Protein AF-0000000084946746 (afdb_homodimer)

pLDDT: mean 75.49, std 15.22, range [22.8, 96.0]

Radius of gyration: 25.53 Å; Cα contacts (8 Å, |Δi|>4): 589; chains: 2; bounding box: 75×84×61 Å

Solvent-accessible surface area (backbone atoms only — not comparable to full-atom values): 29146 Å² total; per-residue (Å²): 124,83,62,59,57,54,50,52,46,46,49,44,31,47,46,33,54,46,44,46,49,32,52,52,48,50,59,28,54,69,38,49,38,47,28,33,15,33,24,31,21,45,54,54,16,50,54,36,48,47,48,52,53,50,47,52,25,65,34,82,74,42,66,44,65,61,54,52,54,53,44,47,74,76,38,57,54,79,72,46,45,63,50,51,54,36,55,73,67,40,73,80,78,48,67,63,59,47,49,50,49,47,52,49,21,48,57,37,37,18,36,30,48,28,48,50,32,43,52,36,27,60,73,70,67,53,86,75,59,44,68,61,49,42,56,51,17,43,52,55,41,51,52,52,50,54,50,48,54,53,49,48,58,49,37,72,66,40,93,59,59,65,63,59,47,49,52,53,48,41,28,52,50,38,25,50,48,51,44,69,46,38,52,52,56,57,49,89,68,27,18,49,69,13,12,54,48,28,39,53,48,50,54,50,48,49,54,49,47,53,46,41,47,72,66,54,26,73,28,66,73,69,48,29,75,54,41,56,49,51,53,48,50,53,49,40,37,50,50,29,43,40,51,51,47,15,49,35,43,24,64,65,72,30,63,65,52,88,65,89,43,62,57,68,49,66,61,52,54,53,48,43,55,55,47,54,53,45,50,58,48,49,60,63,68,64,125,70,67,64,52,52,56,51,43,52,47,45,35,50,47,29,51,44,47,49,49,30,51,53,50,52,60,26,53,69,38,49,38,44,29,34,14,33,24,30,21,46,56,52,16,49,54,37,48,49,50,50,53,49,45,54,24,65,36,86,77,42,67,49,66,61,54,51,54,54,45,48,73,75,39,57,53,85,70,44,44,66,52,51,57,39,55,71,65,44,76,82,78,48,71,64,58,48,51,53,48,47,53,51,22,49,57,36,36,19,37,30,47,29,46,49,32,43,56,38,28,60,74,69,68,55,85,75,58,44,68,59,50,43,55,49,19,42,52,54,43,51,51,50,49,52,50,49,52,51,49,48,58,51,37,76,69,41,96,62,63,67,65,59,50,47,51,51,49,44,28,51,50,39,24,51,46,50,45,68,46,39,50,51,57,58,50,88,67,27,18,49,68,12,10,52,50,28,39,54,48,50,52,52,48,50,53,51,49,50,46,42,46,69,66,57,28,73,28,67,70,69,46,24,75,57,40,55,51,50,51,48,52,51,50,39,36,50,48,28,43,41,50,49,46,17,51,35,44,21,68,67,72,28,62,67,52,91,63,88,42,64,57,68,51,66,60,51,51,54,48,44,55,53,46,52,53,46,50,54,43,47,62,62,68,72

Structure (mmCIF, N/CA/C/O backbone):
data_AF-0000000084946746-model_v1
#
loop_
_entity.id
_entity.type
_entity.pdbx_description
1 polymer 'Ribonuclease BN-like family protein'
#
loop_
_atom_site.group_PDB
_atom_site.id
_atom_site.type_symbol
_atom_site.label_atom_id
_atom_site.label_alt_id
_atom_site.label_comp_id
_atom_site.label_asym_id
_atom_site.label_entity_id
_atom_site.label_seq_id
_atom_site.pdbx_PDB_ins_code
_atom_site.Cartn_x
_atom_site.Cartn_y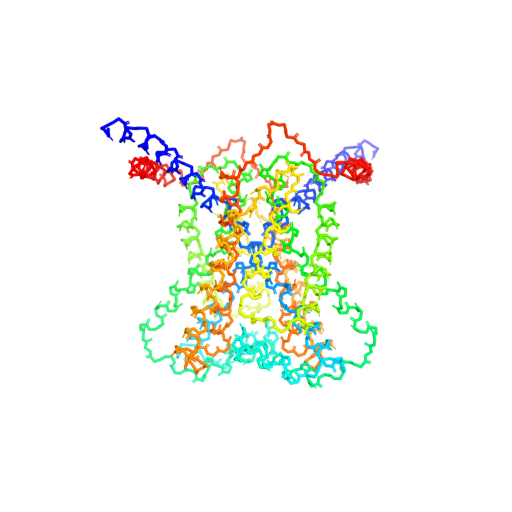
_atom_site.Cartn_z
_atom_site.occupancy
_atom_site.B_iso_or_equiv
_atom_site.auth_seq_id
_atom_site.auth_comp_id
_atom_site.auth_asym_id
_atom_site.auth_atom_id
_atom_site.pdbx_PDB_model_num
ATOM 1 N N . MET A 1 1 ? -8.086 47.188 -20.438 1 22.8 1 MET A N 1
ATOM 2 C CA . MET A 1 1 ? -8.875 45.969 -20.25 1 22.8 1 MET A CA 1
ATOM 3 C C . MET A 1 1 ? -8.242 44.781 -20.984 1 22.8 1 MET A C 1
ATOM 5 O O . MET A 1 1 ? -8.266 43.656 -20.484 1 22.8 1 MET A O 1
ATOM 9 N N . HIS A 1 2 ? -7.504 45 -22.547 1 26.53 2 HIS A N 1
ATOM 10 C CA . HIS A 1 2 ? -7.098 44.094 -23.625 1 26.53 2 HIS A CA 1
ATOM 11 C C . HIS A 1 2 ? -5.754 43.469 -23.312 1 26.53 2 HIS A C 1
ATOM 13 O O . HIS A 1 2 ? -5.422 42.406 -23.891 1 26.53 2 HIS A O 1
ATOM 19 N N . PHE A 1 3 ? -5.113 44.188 -22.234 1 25.97 3 PHE A N 1
ATOM 20 C CA . PHE A 1 3 ? -3.744 43.906 -21.828 1 25.97 3 PHE A CA 1
ATOM 21 C C . PHE A 1 3 ? -3.715 42.844 -20.734 1 25.97 3 PHE A C 1
ATOM 23 O O . PHE A 1 3 ? -2.762 42.094 -20.625 1 25.97 3 PHE A O 1
ATOM 30 N N . CYS A 1 4 ? -4.734 42.969 -19.828 1 29.41 4 CYS A N 1
ATOM 31 C CA . CYS A 1 4 ? -4.879 42 -18.766 1 29.41 4 CYS A CA 1
ATOM 32 C C . CYS A 1 4 ? -5.152 40.594 -19.328 1 29.41 4 CYS A C 1
ATOM 34 O O . CYS A 1 4 ? -5.043 39.594 -18.625 1 29.41 4 CYS A O 1
ATOM 36 N N . ASP A 1 5 ? -5.66 40.625 -20.547 1 37.75 5 ASP A N 1
ATOM 37 C CA . ASP A 1 5 ? -6.039 39.438 -21.266 1 37.75 5 ASP A CA 1
ATOM 38 C C . ASP A 1 5 ? -4.809 38.594 -21.656 1 37.75 5 ASP A C 1
ATOM 40 O O . ASP A 1 5 ? -4.855 37.375 -21.672 1 37.75 5 ASP A O 1
ATOM 44 N N . ILE A 1 6 ? -3.76 39.344 -21.719 1 37.81 6 ILE A N 1
ATOM 45 C CA . ILE A 1 6 ? -2.516 38.812 -22.234 1 37.81 6 ILE A CA 1
ATOM 46 C C . ILE A 1 6 ? -1.745 38.125 -21.109 1 37.81 6 ILE A C 1
ATOM 48 O O . ILE A 1 6 ? -1.242 37 -21.281 1 37.81 6 ILE A O 1
ATOM 52 N N . VAL A 1 7 ? -1.603 38.906 -19.844 1 36.34 7 VAL A N 1
ATOM 53 C CA . VAL A 1 7 ? -0.845 38.438 -18.672 1 36.34 7 VAL A CA 1
ATOM 54 C C . VAL A 1 7 ? -1.574 37.281 -18 1 36.34 7 VAL A C 1
ATOM 56 O O . VAL A 1 7 ? -0.945 36.344 -17.547 1 36.34 7 VAL A O 1
ATOM 59 N N . ASN A 1 8 ? -2.871 37.438 -17.781 1 40.28 8 ASN A N 1
ATOM 60 C CA . ASN A 1 8 ? -3.775 36.438 -17.25 1 40.28 8 ASN A CA 1
ATOM 61 C C . ASN A 1 8 ? -3.678 35.125 -18.047 1 40.28 8 ASN A C 1
ATOM 63 O O . ASN A 1 8 ? -3.896 34.031 -17.5 1 40.28 8 ASN A O 1
ATOM 67 N N . ASN A 1 9 ? -3.354 35.469 -19.266 1 44.06 9 ASN A N 1
ATOM 68 C CA . ASN A 1 9 ? -3.189 34.344 -20.172 1 44.06 9 ASN A CA 1
ATOM 69 C C . ASN A 1 9 ? -1.901 33.562 -19.875 1 44.06 9 ASN A C 1
ATOM 71 O O . ASN A 1 9 ? -1.855 32.344 -20.016 1 44.06 9 ASN A O 1
ATOM 75 N N . LYS A 1 10 ? -0.804 34.5 -19.344 1 47.66 10 LYS A N 1
ATOM 76 C CA . LYS A 1 10 ? 0.469 33.875 -18.969 1 47.66 10 LYS A CA 1
ATOM 77 C C . LYS A 1 10 ? 0.378 33.219 -17.594 1 47.66 10 LYS A C 1
ATOM 79 O O . L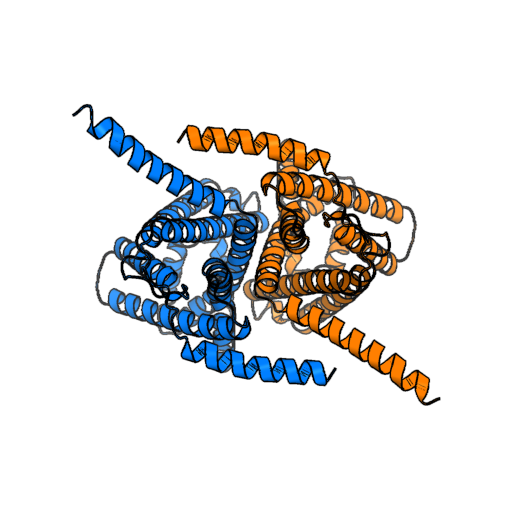YS A 1 10 ? 0.912 32.125 -17.391 1 47.66 10 LYS A O 1
ATOM 84 N N . GLU A 1 11 ? -0.298 34 -16.812 1 49.66 11 GLU A N 1
ATOM 85 C CA . GLU A 1 11 ? -0.498 33.438 -15.484 1 49.66 11 GLU A CA 1
ATOM 86 C C . GLU A 1 11 ? -1.323 32.156 -15.547 1 49.66 11 GLU A C 1
ATOM 88 O O . GLU A 1 11 ? -1.017 31.172 -14.867 1 49.66 11 GLU A O 1
ATOM 93 N N . GLY A 1 12 ? -2.416 32.344 -16.391 1 49.16 12 GLY A N 1
ATOM 94 C CA . GLY A 1 12 ? -3.217 31.141 -16.641 1 49.16 12 GLY A CA 1
ATOM 95 C C . GLY A 1 12 ? -2.404 29.984 -17.172 1 49.16 12 GLY A C 1
ATOM 96 O O . GLY A 1 12 ? -2.574 28.844 -16.719 1 49.16 12 GLY A O 1
ATOM 97 N N . TRP A 1 13 ? -1.56 30.562 -18.016 1 57.06 13 TRP A N 1
ATOM 98 C CA . TRP A 1 13 ? -0.715 29.547 -18.656 1 57.06 13 TRP A CA 1
ATOM 99 C C . TRP A 1 13 ? 0.19 28.875 -17.625 1 57.06 13 TRP A C 1
ATOM 101 O O . TRP A 1 13 ? 0.362 27.656 -17.641 1 57.06 13 TRP A O 1
ATOM 111 N N . TRP A 1 14 ? 0.605 29.828 -16.859 1 62 14 TRP A N 1
ATOM 112 C CA . TRP A 1 14 ? 1.532 29.328 -15.852 1 62 14 TRP A CA 1
ATOM 113 C C . TRP A 1 14 ? 0.819 28.406 -14.867 1 62 14 TRP A C 1
ATOM 115 O O . TRP A 1 14 ? 1.379 27.391 -14.438 1 62 14 TRP A O 1
ATOM 125 N N . ILE A 1 15 ? -0.366 28.844 -14.75 1 62.72 15 ILE A N 1
ATOM 126 C CA . ILE A 1 15 ? -1.167 28.047 -13.828 1 62.72 15 ILE A CA 1
ATOM 127 C C . ILE A 1 15 ? -1.479 26.688 -14.453 1 62.72 15 ILE A C 1
ATOM 129 O O . ILE A 1 15 ? -1.449 25.672 -13.766 1 62.72 15 ILE A O 1
ATOM 133 N N . MET A 1 16 ? -1.727 26.922 -15.586 1 71.5 16 MET A N 1
ATOM 134 C CA . MET A 1 16 ? -2.053 25.703 -16.312 1 71.5 16 MET A CA 1
ATOM 135 C C . MET A 1 16 ? -0.837 24.797 -16.406 1 71.5 16 MET A C 1
ATOM 137 O O . MET A 1 16 ? -0.969 23.562 -16.344 1 71.5 16 MET A O 1
ATOM 141 N N . GLU A 1 17 ? 0.23 25.328 -16.812 1 77.38 17 GLU A N 1
ATOM 142 C CA . GLU A 1 17 ? 1.465 24.547 -16.891 1 77.38 17 GLU A CA 1
ATOM 143 C C . GLU A 1 17 ? 1.765 23.875 -15.547 1 77.38 17 GLU A C 1
ATOM 145 O O . GLU A 1 17 ? 2.25 22.75 -15.508 1 77.38 17 GLU A O 1
ATOM 150 N N . ARG A 1 18 ? 1.327 24.859 -14.359 1 83.25 18 ARG A N 1
ATOM 151 C CA . ARG A 1 18 ? 1.579 24.297 -13.031 1 83.25 18 ARG A CA 1
ATOM 152 C C . ARG A 1 18 ? 0.627 23.141 -12.734 1 83.25 18 ARG A C 1
ATOM 154 O O . ARG A 1 18 ? 1.015 22.156 -12.102 1 83.25 18 ARG A O 1
ATOM 161 N N . PHE A 1 19 ? -0.466 23.172 -13.445 1 87.25 19 PHE A N 1
ATOM 162 C CA . PHE A 1 19 ? -1.442 22.109 -13.25 1 87.25 19 PHE A CA 1
ATOM 163 C C . PHE A 1 19 ? -1.055 20.859 -14.047 1 87.25 19 PHE A C 1
ATOM 165 O O . PHE A 1 19 ? -1.275 19.734 -13.602 1 87.25 19 PHE A O 1
ATOM 172 N N . GLN A 1 20 ? -0.52 21.219 -15.109 1 85.44 20 GLN A N 1
ATOM 173 C CA . GLN A 1 20 ? -0.034 20.109 -15.914 1 85.44 20 GLN A CA 1
ATOM 174 C C . GLN A 1 20 ? 1.061 19.328 -15.18 1 85.44 20 GLN A C 1
ATOM 176 O O . GLN A 1 20 ? 1.142 18.109 -15.289 1 85.44 20 GLN A O 1
ATOM 181 N N . ARG A 1 21 ? 1.805 20 -14.547 1 87.38 21 ARG A N 1
ATOM 182 C CA . ARG A 1 21 ? 2.875 19.359 -13.797 1 87.38 21 ARG A CA 1
ATOM 183 C C . ARG A 1 21 ? 2.314 18.516 -12.648 1 87.38 21 ARG A C 1
ATOM 185 O O . ARG A 1 21 ? 2.869 17.469 -12.312 1 87.38 21 ARG A O 1
ATOM 192 N N . VAL A 1 22 ? 1.244 19.125 -12.094 1 90.19 22 VAL A N 1
ATOM 193 C CA . VAL A 1 22 ? 0.571 18.375 -11.039 1 90.19 22 VAL A CA 1
ATOM 194 C C . VAL A 1 22 ? 0.036 17.062 -11.602 1 90.19 22 VAL A C 1
ATOM 196 O O . VAL A 1 22 ? 0.224 16 -10.992 1 90.19 22 VAL A O 1
ATOM 199 N N . VAL A 1 23 ? -0.597 17.094 -12.789 1 89.19 23 VAL A N 1
ATOM 200 C CA . VAL A 1 23 ? -1.205 15.922 -13.406 1 89.19 23 VAL A CA 1
ATOM 201 C C . VAL A 1 23 ? -0.116 14.945 -13.844 1 89.19 23 VAL A C 1
ATOM 203 O O . VAL A 1 23 ? -0.26 13.727 -13.688 1 89.19 23 VAL A O 1
ATOM 206 N N . MET A 1 24 ? 1.011 15.445 -14.336 1 86.44 24 MET A N 1
ATOM 207 C CA . MET A 1 24 ? 2.105 14.602 -14.797 1 86.44 24 MET A CA 1
ATOM 208 C C . MET A 1 24 ? 2.781 13.898 -13.625 1 86.44 24 MET A C 1
ATOM 210 O O . MET A 1 24 ? 3.188 12.734 -13.742 1 86.44 24 MET A O 1
ATOM 214 N N . LYS A 1 25 ? 2.869 14.602 -12.594 1 88.44 25 LYS A N 1
ATOM 215 C CA . LYS A 1 25 ? 3.43 13.984 -11.391 1 88.44 25 LYS A CA 1
ATOM 216 C C . LYS A 1 25 ? 2.492 12.914 -10.836 1 88.44 25 LYS A C 1
ATOM 218 O O . LYS A 1 25 ? 2.941 11.852 -10.398 1 88.44 25 LYS A O 1
ATOM 223 N N . PHE A 1 26 ? 1.265 13.273 -10.906 1 91.25 26 PHE A N 1
ATOM 224 C CA . PHE A 1 26 ? 0.234 12.383 -10.391 1 91.25 26 PHE A CA 1
ATOM 225 C C . PHE A 1 26 ? 0.209 11.078 -11.172 1 91.25 26 PHE A C 1
ATOM 227 O O . PHE A 1 26 ? 0.051 10 -10.594 1 91.25 26 PHE A O 1
ATOM 234 N N . ILE A 1 27 ? 0.41 11.156 -12.5 1 87.94 27 ILE A N 1
ATOM 235 C CA . ILE A 1 27 ? 0.268 9.977 -13.344 1 87.94 27 ILE A CA 1
ATOM 236 C C . ILE A 1 27 ? 1.636 9.336 -13.57 1 87.94 27 ILE A C 1
ATOM 238 O O . ILE A 1 27 ? 1.769 8.414 -14.375 1 87.94 27 ILE A O 1
ATOM 242 N N . SER A 1 28 ? 2.672 9.766 -12.898 1 87.06 28 SER A N 1
ATOM 243 C CA . SER A 1 28 ? 4.012 9.203 -13.023 1 87.06 28 SER A CA 1
ATOM 244 C C . SER A 1 28 ? 4.074 7.793 -12.445 1 87.06 28 SER A C 1
ATOM 246 O O . SER A 1 28 ? 3.236 7.414 -11.625 1 87.06 28 SER A O 1
ATOM 248 N N . PRO A 1 29 ? 4.961 7.055 -12.906 1 85.31 29 PRO A N 1
ATOM 249 C CA . PRO A 1 29 ? 5.121 5.703 -12.367 1 85.31 29 PRO A CA 1
ATOM 250 C C . PRO A 1 29 ? 5.336 5.691 -10.852 1 85.31 29 PRO A C 1
ATOM 252 O O . PRO A 1 29 ? 4.766 4.855 -10.148 1 85.31 29 PRO A O 1
ATOM 255 N N . GLN A 1 30 ? 6.141 6.555 -10.32 1 85.69 30 GLN A N 1
ATOM 256 C CA . GLN A 1 30 ? 6.375 6.641 -8.883 1 85.69 30 GLN A CA 1
ATOM 257 C C . GLN A 1 30 ? 5.098 7.016 -8.141 1 85.69 30 GLN A C 1
ATOM 259 O O . GLN A 1 30 ? 4.84 6.504 -7.047 1 85.69 30 GLN A O 1
ATOM 264 N N . GLY A 1 31 ? 4.34 7.957 -8.797 1 89.5 31 GLY A N 1
ATOM 265 C CA . GLY A 1 31 ? 3.066 8.344 -8.219 1 89.5 31 GLY A CA 1
ATOM 266 C C . GLY A 1 31 ? 2.068 7.203 -8.148 1 89.5 31 GLY A C 1
ATOM 267 O O . GLY A 1 31 ? 1.352 7.055 -7.16 1 89.5 31 GLY A O 1
ATOM 268 N N . ASN A 1 32 ? 2.021 6.457 -9.164 1 88.94 32 ASN A N 1
ATOM 269 C CA . ASN A 1 32 ? 1.109 5.32 -9.195 1 88.94 32 ASN A CA 1
ATOM 270 C C . ASN A 1 32 ? 1.483 4.273 -8.148 1 88.94 32 ASN A C 1
ATOM 272 O O . ASN A 1 32 ? 0.614 3.754 -7.445 1 88.94 32 ASN A O 1
ATOM 276 N N . LEU A 1 33 ? 2.826 3.896 -8.078 1 87.94 33 LEU A N 1
ATOM 277 C CA . LEU A 1 33 ? 3.309 2.951 -7.082 1 87.94 33 LEU A CA 1
ATOM 278 C C . LEU A 1 33 ? 2.947 3.418 -5.676 1 87.94 33 LEU A C 1
ATOM 280 O O . LEU A 1 33 ? 2.574 2.607 -4.824 1 87.94 33 LEU A O 1
ATOM 284 N N . PHE A 1 34 ? 3.074 4.793 -5.398 1 90.94 34 PHE A N 1
ATOM 285 C CA . PHE A 1 34 ? 2.789 5.379 -4.094 1 90.94 34 PHE A CA 1
ATOM 286 C C . PHE A 1 34 ? 1.309 5.254 -3.754 1 90.94 34 PHE A C 1
ATOM 288 O O . PHE A 1 34 ? 0.95 4.953 -2.615 1 90.94 34 PHE A O 1
ATOM 295 N N . ARG A 1 35 ? 0.452 5.434 -4.758 1 93.62 35 ARG A N 1
ATOM 296 C CA . ARG A 1 35 ? -0.984 5.371 -4.508 1 93.62 35 ARG A CA 1
ATOM 297 C C . ARG A 1 35 ? -1.41 3.961 -4.109 1 93.62 35 ARG A C 1
ATOM 299 O O . ARG A 1 35 ? -2.215 3.789 -3.189 1 93.62 35 ARG A O 1
ATOM 306 N N . TYR A 1 36 ? -0.817 3.02 -4.738 1 93.31 36 TYR A N 1
ATOM 307 C CA . TYR A 1 36 ? -1.087 1.642 -4.344 1 93.31 36 TYR A CA 1
ATOM 308 C C . TYR A 1 36 ? -0.533 1.353 -2.955 1 93.31 36 TYR A C 1
ATOM 310 O O . TYR A 1 36 ? -1.188 0.697 -2.143 1 93.31 36 TYR A O 1
ATOM 318 N N . SER A 1 37 ? 0.688 1.832 -2.693 1 93.38 37 SER A N 1
ATOM 319 C CA . SER A 1 37 ? 1.333 1.619 -1.401 1 93.38 37 SER A CA 1
ATOM 320 C C . SER A 1 37 ? 0.52 2.236 -0.268 1 93.38 37 SER A C 1
ATOM 322 O O . SER A 1 37 ? 0.252 1.579 0.74 1 93.38 37 SER A O 1
ATOM 324 N N . LEU A 1 38 ? 0.133 3.465 -0.474 1 93.69 38 LEU A N 1
ATOM 325 C CA . LEU A 1 38 ? -0.649 4.168 0.537 1 93.69 38 LEU A CA 1
ATOM 326 C C . LEU A 1 38 ? -1.975 3.457 0.789 1 93.69 38 LEU A C 1
ATOM 328 O O . LEU A 1 38 ? -2.449 3.4 1.926 1 93.69 38 LEU A O 1
ATOM 332 N N . SER A 1 39 ? -2.529 2.996 -0.332 1 93 39 SER A N 1
ATOM 333 C CA . SER A 1 39 ? -3.795 2.277 -0.22 1 93 39 SER A CA 1
ATOM 334 C C . SER A 1 39 ? -3.662 1.062 0.692 1 93 39 SER A C 1
ATOM 336 O O . SER A 1 39 ? -4.527 0.815 1.536 1 93 39 SER A O 1
ATOM 338 N N . PHE A 1 40 ? -2.633 0.309 0.628 1 93.5 40 PHE A N 1
ATOM 339 C CA . PHE A 1 40 ? -2.455 -0.871 1.466 1 93.5 40 PHE A CA 1
ATOM 340 C C . PHE A 1 40 ? -2.244 -0.474 2.922 1 93.5 40 PHE A C 1
ATOM 342 O O . PHE A 1 40 ? -2.805 -1.096 3.828 1 93.5 40 PHE A O 1
ATOM 349 N N . CYS A 1 41 ? -1.416 0.59 3.041 1 91.81 41 CYS A N 1
ATOM 350 C CA . CYS A 1 41 ? -1.099 1.039 4.391 1 91.81 41 CYS A CA 1
ATOM 351 C C . CYS A 1 41 ? -2.346 1.55 5.105 1 91.81 41 CYS A C 1
ATOM 353 O O . CYS A 1 41 ? -2.521 1.317 6.301 1 91.81 41 CYS A O 1
ATOM 355 N N . VAL A 1 42 ? -3.188 2.199 4.379 1 88.81 42 VAL A N 1
ATOM 356 C CA . VAL A 1 42 ? -4.445 2.689 4.938 1 88.81 42 VAL A CA 1
ATOM 357 C C . VAL A 1 42 ? -5.336 1.51 5.32 1 88.81 42 VAL A C 1
ATOM 359 O O . VAL A 1 42 ? -5.988 1.532 6.367 1 88.81 42 VAL A O 1
ATOM 362 N N . LEU A 1 43 ? -5.359 0.611 4.477 1 87.06 43 LEU A N 1
ATOM 363 C CA . LEU A 1 43 ? -6.148 -0.588 4.746 1 87.06 43 LEU A CA 1
ATOM 364 C C . LEU A 1 43 ? -5.637 -1.309 5.988 1 87.06 43 LEU A C 1
ATOM 366 O O . LEU A 1 43 ? -6.426 -1.76 6.82 1 87.06 43 LEU A O 1
ATOM 370 N N . LEU A 1 44 ? -4.414 -1.505 6.074 1 83.94 44 LEU A N 1
ATOM 371 C CA . LEU A 1 44 ? -3.777 -2.154 7.215 1 83.94 44 LEU A CA 1
ATOM 372 C C . LEU A 1 44 ? -4.082 -1.404 8.508 1 83.94 44 LEU A C 1
ATOM 374 O O . LEU A 1 44 ? -4.203 -2.016 9.57 1 83.94 44 LEU A O 1
ATOM 378 N N . ALA A 1 45 ? -4.098 -0.085 8.406 1 81.5 45 ALA A N 1
ATOM 379 C CA . ALA A 1 45 ? -4.348 0.77 9.562 1 81.5 45 ALA A CA 1
ATOM 380 C C . ALA A 1 45 ? -5.805 0.679 10.008 1 81.5 45 ALA A C 1
ATOM 382 O O . ALA A 1 45 ? -6.109 0.842 11.195 1 81.5 45 ALA A O 1
ATOM 383 N N . LEU A 1 46 ? -6.695 0.471 9.07 1 77.06 46 LEU A N 1
ATOM 384 C CA . LEU A 1 46 ? -8.133 0.506 9.336 1 77.06 46 LEU A CA 1
ATOM 385 C C . LEU A 1 46 ? -8.531 -0.594 10.312 1 77.06 46 LEU A C 1
ATOM 387 O O . LEU A 1 46 ? -9.344 -0.366 11.211 1 77.06 46 LEU A O 1
ATOM 391 N N . LEU A 1 47 ? -7.914 -1.725 10.242 1 67.75 47 LEU A N 1
ATOM 392 C CA . LEU A 1 47 ? -8.336 -2.875 11.039 1 67.75 47 LEU A CA 1
ATOM 393 C C . LEU A 1 47 ? -7.965 -2.686 12.508 1 67.75 47 LEU A C 1
ATOM 395 O O . LEU A 1 47 ? -8.82 -2.799 13.383 1 67.75 47 LEU A O 1
ATOM 399 N N . PRO A 1 48 ? -6.816 -2.393 12.797 1 63.97 48 PRO A N 1
ATOM 400 C CA . PRO A 1 48 ? -6.461 -2.113 14.188 1 63.97 48 PRO A CA 1
ATOM 401 C C . PRO A 1 48 ? -7.191 -0.894 14.75 1 63.97 48 PRO A C 1
ATOM 403 O O . PRO A 1 48 ? -7.559 -0.877 15.93 1 63.97 48 PRO A O 1
ATOM 406 N N . ALA A 1 49 ? -7.402 0.108 13.875 1 70.06 49 ALA A N 1
ATOM 407 C CA . ALA A 1 49 ? -8.133 1.293 14.312 1 70.06 49 ALA A CA 1
ATOM 408 C C . ALA A 1 49 ? -9.555 0.932 14.75 1 70.06 49 ALA A C 1
ATOM 410 O O . ALA A 1 49 ? -10.062 1.48 15.727 1 70.06 49 ALA A O 1
ATOM 411 N N . LEU A 1 50 ? -10.055 0.062 14.07 1 69.5 50 LEU A N 1
ATOM 412 C CA . LEU A 1 50 ? -11.406 -0.367 14.398 1 69.5 50 LEU A CA 1
ATOM 413 C C . LEU A 1 50 ? -11.438 -1.109 15.734 1 69.5 50 LEU A C 1
ATOM 415 O O . LEU A 1 50 ? -12.375 -0.952 16.516 1 69.5 50 LEU A O 1
ATOM 419 N N . ILE A 1 51 ? -10.484 -1.905 15.828 1 65.06 51 ILE A N 1
ATOM 420 C CA . ILE A 1 51 ? -10.391 -2.67 17.062 1 65.06 51 ILE A CA 1
ATOM 421 C C . ILE A 1 51 ? -10.266 -1.718 18.25 1 65.06 51 ILE A C 1
ATOM 423 O O . ILE A 1 51 ? -10.953 -1.881 19.266 1 65.06 51 ILE A O 1
ATOM 427 N N . ILE A 1 52 ? -9.328 -0.858 18.188 1 66.12 52 ILE A N 1
ATOM 428 C CA . ILE A 1 52 ? -9.086 0.08 19.266 1 66.12 52 ILE A CA 1
ATOM 429 C C . ILE A 1 52 ? -10.328 0.938 19.5 1 66.12 52 ILE A C 1
ATOM 431 O O . ILE A 1 52 ? -10.703 1.213 20.641 1 66.12 52 ILE A O 1
ATOM 435 N N . PHE A 1 53 ? -10.883 1.377 18.422 1 64.62 53 PHE A N 1
ATOM 436 C CA . PHE A 1 53 ? -12.078 2.213 18.531 1 64.62 53 PHE A CA 1
ATOM 437 C C . PHE A 1 53 ? -13.203 1.466 19.234 1 64.62 53 PHE A C 1
ATOM 439 O O . PHE A 1 53 ? -13.883 2.027 20.094 1 64.62 53 PHE A O 1
ATOM 446 N N . LEU A 1 54 ? -13.391 0.219 18.812 1 63.78 54 LEU A N 1
ATOM 447 C CA . LEU A 1 54 ? -14.469 -0.577 19.391 1 63.78 54 LEU A CA 1
ATOM 448 C C . LEU A 1 54 ? -14.156 -0.947 20.828 1 63.78 54 LEU A C 1
ATOM 450 O O . LEU A 1 54 ? -15.062 -1.056 21.656 1 63.78 54 LEU A O 1
ATOM 454 N N . LYS A 1 55 ? -12.891 -1.216 21.016 1 63.06 55 LYS A N 1
ATOM 455 C CA . LYS A 1 55 ? -12.492 -1.578 22.375 1 63.06 55 LYS A CA 1
ATOM 456 C C . LYS A 1 55 ? -12.664 -0.399 23.328 1 63.06 55 LYS A C 1
ATOM 458 O O . LYS A 1 55 ? -13.055 -0.579 24.484 1 63.06 55 LYS A O 1
ATOM 463 N N . VAL A 1 56 ? -12.141 0.656 22.969 1 60.62 56 VAL A N 1
ATOM 464 C CA . VAL A 1 56 ? -12.312 1.85 23.797 1 60.62 56 VAL A CA 1
ATOM 465 C C . VAL A 1 56 ? -13.797 2.086 24.062 1 60.62 56 VAL A C 1
ATOM 467 O O . VAL A 1 56 ? -14.172 2.561 25.141 1 60.62 56 VAL A O 1
ATOM 470 N N . PHE A 1 57 ? -14.555 1.746 23.016 1 56.78 57 PHE A N 1
ATOM 471 C CA . PHE A 1 57 ? -16 1.88 23.156 1 56.78 57 PHE A CA 1
ATOM 472 C C . PHE A 1 57 ? -16.547 0.891 24.172 1 56.78 57 PHE A C 1
ATOM 474 O O . PHE A 1 57 ? -17.562 1.153 24.812 1 56.78 57 PHE A O 1
ATOM 481 N N . GLN A 1 58 ? -15.945 -0.292 23.953 1 56.97 58 GLN A N 1
ATOM 482 C CA . GLN A 1 58 ? -16.406 -1.293 24.906 1 56.97 58 GLN A CA 1
ATOM 483 C C . GLN A 1 58 ? -16.078 -0.879 26.328 1 56.97 58 GLN A C 1
ATOM 485 O O . GLN A 1 58 ? -16.766 -1.287 27.281 1 56.97 58 GLN A O 1
ATOM 490 N N . THR A 1 59 ? -14.961 -0.211 26.312 1 54.59 59 THR A N 1
ATOM 491 C CA . THR A 1 59 ? -14.648 0.189 27.688 1 54.59 59 THR A CA 1
ATOM 492 C C . THR A 1 59 ? -15.586 1.305 28.156 1 54.59 59 THR A C 1
ATOM 494 O O . THR A 1 59 ? -16.156 2.023 27.328 1 54.59 59 THR A O 1
ATOM 497 N N . ASP A 1 60 ? -16.031 1.124 29.203 1 50.31 60 ASP A N 1
ATOM 498 C CA . ASP A 1 60 ? -16.984 1.925 29.953 1 50.31 60 ASP A CA 1
ATOM 499 C C . ASP A 1 60 ? -16.797 3.414 29.688 1 50.31 60 ASP A C 1
ATOM 501 O O . ASP A 1 60 ? -17.531 4.25 30.219 1 50.31 60 ASP A O 1
ATOM 505 N N . ILE A 1 61 ? -15.914 3.592 29.016 1 47.31 61 ILE A N 1
ATOM 506 C CA . ILE A 1 61 ? -15.719 5.039 29.016 1 47.31 61 ILE A CA 1
ATOM 507 C C . ILE A 1 61 ? -16.812 5.699 28.188 1 47.31 61 ILE A C 1
ATOM 509 O O . ILE A 1 61 ? -17.406 6.707 28.594 1 47.31 61 ILE A O 1
ATOM 513 N N . LEU A 1 62 ? -16.953 5.301 26.969 1 49.91 62 LEU A N 1
ATOM 514 C CA . LEU A 1 62 ? -17.984 5.957 26.172 1 49.91 62 LEU A CA 1
ATOM 515 C C . LEU A 1 62 ? -19.141 5.004 25.891 1 49.91 62 LEU A C 1
ATOM 517 O O . LEU A 1 62 ? -18.938 3.801 25.719 1 49.91 62 LEU A O 1
ATOM 521 N N . SER A 1 63 ? -20.344 5.293 26.25 1 54.22 63 SER A N 1
ATOM 522 C CA . SER A 1 63 ? -21.531 4.473 26.016 1 54.22 63 SER A CA 1
ATOM 523 C C . SER A 1 63 ? -21.516 3.861 24.625 1 54.22 63 SER A C 1
ATOM 525 O O . SER A 1 63 ? -21.438 4.582 23.625 1 54.22 63 SER A O 1
ATOM 527 N N . ALA A 1 64 ? -21.172 2.686 24.547 1 56.25 64 ALA A N 1
ATOM 528 C CA . ALA A 1 64 ? -20.969 1.808 23.391 1 56.25 64 ALA A CA 1
ATOM 529 C C . ALA A 1 64 ? -21.984 2.102 22.297 1 56.25 64 ALA A C 1
ATOM 531 O O . ALA A 1 64 ? -21.609 2.283 21.141 1 56.25 64 ALA A O 1
ATOM 532 N N . PRO A 1 65 ? -23.25 2.373 22.766 1 60.78 65 PRO A N 1
ATOM 533 C CA . PRO A 1 65 ? -24.234 2.516 21.703 1 60.78 65 PRO A CA 1
ATOM 534 C C . PRO A 1 65 ? -24.078 3.822 20.922 1 60.78 65 PRO A C 1
ATOM 536 O O . PRO A 1 65 ? -24.25 3.842 19.703 1 60.78 65 PRO A O 1
ATOM 539 N N . ASN A 1 66 ? -23.844 4.789 21.531 1 61.81 66 ASN A N 1
ATOM 540 C CA . ASN A 1 66 ? -23.797 6.082 20.859 1 61.81 66 ASN A CA 1
ATOM 541 C C . ASN A 1 66 ? -22.625 6.16 19.875 1 61.81 66 ASN A C 1
ATOM 543 O O . ASN A 1 66 ? -22.75 6.746 18.797 1 61.81 66 ASN A O 1
ATOM 547 N N . LEU A 1 67 ? -21.594 5.52 20.344 1 63.06 67 LEU A N 1
ATOM 548 C CA . LEU A 1 67 ? -20.422 5.582 19.484 1 63.06 67 LEU A CA 1
ATOM 549 C C . LEU A 1 67 ? -20.594 4.711 18.25 1 63.06 67 LEU A C 1
ATOM 551 O O . LEU A 1 67 ? -20.141 5.066 17.156 1 63.06 67 LEU A O 1
ATOM 555 N N . ILE A 1 68 ? -21.422 3.596 18.438 1 69.81 68 ILE A N 1
ATOM 556 C CA . ILE A 1 68 ? -21.688 2.711 17.312 1 69.81 68 ILE A CA 1
ATOM 557 C C . ILE A 1 68 ? -22.562 3.439 16.281 1 69.81 68 ILE A C 1
ATOM 559 O O . ILE A 1 68 ? -22.344 3.307 15.078 1 69.81 68 ILE A O 1
ATOM 563 N N . ASN A 1 69 ? -23.422 4.199 16.844 1 68 69 ASN A N 1
ATOM 564 C CA . ASN A 1 69 ? -24.297 4.969 15.961 1 68 69 ASN A CA 1
ATOM 565 C C . ASN A 1 69 ? -23.516 6.039 15.203 1 68 69 ASN A C 1
ATOM 567 O O . ASN A 1 69 ? -23.812 6.324 14.039 1 68 69 ASN A O 1
ATOM 571 N N . LEU A 1 70 ? -22.609 6.508 15.93 1 64.44 70 LEU A N 1
ATOM 572 C CA . LEU A 1 70 ? -21.75 7.504 15.305 1 64.44 70 LEU A CA 1
ATOM 573 C C . LEU A 1 70 ? -20.938 6.887 14.18 1 64.44 70 LEU A C 1
ATOM 575 O O . LEU A 1 70 ? -20.75 7.504 13.125 1 64.44 70 LEU A O 1
ATOM 579 N N . LEU A 1 71 ? -20.516 5.723 14.414 1 68.25 71 LEU A N 1
ATOM 580 C CA . LEU A 1 71 ? -19.719 5.035 13.414 1 68.25 71 LEU A CA 1
ATOM 581 C C . LEU A 1 71 ? -20.531 4.715 12.172 1 68.25 71 LEU A C 1
ATOM 583 O O . LEU A 1 71 ? -20.031 4.781 11.047 1 68.25 71 LEU A O 1
ATOM 587 N N . TYR A 1 72 ? -21.734 4.395 12.5 1 69.12 72 TYR A N 1
ATOM 588 C CA . TYR A 1 72 ? -22.641 4.039 11.414 1 69.12 72 TYR A CA 1
ATOM 589 C C . TYR A 1 72 ? -22.922 5.25 10.531 1 69.12 72 TYR A C 1
ATOM 591 O O . TYR A 1 72 ? -23.391 5.102 9.398 1 69.12 72 TYR A O 1
ATOM 599 N N . ASP A 1 73 ? -22.719 6.352 10.977 1 64.31 73 ASP A N 1
ATOM 600 C CA . ASP A 1 73 ? -22.906 7.574 10.203 1 64.31 73 ASP A CA 1
ATOM 601 C C . ASP A 1 73 ? -21.781 7.738 9.172 1 64.31 73 ASP A C 1
ATOM 603 O O . ASP A 1 73 ? -21.969 8.422 8.164 1 64.31 73 ASP A O 1
ATOM 607 N N . TYR A 1 74 ? -20.688 7.07 9.562 1 63.47 74 TYR A N 1
ATOM 608 C CA . TYR A 1 74 ? -19.516 7.305 8.711 1 63.47 74 TYR A CA 1
ATOM 609 C C . TYR A 1 74 ? -19.172 6.059 7.902 1 63.47 74 TYR A C 1
ATOM 611 O O . TYR A 1 74 ? -18.531 6.152 6.855 1 63.47 74 TYR A O 1
ATOM 619 N N . VAL A 1 75 ? -19.531 4.93 8.328 1 65.94 75 VAL A N 1
ATOM 620 C CA . VAL A 1 75 ? -19.234 3.664 7.668 1 65.94 75 VAL A CA 1
ATOM 621 C C . VAL A 1 75 ? -20.516 2.852 7.52 1 65.94 75 VAL A C 1
ATOM 623 O O . VAL A 1 75 ? -21.25 2.66 8.492 1 65.94 75 VAL A O 1
ATOM 626 N N . PRO A 1 76 ? -20.75 2.469 6.391 1 65.81 76 PRO A N 1
ATOM 627 C CA . PRO A 1 76 ? -21.969 1.676 6.211 1 65.81 76 PRO A CA 1
ATOM 628 C C . PRO A 1 76 ? -22.031 0.476 7.152 1 65.81 76 PRO A C 1
ATOM 630 O O . PRO A 1 76 ? -21.016 -0.187 7.387 1 65.81 76 PRO A O 1
ATOM 633 N N . GLU A 1 77 ? -23.281 0.173 7.617 1 68.69 77 GLU A N 1
ATOM 634 C CA . GLU A 1 77 ? -23.547 -0.922 8.547 1 68.69 77 GLU A CA 1
ATOM 635 C C . GLU A 1 77 ? -23.094 -2.26 7.961 1 68.69 77 GLU A C 1
ATOM 637 O O . GLU A 1 77 ? -22.594 -3.121 8.68 1 68.69 77 GLU A O 1
ATOM 642 N N . THR A 1 78 ? -23.219 -2.211 6.793 1 65.19 78 THR A N 1
ATOM 643 C CA . THR A 1 78 ? -22.906 -3.465 6.113 1 65.19 78 THR A CA 1
ATOM 644 C C . THR A 1 78 ? -21.422 -3.801 6.25 1 65.19 78 THR A C 1
ATOM 646 O O . THR A 1 78 ? -21.047 -4.973 6.297 1 65.19 78 THR A O 1
ATOM 649 N N . ILE A 1 79 ? -20.703 -3.002 6.254 1 62.59 79 ILE A N 1
ATOM 650 C CA . ILE A 1 79 ? -19.266 -3.207 6.367 1 62.59 79 ILE A CA 1
ATOM 651 C C . ILE A 1 79 ? -18.891 -3.363 7.836 1 62.59 79 ILE A C 1
ATOM 653 O O . ILE A 1 79 ? -18.062 -4.215 8.18 1 62.59 79 ILE A O 1
ATOM 657 N N . LEU A 1 80 ? -19.516 -2.41 8.75 1 69.12 80 LEU A N 1
ATOM 658 C CA . LEU A 1 80 ? -19.062 -2.295 10.133 1 69.12 80 LEU A CA 1
ATOM 659 C C . LEU A 1 80 ? -19.703 -3.363 11.008 1 69.12 80 LEU A C 1
ATOM 661 O O . LEU A 1 80 ? -19.141 -3.754 12.039 1 69.12 80 LEU A O 1
ATOM 665 N N . ALA A 1 81 ? -20.859 -4.035 10.523 1 70.44 81 ALA A N 1
ATOM 666 C CA . ALA A 1 81 ? -21.672 -4.883 11.391 1 70.44 81 ALA A CA 1
ATOM 667 C C . ALA A 1 81 ? -20.906 -6.129 11.82 1 70.44 81 ALA A C 1
ATOM 669 O O . ALA A 1 81 ? -20.891 -6.488 13 1 70.44 81 ALA A O 1
ATOM 670 N N . PRO A 1 82 ? -20.281 -6.609 10.898 1 64.69 82 PRO A N 1
ATOM 671 C CA . PRO A 1 82 ? -19.562 -7.82 11.305 1 64.69 82 PRO A CA 1
ATOM 672 C C . PRO A 1 82 ? -18.453 -7.539 12.32 1 64.69 82 PRO A C 1
ATOM 674 O O . PRO A 1 82 ? -18.172 -8.375 13.18 1 64.69 82 PRO A O 1
ATOM 677 N N . PHE A 1 83 ? -17.875 -6.508 12.312 1 66.75 83 PHE A N 1
ATOM 678 C CA . PHE A 1 83 ? -16.797 -6.148 13.227 1 66.75 83 PHE A CA 1
ATOM 679 C C . PHE A 1 83 ? -17.344 -5.742 14.586 1 66.75 83 PHE A C 1
ATOM 681 O O . PHE A 1 83 ? -16.766 -6.078 15.625 1 66.75 83 PHE A O 1
ATOM 688 N N . VAL A 1 84 ? -18.438 -4.926 14.477 1 69.44 84 VAL A N 1
ATOM 689 C CA . VAL A 1 84 ? -19.062 -4.5 15.719 1 69.44 84 VAL A CA 1
ATOM 690 C C . VAL A 1 84 ? -19.547 -5.719 16.5 1 69.44 84 VAL A C 1
ATOM 692 O O . VAL A 1 84 ? -19.344 -5.809 17.719 1 69.44 84 VAL A O 1
ATOM 695 N N . GLU A 1 85 ? -20.125 -6.645 15.758 1 68.44 85 GLU A N 1
ATOM 696 C CA . GLU A 1 85 ? -20.625 -7.855 16.391 1 68.44 85 GLU A CA 1
ATOM 697 C C . GLU A 1 85 ? -19.5 -8.68 17 1 68.44 85 GLU A C 1
ATOM 699 O O . GLU A 1 85 ? -19.641 -9.242 18.078 1 68.44 85 GLU A O 1
ATOM 704 N N . TYR A 1 86 ? -18.531 -8.672 16.344 1 66.06 86 TYR A N 1
ATOM 705 C CA . TYR A 1 86 ? -17.391 -9.438 16.828 1 66.06 86 TYR A CA 1
ATOM 706 C C . TYR A 1 86 ? -16.797 -8.797 18.078 1 66.06 86 TYR A C 1
ATOM 708 O O . TYR A 1 86 ? -16.516 -9.484 19.062 1 66.06 86 TYR A O 1
ATOM 716 N N . VAL A 1 87 ? -16.469 -7.617 18.047 1 66.5 87 VAL A N 1
ATOM 717 C CA . VAL A 1 87 ? -15.828 -6.922 19.156 1 66.5 87 VAL A CA 1
ATOM 718 C C . VAL A 1 87 ? -16.75 -6.965 20.391 1 66.5 87 VAL A C 1
ATOM 720 O O . VAL A 1 87 ? -16.266 -7.086 21.516 1 66.5 87 VAL A O 1
ATOM 723 N N . MET A 1 88 ? -18.047 -6.727 20.125 1 68.69 88 MET A N 1
ATOM 724 C CA . MET A 1 88 ? -18.984 -6.719 21.234 1 68.69 88 MET A CA 1
ATOM 725 C C . MET A 1 88 ? -19.078 -8.102 21.875 1 68.69 88 MET A C 1
ATOM 727 O O . MET A 1 88 ? -19.422 -8.227 23.047 1 68.69 88 MET A O 1
ATOM 731 N N . SER A 1 89 ? -18.734 -9.062 20.922 1 65.31 89 SER A N 1
ATOM 732 C CA . SER A 1 89 ? -18.859 -10.422 21.438 1 65.31 89 SER A CA 1
ATOM 733 C C . SER A 1 89 ? -17.609 -10.852 22.188 1 65.31 89 SER A C 1
ATOM 735 O O . SER A 1 89 ? -17.609 -11.852 22.906 1 65.31 89 SER A O 1
ATOM 737 N N . GLN A 1 90 ? -16.562 -10.062 21.953 1 60.91 90 GLN A N 1
ATOM 738 C CA . GLN A 1 90 ? -15.297 -10.477 22.547 1 60.91 90 GLN A CA 1
ATOM 739 C C . GLN A 1 90 ? -15.117 -9.859 23.922 1 60.91 90 GLN A C 1
ATOM 741 O O . GLN A 1 90 ? -15.438 -8.688 24.141 1 60.91 90 GLN A O 1
ATOM 746 N N . GLU A 1 91 ? -15.109 -10.633 24.781 1 53.81 91 GLU A N 1
ATOM 747 C CA . GLU A 1 91 ? -14.719 -10.18 26.109 1 53.81 91 GLU A CA 1
ATOM 748 C C . GLU A 1 91 ? -13.234 -9.828 26.141 1 53.81 91 GLU A C 1
ATOM 750 O O . GLU A 1 91 ? -12.375 -10.695 25.922 1 53.81 91 GLU A O 1
ATOM 755 N N . TYR A 1 92 ? -12.953 -8.875 25.422 1 54 92 TYR A N 1
ATOM 756 C CA . TYR A 1 92 ? -11.531 -8.547 25.469 1 54 92 TYR A CA 1
ATOM 757 C C . TYR A 1 92 ? -11.039 -8.398 26.891 1 54 92 TYR A C 1
ATOM 759 O O . TYR A 1 92 ? -11.5 -7.52 27.625 1 54 92 TYR A O 1
ATOM 767 N N . THR A 1 93 ? -10.719 -9.539 27.453 1 55.06 93 THR A N 1
ATOM 768 C CA . THR A 1 93 ? -10.539 -9.75 28.875 1 55.06 93 THR A CA 1
ATOM 769 C C . THR A 1 93 ? -9.266 -9.062 29.359 1 55.06 93 THR A C 1
ATOM 771 O O . THR A 1 93 ? -9.172 -8.664 30.531 1 55.06 93 THR A O 1
ATOM 774 N N . THR A 1 94 ? -8.086 -8.977 28.734 1 59.78 94 THR A N 1
ATOM 775 C CA . THR A 1 94 ? -6.918 -8.625 29.547 1 59.78 94 THR A CA 1
ATOM 776 C C . THR A 1 94 ? -6.309 -7.312 29.078 1 59.78 94 THR A C 1
ATOM 778 O O . THR A 1 94 ? -6.426 -6.953 27.906 1 59.78 94 THR A O 1
ATOM 781 N N . PHE A 1 95 ? -5.918 -6.699 29.953 1 63.72 95 PHE A N 1
ATOM 782 C CA . PHE A 1 95 ? -5.215 -5.434 29.781 1 63.72 95 PHE A CA 1
ATOM 783 C C . PHE A 1 95 ? -4.008 -5.605 28.859 1 63.72 95 PHE A C 1
ATOM 785 O O . PHE A 1 95 ? -3.711 -4.734 28.047 1 63.72 95 PHE A O 1
ATOM 792 N N . VAL A 1 96 ? -3.492 -6.617 29.094 1 66.88 96 VAL A N 1
ATOM 793 C CA . VAL A 1 96 ? -2.285 -6.902 28.328 1 66.88 96 VAL A CA 1
ATOM 794 C C . VAL A 1 96 ? -2.637 -7.039 26.844 1 66.88 96 VAL A C 1
ATOM 796 O O . VAL A 1 96 ? -1.913 -6.543 25.984 1 66.88 96 VAL A O 1
ATOM 799 N N . SER A 1 97 ? -3.701 -7.688 26.766 1 66.62 97 SER A N 1
ATOM 800 C CA . SER A 1 97 ? -4.133 -7.895 25.375 1 66.62 97 SER A CA 1
ATOM 801 C C . SER A 1 97 ? -4.48 -6.574 24.703 1 66.62 97 SER A C 1
ATOM 803 O O . SER A 1 97 ? -4.238 -6.398 23.516 1 66.62 97 SER A O 1
ATOM 805 N N . LEU A 1 98 ? -4.844 -5.723 25.562 1 67.56 98 LEU A N 1
ATOM 806 C CA . LEU A 1 98 ? -5.203 -4.406 25.047 1 67.56 98 LEU A CA 1
ATOM 807 C C . LEU A 1 98 ? -3.957 -3.613 24.672 1 67.56 98 LEU A C 1
ATOM 809 O O . LEU A 1 98 ? -3.938 -2.947 23.625 1 67.56 98 LEU A O 1
ATOM 813 N N . ILE A 1 99 ? -3.02 -3.744 25.344 1 73.19 99 ILE A N 1
ATOM 814 C CA . ILE A 1 99 ? -1.786 -3 25.109 1 73.19 99 ILE A CA 1
ATOM 815 C C . ILE A 1 99 ? -1.103 -3.523 23.844 1 73.19 99 ILE A C 1
ATOM 817 O O . ILE A 1 99 ? -0.638 -2.738 23.016 1 73.19 99 ILE A O 1
ATOM 821 N N . ILE A 1 100 ? -1.125 -4.73 23.812 1 73.12 100 ILE A N 1
ATOM 822 C CA . ILE A 1 100 ? -0.47 -5.348 22.672 1 73.12 100 ILE A CA 1
ATOM 823 C C . ILE A 1 100 ? -1.227 -4.992 21.391 1 73.12 100 ILE A C 1
ATOM 825 O O . ILE A 1 100 ? -0.616 -4.66 20.375 1 73.12 100 ILE A O 1
ATOM 829 N N . SER A 1 101 ? -2.449 -5.07 21.641 1 68.62 101 SER A N 1
ATOM 830 C CA . SER A 1 101 ? -3.281 -4.758 20.484 1 68.62 101 SER A CA 1
ATOM 831 C C . SER A 1 101 ? -3.143 -3.293 20.094 1 68.62 101 SER A C 1
ATOM 833 O O . SER A 1 101 ? -3.145 -2.967 18.906 1 68.62 101 SER A O 1
ATOM 835 N N . MET A 1 102 ? -2.975 -2.504 21.047 1 75.81 102 MET A N 1
ATOM 836 C CA . MET A 1 102 ? -2.816 -1.074 20.797 1 75.81 102 MET A CA 1
ATOM 837 C C . MET A 1 102 ? -1.473 -0.785 20.141 1 75.81 102 MET A C 1
ATOM 839 O O . MET A 1 102 ? -1.396 0.013 19.203 1 75.81 102 MET A O 1
ATOM 843 N N . GLY A 1 103 ? -0.519 -1.382 20.672 1 80.56 103 GLY A N 1
ATOM 844 C CA . GLY A 1 103 ? 0.801 -1.218 20.094 1 80.56 103 GLY A CA 1
ATOM 845 C C . GLY A 1 103 ? 0.871 -1.678 18.641 1 80.56 103 GLY A C 1
ATOM 846 O O . GLY A 1 103 ? 1.428 -0.981 17.797 1 80.56 103 GLY A O 1
ATOM 847 N N . PHE A 1 104 ? 0.33 -2.738 18.484 1 77.5 104 PHE A N 1
ATOM 848 C CA . PHE A 1 104 ? 0.303 -3.303 17.141 1 77.5 104 PHE A CA 1
ATOM 849 C C . PHE A 1 104 ? -0.516 -2.426 16.203 1 77.5 104 PHE A C 1
ATOM 851 O O . PHE A 1 104 ? -0.149 -2.242 15.039 1 77.5 104 PHE A O 1
ATOM 858 N N . SER A 1 105 ? -1.597 -1.933 16.719 1 75.44 105 SER A N 1
ATOM 859 C CA . SER A 1 105 ? -2.463 -1.067 15.93 1 75.44 105 SER A CA 1
ATOM 860 C C . SER A 1 105 ? -1.748 0.223 15.539 1 75.44 105 SER A C 1
ATOM 862 O O . SER A 1 105 ? -1.872 0.689 14.398 1 75.44 105 SER A O 1
ATOM 864 N N . ILE A 1 106 ? -0.97 0.701 16.438 1 82.62 106 ILE A N 1
ATOM 865 C CA . ILE A 1 106 ? -0.229 1.933 16.188 1 82.62 106 ILE A CA 1
ATOM 866 C C . ILE A 1 106 ? 0.84 1.687 15.125 1 82.62 106 ILE A C 1
ATOM 868 O O . ILE A 1 106 ? 1.017 2.498 14.219 1 82.62 106 ILE A O 1
ATOM 872 N N . TYR A 1 107 ? 1.414 0.571 15.32 1 84.12 107 TYR A N 1
ATOM 873 C CA . TYR A 1 107 ? 2.459 0.206 14.367 1 84.12 107 TYR A CA 1
ATOM 874 C C . TYR A 1 107 ? 1.896 0.081 12.961 1 84.12 107 TYR A C 1
ATOM 876 O O . TYR A 1 107 ? 2.457 0.63 12.008 1 84.12 107 TYR A O 1
ATOM 884 N N . LEU A 1 108 ? 0.817 -0.544 12.844 1 81.25 108 LEU A N 1
ATOM 885 C CA . LEU A 1 108 ? 0.207 -0.784 11.539 1 81.25 108 LEU A CA 1
ATOM 886 C C . LEU A 1 108 ? -0.342 0.51 10.945 1 81.25 108 LEU A C 1
ATOM 888 O O . LEU A 1 108 ? -0.215 0.752 9.742 1 81.25 108 LEU A O 1
ATOM 892 N N . ALA A 1 109 ? -0.943 1.291 11.836 1 82 109 ALA A N 1
ATOM 893 C CA . ALA A 1 109 ? -1.568 2.531 11.383 1 82 109 ALA A CA 1
ATOM 894 C C . ALA A 1 109 ? -0.518 3.543 10.93 1 82 109 ALA A C 1
ATOM 896 O O . ALA A 1 109 ? -0.76 4.332 10.016 1 82 109 ALA A O 1
ATOM 897 N N . SER A 1 110 ? 0.667 3.473 11.523 1 88.5 110 SER A N 1
ATOM 898 C CA . SER A 1 110 ? 1.721 4.438 11.227 1 88.5 110 SER A CA 1
ATOM 899 C C . SER A 1 110 ? 2.369 4.141 9.875 1 88.5 110 SER A C 1
ATOM 901 O O . SER A 1 110 ? 3.152 4.949 9.367 1 88.5 110 SER A O 1
ATOM 903 N N . ASN A 1 111 ? 1.927 3.014 9.258 1 88.12 111 ASN A N 1
ATOM 904 C CA . ASN A 1 111 ? 2.5 2.652 7.965 1 88.12 111 ASN A CA 1
ATOM 905 C C . ASN A 1 111 ? 2.098 3.645 6.875 1 88.12 111 ASN A C 1
ATOM 907 O O . ASN A 1 111 ? 2.865 3.898 5.945 1 88.12 111 ASN A O 1
ATOM 911 N N . ALA A 1 112 ? 1.008 4.148 7.008 1 86.81 112 ALA A N 1
ATOM 912 C CA . ALA A 1 112 ? 0.56 5.129 6.023 1 86.81 112 ALA A CA 1
ATOM 913 C C . ALA A 1 112 ? 1.438 6.379 6.055 1 86.81 112 ALA A C 1
ATOM 915 O O . ALA A 1 112 ? 1.757 6.945 5.008 1 86.81 112 ALA A O 1
ATOM 916 N N . PHE A 1 113 ? 1.695 6.812 7.293 1 89.62 113 PHE A N 1
ATOM 917 C CA . PHE A 1 113 ? 2.607 7.941 7.461 1 89.62 113 PHE A CA 1
ATOM 918 C C . PHE A 1 113 ? 3.986 7.609 6.902 1 89.62 113 PHE A C 1
ATOM 920 O O . PHE A 1 113 ? 4.617 8.445 6.258 1 89.62 113 PHE A O 1
ATOM 927 N N . TYR A 1 114 ? 4.371 6.328 7.215 1 90.56 114 TYR A N 1
ATOM 928 C CA . TYR A 1 114 ? 5.672 5.859 6.75 1 90.56 114 TYR A CA 1
ATOM 929 C C . TYR A 1 114 ? 5.742 5.879 5.227 1 90.56 114 TYR A C 1
ATOM 931 O O . TYR A 1 114 ? 6.699 6.398 4.652 1 90.56 114 TYR A O 1
ATOM 939 N N . SER A 1 115 ? 4.703 5.348 4.59 1 89.19 115 SER A N 1
ATOM 940 C CA . SER A 1 115 ? 4.652 5.309 3.131 1 89.19 115 SER A CA 1
ATOM 941 C C . SER A 1 115 ? 4.695 6.715 2.539 1 89.19 115 SER A C 1
ATOM 943 O O . SER A 1 115 ? 5.348 6.945 1.521 1 89.19 115 SER A O 1
ATOM 945 N N . PHE A 1 116 ? 4.039 7.629 3.08 1 90.38 116 PHE A N 1
ATOM 946 C CA . PHE A 1 116 ? 4.004 9.008 2.617 1 90.38 116 PHE A CA 1
ATOM 947 C C . PHE A 1 116 ? 5.367 9.672 2.787 1 90.38 116 PHE A C 1
ATOM 949 O O . PHE A 1 116 ? 5.805 10.438 1.925 1 90.38 116 PHE A O 1
ATOM 956 N N . MET A 1 117 ? 5.984 9.43 3.896 1 91.62 117 MET A N 1
ATOM 957 C CA . MET A 1 117 ? 7.285 10.023 4.172 1 91.62 117 MET A CA 1
ATOM 958 C C . MET A 1 117 ? 8.336 9.516 3.191 1 91.62 117 MET A C 1
ATOM 960 O O . MET A 1 117 ? 9.273 10.242 2.842 1 91.62 117 MET A O 1
ATOM 964 N N . LEU A 1 118 ? 8.109 8.273 2.756 1 89 118 LEU A N 1
ATOM 965 C CA . LEU A 1 118 ? 9.047 7.715 1.793 1 89 118 LEU A CA 1
ATOM 966 C C . LEU A 1 118 ? 8.961 8.445 0.459 1 89 118 LEU A C 1
ATOM 968 O O . LEU A 1 118 ? 9.984 8.734 -0.167 1 89 118 LEU A O 1
ATOM 972 N N . ILE A 1 119 ? 7.793 8.727 0.036 1 86.06 119 ILE A N 1
ATOM 973 C CA . ILE A 1 119 ? 7.656 9.43 -1.236 1 86.06 119 ILE A CA 1
ATOM 974 C C . ILE A 1 119 ? 8.094 10.883 -1.073 1 86.06 119 ILE A C 1
ATOM 976 O O . ILE A 1 119 ? 8.672 11.469 -1.993 1 86.06 119 ILE A O 1
ATOM 980 N N . SER A 1 120 ? 7.801 11.531 -0.009 1 87 120 SER A N 1
ATOM 981 C CA . SER A 1 120 ? 8.234 12.898 0.276 1 87 120 SER A CA 1
ATOM 982 C C . SER A 1 120 ? 9.75 13.008 0.301 1 87 120 SER A C 1
ATOM 984 O O . SER A 1 120 ? 10.32 13.984 -0.184 1 87 120 SER A O 1
ATOM 986 N N . MET A 1 121 ? 10.367 11.977 0.975 1 88.75 121 MET A N 1
ATOM 987 C CA . MET A 1 121 ? 11.828 11.953 1.073 1 88.75 121 MET A CA 1
ATOM 988 C C . MET A 1 121 ? 12.461 11.906 -0.312 1 88.75 121 MET A C 1
ATOM 990 O O . MET A 1 121 ? 13.445 12.602 -0.571 1 88.75 121 MET A O 1
ATOM 994 N N . THR A 1 122 ? 11.852 11.102 -1.169 1 83 122 THR A N 1
ATOM 995 C CA . THR A 1 122 ? 12.367 10.945 -2.523 1 83 122 THR A CA 1
ATOM 996 C C . THR A 1 122 ? 12.148 12.211 -3.344 1 83 122 THR A C 1
ATOM 998 O O . THR A 1 122 ? 13.047 12.656 -4.062 1 83 122 THR A O 1
ATOM 1001 N N . ASP A 1 123 ? 11.031 12.82 -3.205 1 83.06 123 ASP A N 1
ATOM 1002 C CA . ASP A 1 123 ? 10.695 14.016 -3.967 1 83.06 123 ASP A CA 1
ATOM 1003 C C . ASP A 1 123 ? 11.547 15.203 -3.527 1 83.06 123 ASP A C 1
ATOM 1005 O O . ASP A 1 123 ? 11.883 16.062 -4.34 1 83.06 123 ASP A O 1
ATOM 1009 N N . GLU A 1 124 ? 11.82 15.305 -2.256 1 85.75 124 GLU A N 1
ATOM 1010 C CA . GLU A 1 124 ? 12.57 16.422 -1.69 1 85.75 124 GLU A CA 1
ATOM 1011 C C . GLU A 1 124 ? 14.07 16.172 -1.747 1 85.75 124 GLU A C 1
ATOM 1013 O O . GLU A 1 124 ? 14.867 17.047 -1.375 1 85.75 124 GLU A O 1
ATOM 1018 N N . GLY A 1 125 ? 14.398 14.945 -2.191 1 83.31 125 GLY A N 1
ATOM 1019 C CA . GLY A 1 125 ? 15.812 14.625 -2.322 1 83.31 125 GLY A CA 1
ATOM 1020 C C . GLY A 1 125 ? 16.5 14.406 -0.989 1 83.31 125 GLY A C 1
ATOM 1021 O O . GLY A 1 125 ? 17.656 14.781 -0.818 1 83.31 125 GLY A O 1
ATOM 1022 N N . PHE A 1 126 ? 15.781 14.117 -0.062 1 85.94 126 PHE A N 1
ATOM 1023 C CA . PHE A 1 126 ? 16.344 13.805 1.249 1 85.94 126 PHE A CA 1
ATOM 1024 C C . PHE A 1 126 ? 16.781 12.352 1.32 1 85.94 126 PHE A C 1
ATOM 1026 O O . PHE A 1 126 ? 16.031 11.445 0.94 1 85.94 126 PHE A O 1
ATOM 1033 N N . ASP A 1 127 ? 17.984 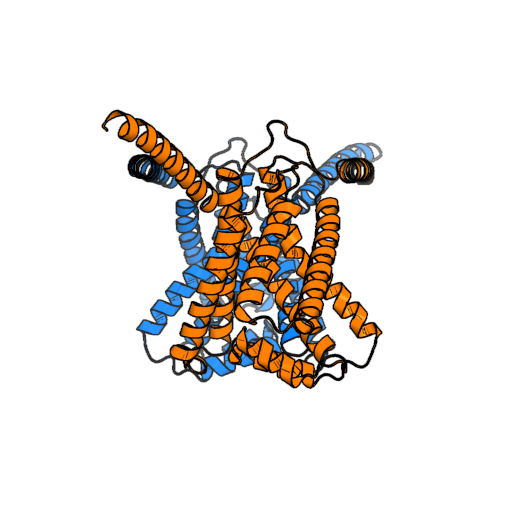12.055 1.705 1 83.88 127 ASP A N 1
ATOM 1034 C CA . ASP A 1 127 ? 18.531 10.703 1.715 1 83.88 127 ASP A CA 1
ATOM 1035 C C . ASP A 1 127 ? 18.781 10.227 3.141 1 83.88 127 ASP A C 1
ATOM 1037 O O . ASP A 1 127 ? 19.547 10.859 3.881 1 83.88 127 ASP A O 1
ATOM 1041 N N . THR A 1 128 ? 18.125 9.359 3.561 1 86.94 128 THR A N 1
ATOM 1042 C CA . THR A 1 128 ? 18.328 8.727 4.859 1 86.94 128 THR A CA 1
ATOM 1043 C C . THR A 1 128 ? 17.891 7.266 4.82 1 86.94 128 THR A C 1
ATOM 1045 O O . THR A 1 128 ? 17.422 6.781 3.783 1 86.94 128 THR A O 1
ATOM 1048 N N . TYR A 1 129 ? 18.25 6.547 5.957 1 85.75 129 TYR A N 1
ATOM 1049 C CA . TYR A 1 129 ? 17.844 5.145 6.059 1 85.75 129 TYR A CA 1
ATOM 1050 C C . TYR A 1 129 ? 16.359 5.02 6.352 1 85.75 129 TYR A C 1
ATOM 1052 O O . TYR A 1 129 ? 15.805 5.812 7.113 1 85.75 129 TYR A O 1
ATOM 1060 N N . ALA A 1 130 ? 15.703 4.117 5.812 1 86.69 130 ALA A N 1
ATOM 1061 C CA . ALA A 1 130 ? 14.266 3.893 5.91 1 86.69 130 ALA A CA 1
ATOM 1062 C C . ALA A 1 130 ? 13.836 3.682 7.359 1 86.69 130 ALA A C 1
ATOM 1064 O O . ALA A 1 130 ? 12.734 4.078 7.754 1 86.69 130 ALA A O 1
ATOM 1065 N N . ILE A 1 131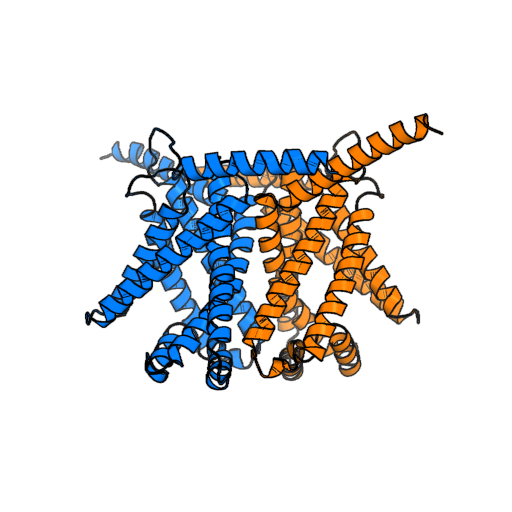 ? 14.781 3.104 8.148 1 87.81 131 ILE A N 1
ATOM 1066 C CA . ILE A 1 131 ? 14.438 2.777 9.531 1 87.81 131 ILE A CA 1
ATOM 1067 C C . ILE A 1 131 ? 14.227 4.062 10.328 1 87.81 131 ILE A C 1
ATOM 1069 O O . ILE A 1 131 ? 13.383 4.109 11.227 1 87.81 131 ILE A O 1
ATOM 1073 N N . LEU A 1 132 ? 14.977 5.086 10.078 1 90.12 132 LEU A N 1
ATOM 1074 C CA . LEU A 1 132 ? 14.828 6.371 10.75 1 90.12 132 LEU A CA 1
ATOM 1075 C C . LEU A 1 132 ? 13.508 7.035 10.375 1 90.12 132 LEU A C 1
ATOM 1077 O O . LEU A 1 132 ? 12.875 7.691 11.211 1 90.12 132 LEU A O 1
ATOM 1081 N N . VAL A 1 133 ? 13.133 6.801 9.094 1 90.5 133 VAL A N 1
ATOM 1082 C CA . VAL A 1 133 ? 11.867 7.34 8.609 1 90.5 133 VAL A CA 1
ATOM 1083 C C . VAL A 1 133 ? 10.711 6.625 9.297 1 90.5 133 VAL A C 1
ATOM 1085 O O . VAL A 1 133 ? 9.695 7.246 9.625 1 90.5 133 VAL A O 1
ATOM 1088 N N . ARG A 1 134 ? 10.945 5.469 9.578 1 90 134 ARG A N 1
ATOM 1089 C CA . ARG A 1 134 ? 9.938 4.648 10.234 1 90 134 ARG A CA 1
ATOM 1090 C C . ARG A 1 134 ? 9.68 5.137 11.664 1 90 134 ARG A C 1
ATOM 1092 O O . ARG A 1 134 ? 8.523 5.27 12.078 1 90 134 ARG A O 1
ATOM 1099 N N . ILE A 1 135 ? 10.742 5.297 12.383 1 91.25 135 ILE A N 1
ATOM 1100 C CA . ILE A 1 135 ? 10.648 5.77 13.766 1 91.25 135 ILE A CA 1
ATOM 1101 C C . ILE A 1 135 ? 9.922 7.113 13.805 1 91.25 135 ILE A C 1
ATOM 1103 O O . ILE A 1 135 ? 9.031 7.32 14.625 1 91.25 135 ILE A O 1
ATOM 1107 N N . LYS A 1 136 ? 10.297 8.023 12.914 1 90.38 136 LYS A N 1
ATOM 1108 C CA . LYS A 1 136 ? 9.672 9.344 12.844 1 90.38 136 LYS A CA 1
ATOM 1109 C C . LYS A 1 136 ? 8.188 9.227 12.5 1 90.38 136 LYS A C 1
ATOM 1111 O O . LYS A 1 136 ? 7.359 9.977 13.016 1 90.38 136 LYS A O 1
ATOM 1116 N N . ALA A 1 137 ? 7.879 8.281 11.594 1 90.75 137 ALA A N 1
ATOM 1117 C CA . ALA A 1 137 ? 6.496 8.086 11.164 1 90.75 137 ALA A CA 1
ATOM 1118 C C . ALA A 1 137 ? 5.613 7.668 12.336 1 90.75 137 ALA A C 1
ATOM 1120 O O . ALA A 1 137 ? 4.48 8.141 12.469 1 90.75 137 ALA A O 1
ATOM 1121 N N . ILE A 1 138 ? 6.145 6.895 13.211 1 90.69 138 ILE A N 1
ATOM 1122 C CA . ILE A 1 138 ? 5.398 6.426 14.375 1 90.69 138 ILE A CA 1
ATOM 1123 C C . ILE A 1 138 ? 5.164 7.586 15.344 1 90.69 138 ILE A C 1
ATOM 1125 O O . ILE A 1 138 ? 4.055 7.77 15.844 1 90.69 138 ILE A O 1
ATOM 1129 N N . VAL A 1 139 ? 6.137 8.352 15.57 1 89.81 139 VAL A N 1
ATOM 1130 C CA . VAL A 1 139 ? 6.082 9.469 16.5 1 89.81 139 VAL A CA 1
ATOM 1131 C C . VAL A 1 139 ? 5.074 10.508 16.016 1 89.81 139 VAL A C 1
ATOM 1133 O O . VAL A 1 139 ? 4.238 10.977 16.781 1 89.81 139 VAL A O 1
ATOM 1136 N N . VAL A 1 140 ? 5.188 10.859 14.734 1 88.06 140 VAL A N 1
ATOM 1137 C CA . VAL A 1 140 ? 4.309 11.875 14.164 1 88.06 140 VAL A CA 1
ATOM 1138 C C . VAL A 1 140 ? 2.865 11.383 14.188 1 88.06 140 VAL A C 1
ATOM 1140 O O . VAL A 1 140 ? 1.939 12.156 14.438 1 88.06 140 VAL A O 1
ATOM 1143 N N . PHE A 1 141 ? 2.691 10.117 13.938 1 88.69 141 PHE A N 1
ATOM 1144 C CA . PHE A 1 141 ? 1.358 9.531 13.953 1 88.69 141 PHE A CA 1
ATOM 1145 C C . PHE A 1 141 ? 0.744 9.617 15.344 1 88.69 141 PHE A C 1
ATOM 1147 O O . PHE A 1 141 ? -0.403 10.047 15.5 1 88.69 141 PHE A O 1
ATOM 1154 N N . VAL A 1 142 ? 1.465 9.227 16.281 1 86.31 142 VAL A N 1
ATOM 1155 C CA . VAL A 1 142 ? 0.999 9.234 17.656 1 86.31 142 VAL A CA 1
ATOM 1156 C C . VAL A 1 142 ? 0.655 10.656 18.094 1 86.31 142 VAL A C 1
ATOM 1158 O O . VAL A 1 142 ? -0.358 10.883 18.75 1 86.31 142 VAL A O 1
ATOM 1161 N N . LEU A 1 143 ? 1.501 11.609 17.734 1 85.31 143 LEU A N 1
ATOM 1162 C CA . LEU A 1 143 ? 1.284 13.008 18.094 1 85.31 143 LEU A CA 1
ATOM 1163 C C . LEU A 1 143 ? 0.011 13.539 17.438 1 85.31 143 LEU A C 1
ATOM 1165 O O . LEU A 1 143 ? -0.746 14.281 18.078 1 85.31 143 LEU A O 1
ATOM 1169 N N . LEU A 1 144 ? -0.237 13.164 16.188 1 83 144 LEU A N 1
ATOM 1170 C CA . LEU A 1 144 ? -1.428 13.625 15.484 1 83 144 LEU A CA 1
ATOM 1171 C C . LEU A 1 144 ? -2.688 13.023 16.094 1 83 144 LEU A C 1
ATOM 1173 O O . LEU A 1 144 ? -3.713 13.703 16.219 1 83 144 LEU A O 1
ATOM 1177 N N . VAL A 1 145 ? -2.602 11.781 16.469 1 78.56 145 VAL A N 1
ATOM 1178 C CA . VAL A 1 145 ? -3.734 11.094 17.078 1 78.56 145 VAL A CA 1
ATOM 1179 C C . VAL A 1 145 ? -4.066 11.727 18.422 1 78.56 145 VAL A C 1
ATOM 1181 O O . VAL A 1 145 ? -5.238 11.938 18.734 1 78.56 145 VAL A O 1
ATOM 1184 N N . ILE A 1 146 ? -3.035 11.938 19.203 1 78 146 ILE A N 1
ATOM 1185 C CA . ILE A 1 146 ? -3.217 12.578 20.5 1 78 146 ILE A CA 1
ATOM 1186 C C . ILE A 1 146 ? -3.852 13.953 20.312 1 78 146 ILE A C 1
ATOM 1188 O O . ILE A 1 146 ? -4.742 14.344 21.062 1 78 146 ILE A O 1
ATOM 1192 N N . GLY A 1 147 ? -3.393 14.648 19.266 1 73.94 147 GLY A N 1
ATOM 1193 C CA . GLY A 1 147 ? -3.967 15.953 18.969 1 73.94 147 GLY A CA 1
ATOM 1194 C C . GLY A 1 147 ? -5.434 15.883 18.594 1 73.94 147 GLY A C 1
ATOM 1195 O O . GLY A 1 147 ? -6.23 16.719 19.016 1 73.94 147 GLY A O 1
ATOM 1196 N N . LEU A 1 148 ? -5.762 14.953 17.828 1 72.75 148 LEU A N 1
ATOM 1197 C CA . LEU A 1 148 ? -7.137 14.781 17.375 1 72.75 148 LEU A CA 1
ATOM 1198 C C . LEU A 1 148 ? -8.055 14.391 18.531 1 72.75 148 LEU A C 1
ATOM 1200 O O . LEU A 1 148 ? -9.188 14.867 18.609 1 72.75 148 LEU A O 1
ATOM 1204 N N . VAL A 1 149 ? -7.672 13.375 19.203 1 68.06 149 VAL A N 1
ATOM 1205 C CA . VAL A 1 149 ? -8.438 12.961 20.375 1 68.06 149 VAL A CA 1
ATOM 1206 C C . VAL A 1 149 ? -8.633 14.148 21.312 1 68.06 149 VAL A C 1
ATOM 1208 O O . VAL A 1 149 ? -9.703 14.312 21.906 1 68.06 149 VAL A O 1
ATOM 1211 N N . GLY A 1 150 ? -7.488 14.922 21.5 1 65.44 150 GLY A N 1
ATOM 1212 C CA . GLY A 1 150 ? -7.578 16.109 22.328 1 65.44 150 GLY A CA 1
ATOM 1213 C C . GLY A 1 150 ? -8.609 17.109 21.828 1 65.44 150 GLY A C 1
ATOM 1214 O O . GLY A 1 150 ? -9.359 17.672 22.609 1 65.44 150 GLY A O 1
ATOM 1215 N N . LEU A 1 151 ? -8.734 17.203 20.469 1 65.69 151 LEU A N 1
ATOM 1216 C CA . LEU A 1 151 ? -9.672 18.141 19.844 1 65.69 151 LEU A CA 1
ATOM 1217 C C . LEU A 1 151 ? -11.109 17.641 20.016 1 65.69 151 LEU A C 1
ATOM 1219 O O . LEU A 1 151 ? -12.023 18.438 20.234 1 65.69 151 LEU A O 1
ATOM 1223 N N . THR A 1 152 ? -11.352 16.391 19.828 1 63 152 THR A N 1
ATOM 1224 C CA . THR A 1 152 ? -12.68 15.797 19.953 1 63 152 THR A CA 1
ATOM 1225 C C . THR A 1 152 ? -13.188 15.898 21.391 1 63 152 THR A C 1
ATOM 1227 O O . THR A 1 152 ? -14.375 16.125 21.625 1 63 152 THR A O 1
ATOM 1230 N N . LEU A 1 153 ? -12.25 15.562 22.203 1 60.72 153 LEU A N 1
ATOM 1231 C CA . LEU A 1 153 ? -12.617 15.68 23.609 1 60.72 153 LEU A CA 1
ATOM 1232 C C . LEU A 1 153 ? -12.984 17.125 23.969 1 60.72 153 LEU A C 1
ATOM 1234 O O . LEU A 1 153 ? -13.898 17.359 24.75 1 60.72 153 LEU A O 1
ATOM 1238 N N . PHE A 1 154 ? -12.344 17.938 23.297 1 58.94 154 PHE A N 1
ATOM 1239 C CA . PHE A 1 154 ? -12.617 19.344 23.516 1 58.94 154 PHE A CA 1
ATOM 1240 C C . PHE A 1 154 ? -13.977 19.734 22.938 1 58.94 154 PHE A C 1
ATOM 1242 O O . PHE A 1 154 ? -14.695 20.547 23.531 1 58.94 154 PHE A O 1
ATOM 1249 N N . ASN A 1 155 ? -14.258 19.109 21.812 1 57.25 155 ASN A N 1
ATOM 1250 C CA . ASN A 1 155 ? -15.531 19.391 21.156 1 57.25 155 ASN A CA 1
ATOM 1251 C C . ASN A 1 155 ? -16.703 18.766 21.906 1 57.25 155 ASN A C 1
ATOM 1253 O O . ASN A 1 155 ? -17.844 19.219 21.781 1 57.25 155 ASN A O 1
ATOM 1257 N N . TYR A 1 156 ? -16.375 17.609 22.141 1 55.41 156 TYR A N 1
ATOM 1258 C CA . TYR A 1 156 ? -17.391 17.016 22.984 1 55.41 156 TYR A CA 1
ATOM 1259 C C . TYR A 1 156 ? -17.812 17.984 24.094 1 55.41 156 TYR A C 1
ATOM 1261 O O . TYR A 1 156 ? -18.984 18 24.5 1 55.41 156 TYR A O 1
ATOM 1269 N N . LEU A 1 157 ? -16.938 18.766 24.328 1 52.56 157 LEU A N 1
ATOM 1270 C CA . LEU A 1 157 ? -17.234 19.719 25.391 1 52.56 157 LEU A CA 1
ATOM 1271 C C . LEU A 1 157 ? -17.938 20.953 24.828 1 52.56 157 LEU A C 1
ATOM 1273 O O . LEU A 1 157 ? -18.609 21.672 25.562 1 52.56 157 LEU A O 1
ATOM 1277 N N . VAL A 1 158 ? -17.641 21.156 23.531 1 56.28 158 VAL A N 1
ATOM 1278 C CA . VAL A 1 158 ? -18.266 22.344 22.953 1 56.28 158 VAL A CA 1
ATOM 1279 C C . VAL A 1 158 ? -19.344 21.906 21.953 1 56.28 158 VAL A C 1
ATOM 1281 O O . VAL A 1 158 ? -19.062 21.156 21.031 1 56.28 158 VAL A O 1
ATOM 1284 N N . PRO A 1 159 ? -20.562 22.172 22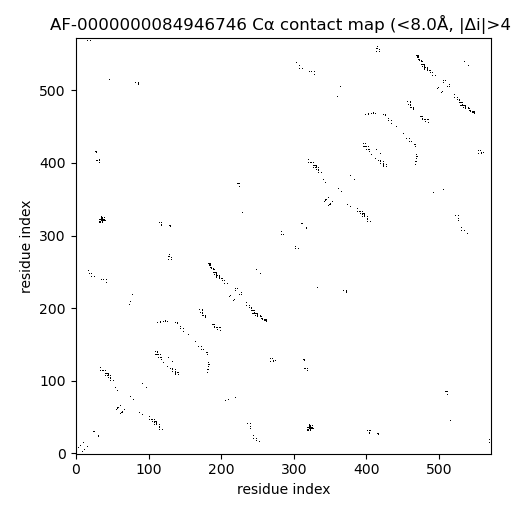.312 1 59.97 159 PRO A N 1
ATOM 1285 C CA . PRO A 1 159 ? -21.703 21.766 21.5 1 59.97 159 PRO A CA 1
ATOM 1286 C C . PRO A 1 159 ? -21.641 22.297 20.078 1 59.97 159 PRO A C 1
ATOM 1288 O O . PRO A 1 159 ? -22.391 23.203 19.703 1 59.97 159 PRO A O 1
ATOM 1291 N N . ILE A 1 160 ? -20.625 22.188 19.359 1 57.91 160 ILE A N 1
ATOM 1292 C CA . ILE A 1 160 ? -20.562 22.703 18 1 57.91 160 ILE A CA 1
ATOM 1293 C C . ILE A 1 160 ? -21.078 21.656 17.016 1 57.91 160 ILE A C 1
ATOM 1295 O O . ILE A 1 160 ? -21.016 20.453 17.297 1 57.91 160 ILE A O 1
ATOM 1299 N N . ASN A 1 161 ? -21.625 22.203 16.047 1 63.5 161 ASN A N 1
ATOM 1300 C CA . ASN A 1 161 ? -22.172 21.359 14.977 1 63.5 161 ASN A CA 1
ATOM 1301 C C . ASN A 1 161 ? -21.141 20.328 14.5 1 63.5 161 ASN A C 1
ATOM 1303 O O . ASN A 1 161 ? -20.016 20.688 14.164 1 63.5 161 ASN A O 1
ATOM 1307 N N . SER A 1 162 ? -21.703 19.172 14.383 1 64.06 162 SER A N 1
ATOM 1308 C CA . SER A 1 162 ? -20.859 18 14.188 1 64.06 162 SER A CA 1
ATOM 1309 C C . SER A 1 162 ? -20.25 17.984 12.781 1 64.06 162 SER A C 1
ATOM 1311 O O . SER A 1 162 ? -19.109 17.578 12.602 1 64.06 162 SER A O 1
ATOM 1313 N N . THR A 1 163 ? -21.016 18.609 11.961 1 69.56 163 THR A N 1
ATOM 1314 C CA . THR A 1 163 ? -20.562 18.531 10.57 1 69.56 163 THR A CA 1
ATOM 1315 C C . THR A 1 163 ? -19.375 19.469 10.336 1 69.56 163 THR A C 1
ATOM 1317 O O . THR A 1 163 ? -18.422 19.109 9.664 1 69.56 163 THR A O 1
ATOM 1320 N N . ILE A 1 164 ? -19.609 20.641 10.805 1 72.81 164 ILE A N 1
ATOM 1321 C CA . ILE A 1 164 ? -18.562 21.656 10.641 1 72.81 164 ILE A CA 1
ATOM 1322 C C . ILE A 1 164 ? -17.312 21.219 11.383 1 72.81 164 ILE A C 1
ATOM 1324 O O . ILE A 1 164 ? -16.188 21.438 10.906 1 72.81 164 ILE A O 1
ATOM 1328 N N . VAL A 1 165 ? -17.578 20.734 12.453 1 72 165 VAL A N 1
ATOM 1329 C CA . VAL A 1 165 ? -16.453 20.281 13.273 1 72 165 VAL A CA 1
ATOM 1330 C C . VAL A 1 165 ? -15.695 19.172 12.547 1 72 165 VAL A C 1
ATOM 1332 O O . VAL A 1 165 ? -14.461 19.109 12.594 1 72 165 VAL A O 1
ATOM 1335 N N . MET A 1 166 ? -16.406 18.391 11.961 1 72.69 166 MET A N 1
ATOM 1336 C CA . MET A 1 166 ? -15.797 17.266 11.242 1 72.69 166 MET A CA 1
ATOM 1337 C C . MET A 1 166 ? -14.969 17.781 10.062 1 72.69 166 MET A C 1
ATOM 1339 O O . MET A 1 166 ? -13.852 17.297 9.836 1 72.69 166 MET A O 1
ATOM 1343 N N . LEU A 1 167 ? -15.609 18.75 9.328 1 79.75 167 LEU A N 1
ATOM 1344 C CA . LEU A 1 167 ? -14.914 19.297 8.18 1 79.75 167 LEU A CA 1
ATOM 1345 C C . LEU A 1 167 ? -13.656 20.047 8.609 1 79.75 167 LEU A C 1
ATOM 1347 O O . LEU A 1 167 ? -12.602 19.922 7.973 1 79.75 167 LEU A O 1
ATOM 1351 N N . ALA A 1 168 ? -13.852 20.859 9.695 1 82.75 168 ALA A N 1
ATOM 1352 C CA . ALA A 1 168 ? -12.719 21.594 10.234 1 82.75 168 ALA A CA 1
ATOM 1353 C C . ALA A 1 168 ? -11.656 20.656 10.789 1 82.75 168 ALA A C 1
ATOM 1355 O O . ALA A 1 168 ? -10.453 20.906 10.633 1 82.75 168 ALA A O 1
ATOM 1356 N N . GLY A 1 169 ? -12.172 19.578 11.43 1 81.62 169 GLY A N 1
ATOM 1357 C CA . GLY A 1 169 ? -11.25 18.578 11.961 1 81.62 169 GLY A CA 1
ATOM 1358 C C . GLY A 1 169 ? -10.445 17.875 10.875 1 81.62 169 GLY A C 1
ATOM 1359 O O . GLY A 1 169 ? -9.242 17.672 11.031 1 81.62 169 GLY A O 1
ATOM 1360 N N . LEU A 1 170 ? -11.133 17.609 9.773 1 84.06 170 LEU A N 1
ATOM 1361 C CA . LEU A 1 170 ? -10.469 16.953 8.656 1 84.06 170 LEU A CA 1
ATOM 1362 C C . LEU A 1 170 ? -9.43 17.859 8.016 1 84.06 170 LEU A C 1
ATOM 1364 O O . LEU A 1 170 ? -8.344 17.422 7.656 1 84.06 170 LEU A O 1
ATOM 1368 N N . PHE A 1 171 ? -9.828 19.078 7.922 1 90.62 171 PHE A N 1
ATOM 1369 C CA . PHE A 1 171 ? -8.93 20.062 7.34 1 90.62 171 PHE A CA 1
ATOM 1370 C C . PHE A 1 171 ? -7.672 20.219 8.18 1 90.62 171 PHE A C 1
ATOM 1372 O O . PHE A 1 171 ? -6.562 20.266 7.641 1 90.62 171 PHE A O 1
ATOM 1379 N N . ILE A 1 172 ? -7.809 20.312 9.414 1 88.44 172 ILE A N 1
ATOM 1380 C CA . ILE A 1 172 ? -6.688 20.469 10.336 1 88.44 172 ILE A CA 1
ATOM 1381 C C . ILE A 1 172 ? -5.793 19.234 10.297 1 88.44 172 ILE A C 1
ATOM 1383 O O . ILE A 1 172 ? -4.566 19.359 10.312 1 88.44 172 ILE A O 1
ATOM 1387 N N . VAL A 1 173 ? -6.395 18.094 10.219 1 86.31 173 VAL A N 1
ATOM 1388 C CA . VAL A 1 173 ? -5.648 16.844 10.203 1 86.31 173 VAL A CA 1
ATOM 1389 C C . VAL A 1 173 ? -4.789 16.766 8.938 1 86.31 173 VAL A C 1
ATOM 1391 O O . VAL A 1 173 ? -3.607 16.422 9.008 1 86.31 173 VAL A O 1
ATOM 1394 N N . PHE A 1 174 ? -5.363 17.031 7.824 1 91.44 174 PHE A N 1
ATOM 1395 C CA . PHE A 1 174 ? -4.625 16.922 6.57 1 91.44 174 PHE A CA 1
ATOM 1396 C C . PHE A 1 174 ? -3.613 18.047 6.438 1 91.44 174 PHE A C 1
ATOM 1398 O O . PHE A 1 174 ? -2.555 17.875 5.828 1 91.44 174 PHE A O 1
ATOM 1405 N N . TYR A 1 175 ? -3.943 19.266 6.953 1 92.5 175 TYR A N 1
ATOM 1406 C CA . TYR A 1 175 ? -2.969 20.344 7 1 92.5 175 TYR A CA 1
ATOM 1407 C C . TYR A 1 175 ? -1.722 19.922 7.766 1 92.5 175 TYR A C 1
ATOM 1409 O O . TYR A 1 175 ? -0.6 20.109 7.289 1 92.5 175 TYR A O 1
ATOM 1417 N N . CYS A 1 176 ? -1.956 19.344 8.984 1 89.69 176 CYS A N 1
ATOM 1418 C CA . CYS A 1 176 ? -0.849 18.859 9.805 1 89.69 176 CYS A CA 1
ATOM 1419 C C . CYS A 1 176 ? -0.128 17.703 9.125 1 89.69 176 CYS A C 1
ATOM 1421 O O . CYS A 1 176 ? 1.099 17.609 9.195 1 89.69 176 CYS A O 1
ATOM 1423 N N . PHE A 1 177 ? -0.873 16.875 8.469 1 89.06 177 PHE A N 1
ATOM 1424 C CA . PHE A 1 177 ? -0.338 15.719 7.758 1 89.06 177 PHE A CA 1
ATOM 1425 C C . PHE A 1 177 ? 0.647 16.156 6.68 1 89.06 177 PHE A C 1
ATOM 1427 O O . PHE A 1 177 ? 1.782 15.672 6.641 1 89.06 177 PHE A O 1
ATOM 1434 N N . TYR A 1 178 ? 0.286 17.078 5.852 1 90.75 178 TYR A N 1
ATOM 1435 C CA . TYR A 1 178 ? 1.132 17.516 4.746 1 90.75 178 TYR A CA 1
ATOM 1436 C C . TYR A 1 178 ? 2.332 18.312 5.258 1 90.75 178 TYR A C 1
ATOM 1438 O O . TYR A 1 178 ? 3.416 18.25 4.672 1 90.75 178 TYR A O 1
ATOM 1446 N N . ARG A 1 179 ? 2.135 19.031 6.246 1 86.62 179 ARG A N 1
ATOM 1447 C CA . ARG A 1 179 ? 3.188 19.891 6.773 1 86.62 179 ARG A CA 1
ATOM 1448 C C . ARG A 1 179 ? 4.238 19.078 7.52 1 86.62 179 ARG A C 1
ATOM 1450 O O . ARG A 1 179 ? 5.441 19.266 7.312 1 86.62 179 ARG A O 1
ATOM 1457 N N . TYR A 1 180 ? 3.779 18.078 8.367 1 85.12 180 TYR A N 1
ATOM 1458 C CA . TYR A 1 180 ? 4.699 17.391 9.258 1 85.12 180 TYR A CA 1
ATOM 1459 C C . TYR A 1 180 ? 5.352 16.203 8.555 1 85.12 180 TYR A C 1
ATOM 1461 O O . TYR A 1 180 ? 6.379 15.695 9.008 1 85.12 180 TYR A O 1
ATOM 1469 N N . LEU A 1 181 ? 4.77 15.812 7.434 1 85.75 181 LEU A N 1
ATOM 1470 C CA . LEU A 1 181 ? 5.336 14.648 6.77 1 85.75 181 LEU A CA 1
ATOM 1471 C C . LEU A 1 181 ? 6.328 15.062 5.691 1 85.75 181 LEU A C 1
ATOM 1473 O O . LEU A 1 181 ? 7.023 14.219 5.117 1 85.75 181 LEU A O 1
ATOM 1477 N N . SER A 1 182 ? 6.406 16.391 5.555 1 84.94 182 SER A N 1
ATOM 1478 C CA . SER A 1 182 ? 7.48 16.906 4.715 1 84.94 182 SER A CA 1
ATOM 1479 C C . SER A 1 182 ? 8.805 16.953 5.477 1 84.94 182 SER A C 1
ATOM 1481 O O . SER A 1 182 ? 8.82 17.172 6.688 1 84.94 182 SER A O 1
ATOM 1483 N N . PHE A 1 183 ? 9.914 16.672 4.832 1 87.44 183 PHE A N 1
ATOM 1484 C CA . PHE A 1 183 ? 11.234 16.719 5.445 1 87.44 183 PHE A CA 1
ATOM 1485 C C . PHE A 1 183 ? 11.789 18.141 5.426 1 87.44 183 PHE A C 1
ATOM 1487 O O . PHE A 1 183 ? 12.508 18.547 6.344 1 87.44 183 PHE A O 1
ATOM 1494 N N . GLU A 1 184 ? 11.328 18.938 4.363 1 87.38 184 GLU A N 1
ATOM 1495 C CA . GLU A 1 184 ? 11.797 20.312 4.227 1 87.38 184 GLU A CA 1
ATOM 1496 C C . GLU A 1 184 ? 10.977 21.25 5.094 1 87.38 184 GLU A C 1
ATOM 1498 O O . GLU A 1 184 ? 9.766 21.062 5.258 1 87.38 184 GLU A O 1
ATOM 1503 N N . LYS A 1 185 ? 11.695 22.172 5.633 1 87.06 185 LYS A N 1
ATOM 1504 C CA . LYS A 1 185 ? 10.977 23.234 6.328 1 87.06 185 LYS A CA 1
ATOM 1505 C C . LYS A 1 185 ? 10.164 24.078 5.352 1 87.06 185 LYS A C 1
ATOM 1507 O O . LYS A 1 185 ? 10.688 24.531 4.332 1 87.06 185 LYS A O 1
ATOM 1512 N N . LYS A 1 186 ? 8.898 24.156 5.66 1 85.94 186 LYS A N 1
ATOM 1513 C CA . LYS A 1 186 ? 7.984 24.891 4.789 1 85.94 186 LYS A CA 1
ATOM 1514 C C . LYS A 1 186 ? 7.23 25.969 5.559 1 85.94 186 LYS A 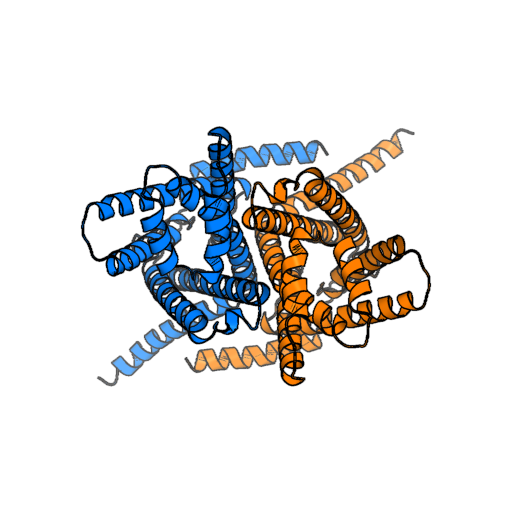C 1
ATOM 1516 O O . LYS A 1 186 ? 7.082 25.875 6.781 1 85.94 186 LYS A O 1
ATOM 1521 N N . PRO A 1 187 ? 6.91 27 4.824 1 87 187 PRO A N 1
ATOM 1522 C CA . PRO A 1 187 ? 6.113 28.031 5.484 1 87 187 PRO A CA 1
ATOM 1523 C C . PRO A 1 187 ? 4.738 27.531 5.918 1 87 187 PRO A C 1
ATOM 1525 O O . PRO A 1 187 ? 4.297 26.469 5.48 1 87 187 PRO A O 1
ATOM 1528 N N . LEU A 1 188 ? 4.117 28.234 6.805 1 86.81 188 LEU A N 1
ATOM 1529 C CA . LEU A 1 188 ? 2.844 27.828 7.395 1 86.81 188 LEU A CA 1
ATOM 1530 C C . LEU A 1 188 ? 1.753 27.75 6.332 1 86.81 188 LEU A C 1
ATOM 1532 O O . LEU A 1 188 ? 0.743 27.078 6.523 1 86.81 188 LEU A O 1
ATOM 1536 N N . SER A 1 189 ? 2.041 28.406 5.18 1 88.56 189 SER A N 1
ATOM 1537 C CA . SER A 1 189 ? 1.037 28.375 4.121 1 88.56 189 SER A CA 1
ATOM 1538 C C . SER A 1 189 ? 1.104 27.078 3.324 1 88.56 189 SER A C 1
ATOM 1540 O O . SER A 1 189 ? 0.16 26.734 2.609 1 88.56 189 SER A O 1
ATOM 1542 N N . TYR A 1 190 ? 2.219 26.391 3.521 1 89.38 190 TYR A N 1
ATOM 1543 C CA . TYR A 1 190 ? 2.371 25.125 2.805 1 89.38 190 TYR A CA 1
ATOM 1544 C C . TYR A 1 190 ? 1.433 24.062 3.365 1 89.38 190 TYR A C 1
ATOM 1546 O O . TYR A 1 190 ? 1.348 23.875 4.582 1 89.38 190 TYR A O 1
ATOM 1554 N N . GLY A 1 191 ? 0.721 23.438 2.486 1 91.62 191 GLY A N 1
ATOM 1555 C CA . GLY A 1 191 ? -0.154 22.359 2.904 1 91.62 191 GLY A CA 1
ATOM 1556 C C . GLY A 1 191 ? -1.621 22.75 2.916 1 91.62 191 GLY A C 1
ATOM 1557 O O . GLY A 1 191 ? -2.498 21.875 2.938 1 91.62 191 GLY A O 1
ATOM 1558 N N . LEU A 1 192 ? -1.866 24.094 2.848 1 92.19 192 LEU A N 1
ATOM 1559 C CA . LEU A 1 192 ? -3.234 24.594 2.953 1 92.19 192 LEU A CA 1
ATOM 1560 C C . LEU A 1 192 ? -4.047 24.203 1.721 1 92.19 192 LEU A C 1
ATOM 1562 O O . LEU A 1 192 ? -5.191 23.766 1.839 1 92.19 192 LEU A O 1
ATOM 1566 N N . ILE A 1 193 ? -3.498 24.344 0.493 1 93.31 193 ILE A N 1
ATOM 1567 C CA . ILE A 1 193 ? -4.207 24.047 -0.751 1 93.31 193 ILE A CA 1
ATOM 1568 C C . ILE A 1 193 ? -4.52 22.562 -0.836 1 93.31 193 ILE A C 1
ATOM 1570 O O . ILE A 1 193 ? -5.641 22.172 -1.186 1 93.31 193 ILE A O 1
ATOM 1574 N N . GLY A 1 194 ? -3.537 21.797 -0.45 1 94.44 194 GLY A N 1
ATOM 1575 C CA . GLY A 1 194 ? -3.748 20.359 -0.464 1 94.44 194 GLY A CA 1
ATOM 1576 C C . GLY A 1 194 ? -4.738 19.891 0.585 1 94.44 194 GLY A C 1
ATOM 1577 O O . GLY A 1 194 ? -5.551 19 0.325 1 94.44 194 GLY A O 1
ATOM 1578 N N . ALA A 1 195 ? -4.621 20.438 1.677 1 94.81 195 ALA A N 1
ATOM 1579 C CA . ALA A 1 195 ? -5.52 20.062 2.768 1 94.81 195 ALA A CA 1
ATOM 1580 C C . ALA A 1 195 ? -6.969 20.406 2.424 1 94.81 195 ALA A C 1
ATOM 1582 O O . ALA A 1 195 ? -7.883 19.641 2.75 1 94.81 195 ALA A O 1
ATOM 1583 N N . ALA A 1 196 ? -7.16 21.625 1.883 1 94.12 196 ALA A N 1
ATOM 1584 C CA . ALA A 1 196 ? -8.5 22.031 1.472 1 94.12 196 ALA A CA 1
ATOM 1585 C C . ALA A 1 196 ? -9.055 21.094 0.404 1 94.12 196 ALA A C 1
ATOM 1587 O O . ALA A 1 196 ? -10.211 20.672 0.478 1 94.12 196 ALA A O 1
ATOM 1588 N N . PHE A 1 197 ? -8.289 20.75 -0.583 1 95.12 197 PHE A N 1
ATOM 1589 C CA . PHE A 1 197 ? -8.695 19.859 -1.66 1 95.12 197 PHE A CA 1
ATOM 1590 C C . PHE A 1 197 ? -9.023 18.469 -1.118 1 95.12 197 PHE A C 1
ATOM 1592 O O . PHE A 1 197 ? -10.078 17.906 -1.421 1 95.12 197 PHE A O 1
ATOM 1599 N N . THR A 1 198 ? -8.094 17.938 -0.363 1 94.62 198 THR A N 1
ATOM 1600 C CA . THR A 1 198 ? -8.227 16.578 0.144 1 94.62 198 THR A CA 1
ATOM 1601 C C . THR A 1 198 ? -9.438 16.453 1.062 1 94.62 198 THR A C 1
ATOM 1603 O O . THR A 1 198 ? -10.211 15.5 0.958 1 94.62 198 THR A O 1
ATOM 1606 N N . SER A 1 199 ? -9.562 17.453 2.025 1 92 199 SER A N 1
ATOM 1607 C CA . SER A 1 199 ? -10.703 17.438 2.936 1 92 199 SER A CA 1
ATOM 1608 C C . SER A 1 199 ? -12.016 17.516 2.172 1 92 199 SER A C 1
ATOM 1610 O O . SER A 1 199 ? -12.961 16.766 2.469 1 92 199 SER A O 1
ATOM 1612 N N . ALA A 1 200 ? -12.148 18.375 1.123 1 91.56 200 ALA A N 1
ATOM 1613 C CA . ALA A 1 200 ? -13.352 18.516 0.316 1 91.56 200 ALA A CA 1
ATOM 1614 C C . ALA A 1 200 ? -13.648 17.25 -0.469 1 91.56 200 ALA A C 1
ATOM 1616 O O . ALA A 1 200 ? -14.797 16.797 -0.533 1 91.56 200 ALA A O 1
ATOM 1617 N N . CYS A 1 201 ? -12.625 16.656 -1.037 1 92.69 201 CYS A N 1
ATOM 1618 C CA . CYS A 1 201 ? -12.797 15.461 -1.865 1 92.69 201 CYS A CA 1
ATOM 1619 C C . CYS A 1 201 ? -13.188 14.258 -1.017 1 92.69 201 CYS A C 1
ATOM 1621 O O . CYS A 1 201 ? -13.961 13.406 -1.456 1 92.69 201 CYS A O 1
ATOM 1623 N N . ILE A 1 202 ? -12.617 14.141 0.083 1 87.44 202 ILE A N 1
ATOM 1624 C CA . ILE A 1 202 ? -12.914 13.008 0.953 1 87.44 202 ILE A CA 1
ATOM 1625 C C . ILE A 1 202 ? -14.383 13.039 1.365 1 87.44 202 ILE A C 1
ATOM 1627 O O . ILE A 1 202 ? -15.031 11.992 1.436 1 87.44 202 ILE A O 1
ATOM 1631 N N . VAL A 1 203 ? -14.852 14.258 1.77 1 83.31 203 VAL A N 1
ATOM 1632 C CA . VAL A 1 203 ? -16.266 14.406 2.117 1 83.31 203 VAL A CA 1
ATOM 1633 C C . VAL A 1 203 ? -17.125 14.039 0.917 1 83.31 203 VAL A C 1
ATOM 1635 O O . VAL A 1 203 ? -18.156 13.359 1.068 1 83.31 203 VAL A O 1
ATOM 1638 N N . LEU A 1 204 ? -16.734 14.414 -0.281 1 85.06 204 LEU A N 1
ATOM 1639 C CA . LEU A 1 204 ? -17.469 14.102 -1.5 1 85.06 204 LEU A CA 1
ATOM 1640 C C . LEU A 1 204 ? -17.453 12.594 -1.767 1 85.06 204 LEU A C 1
ATOM 1642 O O . LEU A 1 204 ? -18.469 12.031 -2.18 1 85.06 204 LEU A O 1
ATOM 1646 N N . ILE A 1 205 ? -16.359 12 -1.585 1 83.31 205 ILE A N 1
ATOM 1647 C CA . ILE A 1 205 ? -16.234 10.555 -1.761 1 83.31 205 ILE A CA 1
ATOM 1648 C C . ILE A 1 205 ? -17.125 9.836 -0.757 1 83.31 205 ILE A C 1
ATOM 1650 O O . ILE A 1 205 ? -17.75 8.82 -1.086 1 83.31 205 ILE A O 1
ATOM 1654 N N . GLY A 1 206 ? -17.078 10.273 0.542 1 76.06 206 GLY A N 1
ATOM 1655 C CA . GLY A 1 206 ? -17.953 9.703 1.554 1 76.06 206 GLY A CA 1
ATOM 1656 C C . GLY A 1 206 ? -19.422 9.773 1.181 1 76.06 206 GLY A C 1
ATOM 1657 O O . GLY A 1 206 ? -20.156 8.789 1.338 1 76.06 206 GLY A O 1
ATOM 1658 N N . VAL A 1 207 ? -19.828 10.93 0.687 1 75.19 207 VAL A N 1
ATOM 1659 C CA . VAL A 1 207 ? -21.203 11.117 0.271 1 75.19 207 VAL A CA 1
ATOM 1660 C C . VAL A 1 207 ? -21.531 10.188 -0.896 1 75.19 207 VAL A C 1
ATOM 1662 O O . VAL A 1 207 ? -22.609 9.594 -0.945 1 75.19 207 VAL A O 1
ATOM 1665 N N . PHE A 1 208 ? -20.578 10.016 -1.816 1 74.44 208 PHE A N 1
ATOM 1666 C CA . PHE A 1 208 ? -20.75 9.133 -2.965 1 74.44 208 PHE A CA 1
ATOM 1667 C C . PHE A 1 208 ? -20.844 7.676 -2.523 1 74.44 208 PHE A C 1
ATOM 1669 O O . PHE A 1 208 ? -21.672 6.914 -3.035 1 74.44 208 PHE A O 1
ATOM 1676 N N . PHE A 1 209 ? -19.969 7.387 -1.646 1 71.06 209 PHE A N 1
ATOM 1677 C CA . PHE A 1 209 ? -19.969 6.023 -1.128 1 71.06 209 PHE A CA 1
ATOM 1678 C C . PHE A 1 209 ? -21.281 5.703 -0.434 1 71.06 209 PHE A C 1
ATOM 1680 O O . PHE A 1 209 ? -21.859 4.633 -0.646 1 71.06 209 PHE A O 1
ATOM 1687 N N . PHE A 1 210 ? -21.75 6.484 0.51 1 66.19 210 PHE A N 1
ATOM 1688 C CA . PHE A 1 210 ? -23.016 6.285 1.21 1 66.19 210 PHE A CA 1
ATOM 1689 C C . PHE A 1 210 ? -24.188 6.223 0.224 1 66.19 210 PHE A C 1
ATOM 1691 O O . PHE A 1 210 ? -25.125 5.445 0.411 1 66.19 210 PHE A O 1
ATOM 1698 N N . TYR A 1 211 ? -24.031 7.07 -0.89 1 69.69 211 TYR A N 1
ATOM 1699 C CA . TYR A 1 211 ? -25.078 7.078 -1.906 1 69.69 211 TYR A CA 1
ATOM 1700 C C . TYR A 1 211 ? -25.109 5.754 -2.66 1 69.69 211 TYR A C 1
ATOM 1702 O O . TYR A 1 211 ? -26.188 5.18 -2.859 1 69.69 211 TYR A O 1
ATOM 1710 N N . ILE A 1 212 ? -24.062 5.301 -2.91 1 67.5 212 ILE A N 1
ATOM 1711 C CA . ILE A 1 212 ? -23.984 4.062 -3.678 1 67.5 212 ILE A CA 1
ATOM 1712 C C . ILE A 1 212 ? -24.422 2.887 -2.812 1 67.5 212 ILE A C 1
ATOM 1714 O O . ILE A 1 212 ? -25.172 2.018 -3.27 1 67.5 212 ILE A O 1
ATOM 1718 N N . VAL A 1 213 ? -23.891 2.812 -1.712 1 63.62 213 VAL A N 1
ATOM 1719 C CA . VAL A 1 213 ? -24.188 1.702 -0.814 1 63.62 213 VAL A CA 1
ATOM 1720 C C . VAL A 1 213 ? -25.672 1.713 -0.45 1 63.62 213 VAL A C 1
ATOM 1722 O O . VAL A 1 213 ? -26.297 0.656 -0.34 1 63.62 213 VAL A O 1
ATOM 1725 N N . ASN A 1 214 ? -26.219 2.842 -0.071 1 62.84 214 ASN A N 1
ATOM 1726 C CA . ASN A 1 214 ? -27.609 2.943 0.354 1 62.84 214 ASN A CA 1
ATOM 1727 C C . ASN A 1 214 ? -28.578 2.725 -0.812 1 62.84 214 ASN A C 1
ATOM 1729 O O . ASN A 1 214 ? -29.688 2.232 -0.621 1 62.84 214 ASN A O 1
ATOM 1733 N N . HIS A 1 215 ? -28.062 3.258 -1.924 1 62.34 215 HIS A N 1
ATOM 1734 C CA . HIS A 1 215 ? -29.016 3.189 -3.029 1 62.34 215 HIS A CA 1
ATOM 1735 C C . HIS A 1 215 ? -28.75 1.975 -3.912 1 62.34 215 HIS A C 1
ATOM 1737 O O . HIS A 1 215 ? -29.672 1.419 -4.512 1 62.34 215 HIS A O 1
ATOM 1743 N N . TYR A 1 216 ? -27.531 1.818 -4.055 1 54.31 216 TYR A N 1
ATOM 1744 C CA . TYR A 1 216 ? -27.25 0.739 -4.996 1 54.31 216 TYR A CA 1
ATOM 1745 C C . TYR A 1 216 ? -26.953 -0.563 -4.262 1 54.31 216 TYR A C 1
ATOM 1747 O O . TYR A 1 216 ? -26.844 -1.62 -4.883 1 54.31 216 TYR A O 1
ATOM 1755 N N . THR A 1 217 ? -26.312 -0.377 -3.055 1 51.56 217 THR A N 1
ATOM 1756 C CA . THR A 1 217 ? -25.969 -1.655 -2.441 1 51.56 217 THR A CA 1
ATOM 1757 C C . THR A 1 217 ? -27.234 -2.4 -2.002 1 51.56 217 THR A C 1
ATOM 1759 O O . THR A 1 217 ? -27.156 -3.385 -1.264 1 51.56 217 THR A O 1
ATOM 1762 N N . ARG A 1 218 ? -28.438 -1.933 -2.227 1 44.81 218 ARG A N 1
ATOM 1763 C CA . ARG A 1 218 ? -29.25 -3.133 -2.373 1 44.81 218 ARG A CA 1
ATOM 1764 C C . ARG A 1 218 ? -28.438 -4.281 -2.955 1 44.81 218 ARG A C 1
ATOM 1766 O O . ARG A 1 218 ? -28.984 -5.344 -3.268 1 44.81 218 ARG A O 1
ATOM 1773 N N . TYR A 1 219 ? -27.297 -3.898 -3.133 1 41.84 219 TYR A N 1
ATOM 1774 C CA . TYR A 1 219 ? -26.203 -4.758 -3.562 1 41.84 219 TYR A CA 1
ATOM 1775 C C . TYR A 1 219 ? -25.797 -5.719 -2.451 1 41.84 219 TYR A C 1
ATOM 1777 O O . TYR A 1 219 ? -24.828 -6.484 -2.602 1 41.84 219 TYR A O 1
ATOM 1785 N N . ASN A 1 220 ? -26.078 -5.344 -1.247 1 45.66 220 ASN A N 1
ATOM 1786 C CA . ASN A 1 220 ? -25.969 -6.316 -0.168 1 45.66 220 ASN A CA 1
ATOM 1787 C C . ASN A 1 220 ? -26.094 -7.746 -0.69 1 45.66 220 ASN A C 1
ATOM 1789 O O . ASN A 1 220 ? -25.359 -8.633 -0.25 1 45.66 220 ASN A O 1
ATOM 1793 N N . ALA A 1 221 ? -27.25 -7.84 -1.475 1 42.5 221 ALA A N 1
ATOM 1794 C CA . ALA A 1 221 ? -27.688 -9.125 -2.021 1 42.5 221 ALA A CA 1
ATOM 1795 C C . ALA A 1 221 ? -26.75 -9.578 -3.141 1 42.5 221 ALA A C 1
ATOM 1797 O O . ALA A 1 221 ? -26.547 -10.781 -3.33 1 42.5 221 ALA A O 1
ATOM 1798 N N . LEU A 1 222 ? -26.344 -8.594 -4.023 1 41.91 222 LEU A N 1
ATOM 1799 C CA . LEU A 1 222 ? -25.859 -9.125 -5.293 1 41.91 222 LEU A CA 1
ATOM 1800 C C . LEU A 1 222 ? -24.375 -9.461 -5.219 1 41.91 222 LEU A C 1
ATOM 1802 O O . LEU A 1 222 ? -23.938 -10.453 -5.809 1 41.91 222 LEU A O 1
ATOM 1806 N N . TYR A 1 223 ? -23.656 -8.617 -4.59 1 50.78 223 TYR A N 1
ATOM 1807 C CA . TYR A 1 223 ? -22.281 -9.016 -4.863 1 50.78 223 TYR A CA 1
ATOM 1808 C C . TYR A 1 223 ? -21.594 -9.508 -3.596 1 50.78 223 TYR A C 1
ATOM 1810 O O . TYR A 1 223 ? -20.469 -9.992 -3.645 1 50.78 223 TYR A O 1
ATOM 1818 N N . GLY A 1 224 ? -22.516 -9.688 -2.484 1 58.09 224 GLY A N 1
ATOM 1819 C CA . GLY A 1 224 ? -22.016 -10.453 -1.352 1 58.09 224 GLY A CA 1
ATOM 1820 C C . GLY A 1 224 ? -20.781 -9.836 -0.719 1 58.09 224 GLY A C 1
ATOM 1821 O O . GLY A 1 224 ? -20.438 -8.68 -0.993 1 58.09 224 GLY A O 1
ATOM 1822 N N . PRO A 1 225 ? -20.25 -10.352 0.277 1 62 225 PRO A N 1
ATOM 1823 C CA . PRO A 1 225 ? -19.094 -9.898 1.047 1 62 225 PRO A CA 1
ATOM 1824 C C . PRO A 1 225 ? -17.891 -9.547 0.16 1 62 225 PRO A C 1
ATOM 1826 O O . PRO A 1 225 ? -17.109 -8.656 0.504 1 62 225 PRO A O 1
ATOM 1829 N N . LEU A 1 226 ? -17.953 -10.078 -1.032 1 63.25 226 LEU A N 1
ATOM 1830 C CA . LEU A 1 226 ? -16.844 -9.812 -1.945 1 63.25 226 LEU A CA 1
ATOM 1831 C C . LEU A 1 226 ? -16.984 -8.43 -2.574 1 63.25 226 LEU A C 1
ATOM 1833 O O . LEU A 1 226 ? -15.992 -7.707 -2.723 1 63.25 226 LEU A O 1
ATOM 1837 N N . ALA A 1 227 ? -18.203 -8.18 -2.914 1 63.84 227 ALA A N 1
ATOM 1838 C CA . ALA A 1 227 ? -18.438 -6.875 -3.533 1 63.84 227 ALA A CA 1
ATOM 1839 C C . ALA A 1 227 ? -18.141 -5.742 -2.561 1 63.84 227 ALA A C 1
ATOM 1841 O O . ALA A 1 227 ? -17.578 -4.711 -2.953 1 63.84 227 ALA A O 1
ATOM 1842 N N . SER A 1 228 ? -18.547 -5.988 -1.346 1 67.38 228 SER A N 1
ATOM 1843 C CA . SER A 1 228 ? -18.281 -4.973 -0.334 1 67.38 228 SER A CA 1
ATOM 1844 C C . SER A 1 228 ? -16.781 -4.758 -0.141 1 67.38 228 SER A C 1
ATOM 1846 O O . SER A 1 228 ? -16.328 -3.631 0.067 1 67.38 228 SER A O 1
ATOM 1848 N N . LEU A 1 229 ? -16.109 -5.766 -0.182 1 71.38 229 LEU A N 1
ATOM 1849 C CA . LEU A 1 229 ? -14.664 -5.676 -0.009 1 71.38 229 LEU A CA 1
ATOM 1850 C C . LEU A 1 229 ? -14.023 -4.953 -1.188 1 71.38 229 LEU A C 1
ATOM 1852 O O . LEU A 1 229 ? -13.102 -4.156 -1.005 1 71.38 229 LEU A O 1
ATOM 1856 N N . VAL A 1 230 ? -14.492 -5.266 -2.396 1 73.31 230 VAL A N 1
ATOM 1857 C CA . VAL A 1 230 ? -13.945 -4.648 -3.602 1 73.31 230 VAL A CA 1
ATOM 1858 C C . VAL A 1 230 ? -14.227 -3.146 -3.586 1 73.31 230 VAL A C 1
ATOM 1860 O O . VAL A 1 230 ? -13.352 -2.34 -3.912 1 73.31 230 VAL A O 1
ATOM 1863 N N . ILE A 1 231 ? -15.461 -2.795 -3.217 1 73.31 231 ILE A N 1
ATOM 1864 C CA . ILE A 1 231 ? -15.852 -1.393 -3.146 1 73.31 231 ILE A CA 1
ATOM 1865 C C . ILE A 1 231 ? -14.992 -0.666 -2.115 1 73.31 231 ILE A C 1
ATOM 1867 O O . ILE A 1 231 ? -14.609 0.489 -2.32 1 73.31 231 ILE A O 1
ATOM 1871 N N . MET A 1 232 ? -14.734 -1.411 -1.063 1 76.19 232 MET A N 1
ATOM 1872 C CA . MET A 1 232 ? -13.883 -0.835 -0.028 1 76.19 232 MET A CA 1
ATOM 1873 C C . MET A 1 232 ? -12.469 -0.589 -0.557 1 76.19 232 MET A C 1
ATOM 1875 O O . MET A 1 232 ? -11.891 0.468 -0.311 1 76.19 232 MET A O 1
ATOM 1879 N N . LEU A 1 233 ? -12.008 -1.477 -1.256 1 83.31 233 LEU A N 1
ATOM 1880 C CA . LEU A 1 233 ? -10.648 -1.358 -1.776 1 83.31 233 LEU A CA 1
ATOM 1881 C C . LEU A 1 233 ? -10.555 -0.226 -2.793 1 83.31 233 LEU A C 1
ATOM 1883 O O . LEU A 1 233 ? -9.594 0.55 -2.775 1 83.31 233 LEU A O 1
ATOM 1887 N N . ILE A 1 234 ? -11.562 -0.173 -3.654 1 82.62 234 ILE A N 1
ATOM 1888 C CA . ILE A 1 234 ? -11.586 0.874 -4.672 1 82.62 234 ILE A CA 1
ATOM 1889 C C . ILE A 1 234 ? -11.719 2.24 -4 1 82.62 234 ILE A C 1
ATOM 1891 O O . ILE A 1 234 ? -11.078 3.207 -4.426 1 82.62 234 ILE A O 1
ATOM 1895 N N . SER A 1 235 ? -12.578 2.344 -2.992 1 82.12 235 SER A N 1
ATOM 1896 C CA . SER A 1 235 ? -12.758 3.586 -2.248 1 82.12 235 SER A CA 1
ATOM 1897 C C . SER A 1 235 ? -11.461 4.023 -1.578 1 82.12 235 SER A C 1
ATOM 1899 O O . SER A 1 235 ? -11.125 5.211 -1.573 1 82.12 235 SER A O 1
ATOM 1901 N N . ILE A 1 236 ? -10.797 3.049 -1.033 1 87.38 236 ILE A N 1
ATOM 1902 C CA . ILE A 1 236 ? -9.531 3.334 -0.354 1 87.38 236 ILE A CA 1
ATOM 1903 C C . ILE A 1 236 ? -8.5 3.809 -1.369 1 87.38 236 ILE A C 1
ATOM 1905 O O . ILE A 1 236 ? -7.691 4.695 -1.072 1 87.38 236 ILE A O 1
ATOM 1909 N N . TYR A 1 237 ? -8.523 3.234 -2.512 1 90.5 237 TYR A N 1
ATOM 1910 C CA . TYR A 1 237 ? -7.629 3.652 -3.584 1 90.5 237 TYR A CA 1
ATOM 1911 C C . TYR A 1 237 ? -7.93 5.082 -4.02 1 90.5 237 TYR A C 1
ATOM 1913 O O . TYR A 1 237 ? -7.016 5.863 -4.285 1 90.5 237 TYR A O 1
ATOM 1921 N N . LEU A 1 238 ? -9.195 5.367 -4.117 1 90.75 238 LEU A N 1
ATOM 1922 C CA . LEU A 1 238 ? -9.617 6.715 -4.484 1 90.75 238 LEU A CA 1
ATOM 1923 C C . LEU A 1 238 ? -9.18 7.727 -3.428 1 90.75 238 LEU A C 1
ATOM 1925 O O . LEU A 1 238 ? -8.719 8.82 -3.762 1 90.75 238 LEU A O 1
ATOM 1929 N N . ILE A 1 239 ? -9.406 7.336 -2.191 1 91.12 239 ILE A N 1
ATOM 1930 C CA . ILE A 1 239 ? -9.008 8.195 -1.083 1 91.12 239 ILE A CA 1
ATOM 1931 C C . ILE A 1 239 ? -7.5 8.438 -1.143 1 91.12 239 ILE A C 1
ATOM 1933 O O . ILE A 1 239 ? -7.043 9.578 -1.011 1 91.12 239 ILE A O 1
ATOM 1937 N N . SER A 1 240 ? -6.707 7.387 -1.312 1 93.94 240 SER A N 1
ATOM 1938 C CA . SER A 1 240 ? -5.258 7.5 -1.391 1 93.94 240 SER A CA 1
ATOM 1939 C C . SER A 1 240 ? -4.832 8.375 -2.566 1 93.94 240 SER A C 1
ATOM 1941 O O . SER A 1 240 ? -3.863 9.125 -2.469 1 93.94 240 SER A O 1
ATOM 1943 N N . SER A 1 241 ? -5.625 8.219 -3.686 1 95 241 SER A N 1
ATOM 1944 C CA . SER A 1 241 ? -5.348 9.023 -4.871 1 95 241 SER A CA 1
ATOM 1945 C C . SER A 1 241 ? -5.594 10.508 -4.602 1 95 241 SER A C 1
ATOM 1947 O O . SER A 1 241 ? -4.828 11.359 -5.051 1 95 241 SER A O 1
ATOM 1949 N N . VAL A 1 242 ? -6.629 10.766 -3.889 1 95.38 242 VAL A N 1
ATOM 1950 C CA . VAL A 1 242 ? -6.98 12.141 -3.549 1 95.38 242 VAL A CA 1
ATOM 1951 C C . VAL A 1 242 ? -5.918 12.734 -2.627 1 95.38 242 VAL A C 1
ATOM 1953 O O . VAL A 1 242 ? -5.523 13.891 -2.785 1 95.38 242 VAL A O 1
ATOM 1956 N N . ILE A 1 243 ? -5.488 12.031 -1.6 1 94.19 243 ILE A N 1
ATOM 1957 C CA . ILE A 1 243 ? -4.457 12.461 -0.665 1 94.19 243 ILE A CA 1
ATOM 1958 C C . ILE A 1 243 ? -3.178 12.797 -1.428 1 94.19 243 ILE A C 1
ATOM 1960 O O . ILE A 1 243 ? -2.535 13.812 -1.161 1 94.19 243 ILE A O 1
ATOM 1964 N N . TYR A 1 244 ? -2.803 11.844 -2.439 1 94.81 244 TYR A N 1
ATOM 1965 C CA . TYR A 1 244 ? -1.591 12.07 -3.223 1 94.81 244 TYR A CA 1
ATOM 1966 C C . TYR A 1 244 ? -1.744 13.281 -4.133 1 94.81 244 TYR A C 1
ATOM 1968 O O . TYR A 1 244 ? -0.782 14.016 -4.363 1 94.81 244 TYR A O 1
ATOM 1976 N N . PHE A 1 245 ? -2.955 13.445 -4.684 1 95.75 245 PHE A N 1
ATOM 1977 C CA . PHE A 1 245 ? -3.195 14.602 -5.539 1 95.75 245 PHE A CA 1
ATOM 1978 C C . PHE A 1 245 ? -3.043 15.898 -4.75 1 95.75 245 PHE A C 1
ATOM 1980 O O . PHE A 1 245 ? -2.516 16.891 -5.266 1 95.75 245 PHE A O 1
ATOM 1987 N N . GLY A 1 246 ? -3.516 15.961 -3.527 1 95.19 246 GLY A N 1
ATOM 1988 C CA . GLY A 1 246 ? -3.305 17.094 -2.65 1 95.19 246 GLY A CA 1
ATOM 1989 C C . GLY A 1 246 ? -1.84 17.391 -2.391 1 95.19 246 GLY A C 1
ATOM 1990 O O . GLY A 1 246 ? -1.437 18.547 -2.311 1 95.19 246 GLY A O 1
ATOM 1991 N N . TYR A 1 247 ? -1.116 16.328 -2.227 1 93.19 247 TYR A N 1
ATOM 1992 C CA . TYR A 1 247 ? 0.325 16.469 -2.053 1 93.19 247 TYR A CA 1
ATOM 1993 C C . TYR A 1 247 ? 0.961 17.125 -3.27 1 93.19 247 TYR A C 1
ATOM 1995 O O . TYR A 1 247 ? 1.822 18 -3.131 1 93.19 247 TYR A O 1
ATOM 2003 N N . CYS A 1 248 ? 0.559 16.672 -4.477 1 92.88 248 CYS A N 1
ATOM 2004 C CA . CYS A 1 248 ? 1.077 17.234 -5.715 1 92.88 248 CYS A CA 1
ATOM 2005 C C . CYS A 1 248 ? 0.706 18.703 -5.844 1 92.88 248 CYS A C 1
ATOM 2007 O O . CYS A 1 248 ? 1.492 19.5 -6.355 1 92.88 248 CYS A O 1
ATOM 2009 N N . LEU A 1 249 ? -0.516 19 -5.434 1 93.12 249 LEU A N 1
ATOM 2010 C CA . LEU A 1 249 ? -0.956 20.391 -5.457 1 93.12 249 LEU A CA 1
ATOM 2011 C C . LEU A 1 249 ? -0.084 21.25 -4.551 1 93.12 249 LEU A C 1
ATOM 2013 O O . LEU A 1 249 ? 0.303 22.359 -4.926 1 93.12 249 LEU A O 1
ATOM 2017 N N . ASN A 1 250 ? 0.304 20.797 -3.293 1 91.38 250 ASN A N 1
ATOM 2018 C CA . ASN A 1 250 ? 1.162 21.516 -2.357 1 91.38 250 ASN A CA 1
ATOM 2019 C C . ASN A 1 250 ? 2.564 21.719 -2.926 1 91.38 250 ASN A C 1
ATOM 2021 O O . ASN A 1 250 ? 3.191 22.75 -2.686 1 91.38 250 ASN A O 1
ATOM 2025 N N . HIS A 1 251 ? 2.918 20.625 -3.666 1 86.31 251 HIS A N 1
ATOM 2026 C CA . HIS A 1 251 ? 4.27 20.672 -4.211 1 86.31 251 HIS A CA 1
ATOM 2027 C C . HIS A 1 251 ? 4.395 21.719 -5.305 1 86.31 251 HIS A C 1
ATOM 2029 O O . HIS A 1 251 ? 5.43 22.375 -5.422 1 86.31 251 HIS A O 1
ATOM 2035 N N . GLU A 1 252 ? 3.52 21.797 -6.008 1 86.25 252 GLU A N 1
ATOM 2036 C CA . GLU A 1 252 ? 3.59 22.703 -7.148 1 86.25 252 GLU A CA 1
ATOM 2037 C C . GLU A 1 252 ? 3.131 24.109 -6.766 1 86.25 252 GLU A C 1
ATOM 2039 O O . GLU A 1 252 ? 3.625 25.094 -7.309 1 86.25 252 GLU A O 1
ATOM 2044 N N . TYR A 1 253 ? 2.045 24.234 -6.016 1 86.69 253 TYR A N 1
ATOM 2045 C CA . TYR A 1 253 ? 1.462 25.531 -5.734 1 86.69 253 TYR A CA 1
ATOM 2046 C C . TYR A 1 253 ? 1.878 26.031 -4.355 1 86.69 253 TYR A C 1
ATOM 2048 O O . TYR A 1 253 ? 1.679 27.203 -4.027 1 86.69 253 TYR A O 1
ATOM 2056 N N . GLY A 1 254 ? 2.469 25.156 -3.631 1 82.12 254 GLY A N 1
ATOM 2057 C CA . GLY A 1 254 ? 2.902 25.547 -2.299 1 82.12 254 GLY A CA 1
ATOM 2058 C C . GLY A 1 254 ? 4.168 26.391 -2.305 1 82.12 254 GLY A C 1
ATOM 2059 O O . GLY A 1 254 ? 5.012 26.234 -3.189 1 82.12 254 GLY A O 1
ATOM 2060 N N . LYS A 1 255 ? 4.184 27.266 -1.443 1 72.56 255 LYS A N 1
ATOM 2061 C CA . LYS A 1 255 ? 5.359 28.125 -1.308 1 72.56 255 LYS A CA 1
ATOM 2062 C C . LYS A 1 255 ? 6.508 27.375 -0.639 1 72.56 255 LYS A C 1
ATOM 2064 O O . LYS A 1 255 ? 6.281 26.484 0.19 1 72.56 255 LYS A O 1
ATOM 2069 N N . SER A 1 256 ? 7.637 27.5 -1.103 1 74.25 256 SER A N 1
ATOM 2070 C CA . SER A 1 256 ? 8.844 26.938 -0.503 1 74.25 256 SER A CA 1
ATOM 2071 C C . SER A 1 256 ? 9.852 28.047 -0.163 1 74.25 256 SER A C 1
ATOM 2073 O O . SER A 1 256 ? 9.789 29.141 -0.72 1 74.25 256 SER A O 1
ATOM 2075 N N . PHE A 1 257 ? 10.398 27.812 0.683 1 75.44 257 PHE A N 1
ATOM 2076 C CA . PHE A 1 257 ? 11.469 28.734 1.04 1 75.44 257 PHE A CA 1
ATOM 2077 C C . PHE A 1 257 ? 12.562 28.734 -0.022 1 75.44 257 PHE A C 1
ATOM 2079 O O . PHE A 1 257 ? 12.711 27.766 -0.767 1 75.44 257 PHE A O 1
ATOM 2086 N N . SER A 1 258 ? 13.141 29.766 -0.005 1 71.38 258 SER A N 1
ATOM 2087 C CA . SER A 1 258 ? 14.242 29.922 -0.955 1 71.38 258 SER A CA 1
ATOM 2088 C C . SER A 1 258 ? 15.383 28.953 -0.64 1 71.38 258 SER A C 1
ATOM 2090 O O . SER A 1 258 ? 15.992 28.391 -1.55 1 71.38 258 SER A O 1
ATOM 2092 N N . LYS A 1 259 ? 15.508 28.891 0.639 1 74.56 259 LYS A N 1
ATOM 2093 C CA . LYS A 1 259 ? 16.562 27.969 1.049 1 74.56 259 LYS A CA 1
ATOM 2094 C C . LYS A 1 259 ? 15.984 26.656 1.547 1 74.56 259 LYS A C 1
ATOM 2096 O O . LYS A 1 259 ? 15.125 26.641 2.428 1 74.56 259 LYS A O 1
ATOM 2101 N N . ARG A 1 260 ? 16.453 25.719 0.99 1 80.5 260 ARG A N 1
ATOM 2102 C CA . ARG A 1 260 ? 15.977 24.406 1.377 1 80.5 260 ARG A CA 1
ATOM 2103 C C . ARG A 1 260 ? 16.609 23.953 2.689 1 80.5 260 ARG A C 1
ATOM 2105 O O . ARG A 1 260 ? 17.828 23.812 2.777 1 80.5 260 ARG A O 1
ATOM 2112 N N . THR A 1 261 ? 15.953 23.844 3.758 1 84.12 261 THR A N 1
ATOM 2113 C CA . THR A 1 261 ? 16.391 23.328 5.055 1 84.12 261 THR A CA 1
ATOM 2114 C C . THR A 1 261 ? 15.5 22.172 5.504 1 84.12 261 THR A C 1
ATOM 2116 O O . THR A 1 261 ? 14.297 22.172 5.27 1 84.12 261 THR A O 1
ATOM 2119 N N . TYR A 1 262 ? 16.125 21.219 5.961 1 85.94 262 TYR A N 1
ATOM 2120 C CA . TYR A 1 262 ? 15.391 20.016 6.359 1 85.94 262 TYR A CA 1
ATOM 2121 C C . TYR A 1 262 ? 15.102 20.031 7.855 1 85.94 262 TYR A C 1
ATOM 2123 O O . TYR A 1 262 ? 15.875 20.594 8.641 1 85.94 262 TYR A O 1
ATOM 2131 N N . LYS A 1 263 ? 13.992 19.5 8.297 1 84.94 263 LYS A N 1
ATOM 2132 C CA . LYS A 1 263 ? 13.555 19.422 9.688 1 84.94 263 LYS A CA 1
ATOM 2133 C C . LYS A 1 263 ? 14.289 18.312 10.422 1 84.94 263 LYS A C 1
ATOM 2135 O O . LYS A 1 263 ? 14.586 17.25 9.852 1 84.94 263 LYS A O 1
ATOM 2140 N N . HIS A 1 264 ? 14.555 18.531 11.672 1 85.56 264 HIS A N 1
ATOM 2141 C CA . HIS A 1 264 ? 15.117 17.516 12.562 1 85.56 264 HIS A CA 1
ATOM 2142 C C . HIS A 1 264 ? 16.406 16.938 11.992 1 85.56 264 HIS A C 1
ATOM 2144 O O . HIS A 1 264 ? 16.578 15.711 11.969 1 85.56 264 HIS A O 1
ATOM 2150 N N . GLN A 1 265 ? 17.266 17.656 11.453 1 83.88 265 GLN A N 1
ATOM 2151 C CA . GLN A 1 265 ? 18.5 17.234 10.797 1 83.88 265 GLN A CA 1
ATOM 2152 C C . GLN A 1 265 ? 19.406 16.484 11.766 1 83.88 265 GLN A C 1
ATOM 2154 O O . GLN A 1 265 ? 20.094 15.539 11.375 1 83.88 265 GLN A O 1
ATOM 2159 N N . LYS A 1 266 ? 19.391 16.984 12.984 1 83.31 266 LYS A N 1
ATOM 2160 C CA . LYS A 1 266 ? 20.25 16.359 13.977 1 83.31 266 LYS A CA 1
ATOM 2161 C C . LYS A 1 266 ? 19.891 14.883 14.156 1 83.31 266 LYS A C 1
ATOM 2163 O O . LYS A 1 266 ? 20.766 14.023 14.266 1 83.31 266 LYS A O 1
ATOM 2168 N N . PHE A 1 267 ? 18.594 14.625 14.25 1 85.06 267 PHE A N 1
ATOM 2169 C CA . PHE A 1 267 ? 18.109 13.266 14.406 1 85.06 267 PHE A CA 1
ATOM 2170 C C . PHE A 1 267 ? 18.594 12.383 13.266 1 85.06 267 PHE A C 1
ATOM 2172 O O . PHE A 1 267 ? 19.109 11.281 13.492 1 85.06 267 PHE A O 1
ATOM 2179 N N . TYR A 1 268 ? 18.531 12.781 12.023 1 87.19 268 TYR A N 1
ATOM 2180 C CA . TYR A 1 268 ? 18.906 12.008 10.844 1 87.19 268 TYR A CA 1
ATOM 2181 C C . TYR A 1 268 ? 20.422 11.859 10.758 1 87.19 268 TYR A C 1
ATOM 2183 O O . TYR A 1 268 ? 20.938 10.812 10.344 1 87.19 268 TYR A O 1
ATOM 2191 N N . ASP A 1 269 ? 21.094 12.992 11.086 1 85.25 269 ASP A N 1
ATOM 2192 C CA . ASP A 1 269 ? 22.547 12.93 11.047 1 85.25 269 ASP A CA 1
ATOM 2193 C C . ASP A 1 269 ? 23.078 11.891 12.031 1 85.25 269 ASP A C 1
ATOM 2195 O O . ASP A 1 269 ? 23.953 11.094 11.688 1 85.25 269 ASP A O 1
ATOM 2199 N N . TYR A 1 270 ? 22.531 11.891 13.25 1 84.94 270 TYR A N 1
ATOM 2200 C CA . TYR A 1 270 ? 22.938 10.914 14.25 1 84.94 270 TYR A CA 1
ATOM 2201 C C . TYR A 1 270 ? 22.547 9.508 13.828 1 84.94 270 TYR A C 1
ATOM 2203 O O . TYR A 1 270 ? 23.344 8.57 13.953 1 84.94 270 TYR A O 1
ATOM 2211 N N . GLY A 1 271 ? 21.375 9.414 13.352 1 83.31 271 GLY A N 1
ATOM 2212 C CA . GLY A 1 271 ? 20.891 8.109 12.922 1 83.31 271 GLY A CA 1
ATOM 2213 C C . GLY A 1 271 ? 21.672 7.543 11.75 1 83.31 271 GLY A C 1
ATOM 2214 O O . GLY A 1 271 ? 22.016 6.359 11.75 1 83.31 271 GLY A O 1
ATOM 2215 N N . ASN A 1 272 ? 21.922 8.328 10.852 1 83.81 272 ASN A N 1
ATOM 2216 C CA . ASN A 1 272 ? 22.688 7.902 9.68 1 83.81 272 ASN A CA 1
ATOM 2217 C C . ASN A 1 272 ? 24.094 7.469 10.047 1 83.81 272 ASN A C 1
ATOM 2219 O O . ASN A 1 272 ? 24.609 6.488 9.508 1 83.81 272 ASN A O 1
ATOM 2223 N N . ASN A 1 273 ? 24.688 8.273 10.805 1 82.19 273 ASN A N 1
ATOM 2224 C CA . ASN A 1 273 ? 26.031 7.926 11.242 1 82.19 273 ASN A CA 1
ATOM 2225 C C . ASN A 1 273 ? 26.047 6.582 11.969 1 82.19 273 ASN A C 1
ATOM 2227 O O . ASN A 1 273 ? 26.969 5.777 11.758 1 82.19 273 ASN A O 1
ATOM 2231 N N . PHE A 1 274 ? 25.094 6.41 12.883 1 85.38 274 PHE A N 1
ATOM 2232 C CA . PHE A 1 274 ? 24.984 5.156 13.625 1 85.38 274 PHE A CA 1
ATOM 2233 C C . PHE A 1 274 ? 24.766 3.986 12.672 1 85.38 274 PHE A C 1
ATOM 2235 O O . PHE A 1 274 ? 25.422 2.947 12.789 1 85.38 274 PHE A O 1
ATOM 2242 N N . LEU A 1 275 ? 23.938 4.055 11.766 1 81.56 275 LEU A N 1
ATOM 2243 C CA . LEU A 1 275 ? 23.578 2.982 10.844 1 81.56 275 LEU A CA 1
ATOM 2244 C C . LEU A 1 275 ? 24.703 2.717 9.844 1 81.56 275 LEU A C 1
ATOM 2246 O O . LEU A 1 275 ? 24.906 1.576 9.43 1 81.56 275 LEU A O 1
ATOM 2250 N N . ASP A 1 276 ? 25.344 3.801 9.305 1 81.25 276 ASP A N 1
ATOM 2251 C CA . ASP A 1 276 ? 26.5 3.613 8.438 1 81.25 276 ASP A CA 1
ATOM 2252 C C . ASP A 1 276 ? 27.547 2.721 9.109 1 81.25 276 ASP A C 1
ATOM 2254 O O . ASP A 1 276 ? 28.172 1.894 8.453 1 81.25 276 ASP A O 1
ATOM 2258 N N . LYS A 1 277 ? 27.672 2.785 10.492 1 79 277 LYS A N 1
ATOM 2259 C CA . LYS A 1 277 ? 28.609 1.954 11.25 1 79 277 LYS A CA 1
ATOM 2260 C C . LYS A 1 277 ? 28.141 0.499 11.273 1 79 277 LYS A C 1
ATOM 2262 O O . LYS A 1 277 ? 28.969 -0.417 11.195 1 79 277 LYS A O 1
ATOM 2267 N N . ILE A 1 278 ? 26.906 0.409 11.273 1 78.69 278 ILE A N 1
ATOM 2268 C CA . ILE A 1 278 ? 26.359 -0.94 11.312 1 78.69 278 ILE A CA 1
ATOM 2269 C C . ILE A 1 278 ? 26.531 -1.606 9.945 1 78.69 278 ILE A C 1
ATOM 2271 O O . ILE A 1 278 ? 26.891 -2.783 9.867 1 78.69 278 ILE A O 1
ATOM 2275 N N . VAL A 1 279 ? 26.156 -1.016 9.023 1 75.62 279 VAL A N 1
ATOM 2276 C CA . VAL A 1 279 ? 26.266 -1.534 7.664 1 75.62 279 VAL A CA 1
ATOM 2277 C C . VAL A 1 279 ? 27.719 -1.883 7.363 1 75.62 279 VAL A C 1
ATOM 2279 O O . VAL A 1 279 ? 28 -2.887 6.703 1 75.62 279 VAL A O 1
ATOM 2282 N N . GLU A 1 280 ? 28.625 -0.931 7.645 1 73.62 280 GLU A N 1
ATOM 2283 C CA . GLU A 1 280 ? 30.047 -1.191 7.457 1 73.62 280 GLU A CA 1
ATOM 2284 C C . GLU A 1 280 ? 30.484 -2.436 8.227 1 73.62 280 GLU A C 1
ATOM 2286 O O . GLU A 1 280 ? 31.297 -3.227 7.73 1 73.62 280 GLU A O 1
ATOM 2291 N N . LYS A 1 281 ? 29.844 -2.672 9.445 1 69.94 281 LYS A N 1
ATOM 2292 C CA . LYS A 1 281 ? 30.188 -3.838 10.25 1 69.94 281 LYS A CA 1
ATOM 2293 C C . LYS A 1 281 ? 29.625 -5.117 9.641 1 69.94 281 LYS A C 1
ATOM 2295 O O . LYS A 1 281 ? 30.266 -6.164 9.672 1 69.94 281 LYS A O 1
ATOM 2300 N N . PHE A 1 282 ? 28.359 -4.984 9.141 1 66.75 282 PHE A N 1
ATOM 2301 C CA . PHE A 1 282 ? 27.719 -6.133 8.516 1 66.75 282 PHE A CA 1
ATOM 2302 C C . PHE A 1 282 ? 28.438 -6.52 7.227 1 66.75 282 PHE A C 1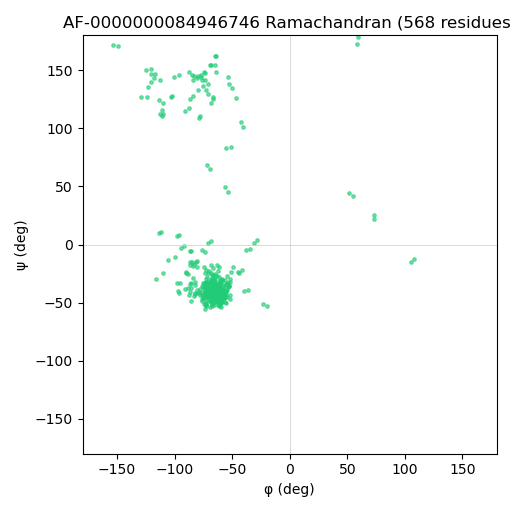
ATOM 2304 O O . PHE A 1 282 ? 28.547 -7.703 6.898 1 66.75 282 PHE A O 1
ATOM 2311 N N . GLY A 1 283 ? 28.734 -5.547 6.41 1 56.81 283 GLY A N 1
ATOM 2312 C CA . GLY A 1 283 ? 29.531 -5.801 5.227 1 56.81 283 GLY A CA 1
ATOM 2313 C C . GLY A 1 283 ? 30.859 -6.484 5.535 1 56.81 283 GLY A C 1
ATOM 2314 O O . GLY A 1 283 ? 31.344 -7.277 4.73 1 56.81 283 GLY A O 1
ATOM 2315 N N . LYS A 1 284 ? 31.328 -6.234 6.73 1 55.62 284 LYS A N 1
ATOM 2316 C CA . LYS A 1 284 ? 32.562 -6.863 7.156 1 55.62 284 LYS A CA 1
ATOM 2317 C C . LYS A 1 284 ? 32.312 -8.281 7.676 1 55.62 284 LYS A C 1
ATOM 2319 O O . LYS A 1 284 ? 33.219 -9.125 7.637 1 55.62 284 LYS A O 1
ATOM 2324 N N . LEU A 1 285 ? 31.172 -8.328 8.211 1 44.97 285 LEU A N 1
ATOM 2325 C CA . LEU A 1 285 ? 30.875 -9.625 8.812 1 44.97 285 LEU A CA 1
ATOM 2326 C C . LEU A 1 285 ? 30.562 -10.664 7.746 1 44.97 285 LEU A C 1
ATOM 2328 O O . LEU A 1 285 ? 30.625 -11.867 8.008 1 44.97 285 LEU A O 1
ATOM 2332 N N . ILE A 1 286 ? 30.016 -10.234 6.777 1 44.34 286 ILE A N 1
ATOM 2333 C CA . ILE A 1 286 ? 29.688 -11.242 5.773 1 44.34 286 ILE A CA 1
ATOM 2334 C C . ILE A 1 286 ? 30.859 -11.391 4.797 1 44.34 286 ILE A C 1
ATOM 2336 O O . ILE A 1 286 ? 31.375 -10.391 4.281 1 44.34 286 ILE A O 1
ATOM 2340 N N . MET B 1 1 ? 46.531 -26.172 -0.607 1 27.91 1 MET B N 1
ATOM 2341 C CA . MET B 1 1 ? 45.219 -26.203 0.031 1 27.91 1 MET B CA 1
ATOM 2342 C C . MET B 1 1 ? 44.812 -24.797 0.438 1 27.91 1 MET B C 1
ATOM 2344 O O . MET B 1 1 ? 43.594 -24.531 0.61 1 27.91 1 MET B O 1
ATOM 2348 N N . HIS B 1 2 ? 45.688 -23.891 0.714 1 33.75 2 HIS B N 1
ATOM 2349 C CA . HIS B 1 2 ? 45.719 -22.547 1.301 1 33.75 2 HIS B CA 1
ATOM 2350 C C . HIS B 1 2 ? 45.312 -21.5 0.276 1 33.75 2 HIS B C 1
ATOM 2352 O O . HIS B 1 2 ? 44.875 -20.406 0.644 1 33.75 2 HIS B O 1
ATOM 2358 N N . PHE B 1 3 ? 45.75 -21.672 -0.972 1 32.78 3 PHE B N 1
ATOM 2359 C CA . PHE B 1 3 ? 45.469 -20.688 -2.016 1 32.78 3 PHE B CA 1
ATOM 2360 C C . PHE B 1 3 ? 44 -20.656 -2.342 1 32.78 3 PHE B C 1
ATOM 2362 O O . PHE B 1 3 ? 43.438 -19.578 -2.611 1 32.78 3 PHE B O 1
ATOM 2369 N N . CYS B 1 4 ? 43.344 -21.891 -2.512 1 35.41 4 CYS B N 1
ATOM 2370 C CA . CYS B 1 4 ? 41.906 -22.031 -2.807 1 35.41 4 CYS B CA 1
ATOM 2371 C C . CYS B 1 4 ? 41.062 -21.328 -1.75 1 35.41 4 CYS B C 1
ATOM 2373 O O . CYS B 1 4 ? 39.906 -21 -1.996 1 35.41 4 CYS B O 1
ATOM 2375 N N . ASP B 1 5 ? 41.531 -21.281 -0.582 1 42.31 5 ASP B N 1
ATOM 2376 C CA . ASP B 1 5 ? 40.812 -20.656 0.525 1 42.31 5 ASP B CA 1
ATOM 2377 C C . ASP B 1 5 ? 40.719 -19.141 0.344 1 42.31 5 ASP B C 1
ATOM 2379 O O . ASP B 1 5 ? 39.75 -18.5 0.772 1 42.31 5 ASP B O 1
ATOM 2383 N N . ILE B 1 6 ? 41.719 -18.609 -0.306 1 42.06 6 ILE B N 1
ATOM 2384 C CA . ILE B 1 6 ? 41.781 -17.172 -0.526 1 42.06 6 ILE B CA 1
ATOM 2385 C C . ILE B 1 6 ? 40.812 -16.781 -1.622 1 42.06 6 ILE B C 1
ATOM 2387 O O . ILE B 1 6 ? 40.094 -15.781 -1.491 1 42.06 6 ILE B O 1
ATOM 2391 N N . VAL B 1 7 ? 40.719 -17.5 -2.705 1 41.47 7 VAL B N 1
ATOM 2392 C CA . VAL B 1 7 ? 39.844 -17.266 -3.828 1 41.47 7 VAL B CA 1
ATOM 2393 C C . VAL B 1 7 ? 38.375 -17.469 -3.389 1 41.47 7 VAL B C 1
ATOM 2395 O O . VAL B 1 7 ? 37.5 -16.719 -3.783 1 41.47 7 VAL B O 1
ATOM 2398 N N . ASN B 1 8 ? 38.062 -18.516 -2.713 1 44.06 8 ASN B N 1
ATOM 2399 C CA . ASN B 1 8 ? 36.719 -18.828 -2.18 1 44.06 8 ASN B CA 1
ATOM 2400 C C . ASN B 1 8 ? 36.25 -17.734 -1.22 1 44.06 8 ASN B C 1
ATOM 2402 O O . ASN B 1 8 ? 35.062 -17.422 -1.178 1 44.06 8 ASN B O 1
ATOM 2406 N N . ASN B 1 9 ? 37.219 -17.188 -0.529 1 47 9 ASN B N 1
ATOM 2407 C CA . ASN B 1 9 ? 36.938 -16.109 0.4 1 47 9 ASN B CA 1
ATOM 2408 C C . ASN B 1 9 ? 36.531 -14.836 -0.335 1 47 9 ASN B C 1
ATOM 2410 O O . ASN B 1 9 ? 35.625 -14.117 0.104 1 47 9 ASN B O 1
ATOM 2414 N N . LYS B 1 10 ? 37.281 -14.562 -1.35 1 48.31 10 LYS B N 1
ATOM 2415 C CA . LYS B 1 10 ? 36.938 -13.383 -2.146 1 48.31 10 LYS B CA 1
ATOM 2416 C C . LYS B 1 10 ? 35.594 -13.555 -2.828 1 48.31 10 LYS B C 1
ATOM 2418 O O . LYS B 1 10 ? 34.812 -12.602 -2.926 1 48.31 10 LYS B O 1
ATOM 2423 N N . GLU B 1 11 ? 35.469 -14.805 -3.225 1 50.56 11 GLU B N 1
ATOM 2424 C CA . GLU B 1 11 ? 34.156 -15.094 -3.832 1 50.56 11 GLU B CA 1
ATOM 2425 C C . GLU B 1 11 ? 33.031 -14.992 -2.807 1 50.56 11 GLU B C 1
ATOM 2427 O O . GLU B 1 11 ? 31.969 -14.445 -3.1 1 50.56 11 GLU B O 1
ATOM 2432 N N . GLY B 1 12 ? 33.312 -15.633 -1.651 1 51.12 12 GLY B N 1
ATOM 2433 C CA . GLY B 1 12 ? 32.375 -15.492 -0.552 1 51.12 12 GLY B CA 1
ATOM 2434 C C . GLY B 1 12 ? 32.031 -14.047 -0.221 1 51.12 12 GLY B C 1
ATOM 2435 O O . GLY B 1 12 ? 30.875 -13.695 -0.001 1 51.12 12 GLY B O 1
ATOM 2436 N N . TRP B 1 13 ? 33.25 -13.391 -0.181 1 52.75 13 TRP B N 1
ATOM 2437 C CA . TRP B 1 13 ? 33.125 -11.969 0.134 1 52.75 13 TRP B CA 1
ATOM 2438 C C . TRP B 1 13 ? 32.281 -11.258 -0.895 1 52.75 13 TRP B C 1
ATOM 2440 O O . TRP B 1 13 ? 31.422 -10.438 -0.536 1 52.75 13 TRP B O 1
ATOM 2450 N N . TRP B 1 14 ? 32.562 -11.695 -2.199 1 59.34 14 TRP B N 1
ATOM 2451 C CA . TRP B 1 14 ? 31.812 -11.062 -3.287 1 59.34 14 TRP B CA 1
ATOM 2452 C C . TRP B 1 14 ? 30.328 -11.445 -3.223 1 59.34 14 TRP B C 1
ATOM 2454 O O . TRP B 1 14 ? 29.453 -10.602 -3.467 1 59.34 14 TRP B O 1
ATOM 2464 N N . ILE B 1 15 ? 30.219 -12.727 -2.654 1 64.94 15 ILE B N 1
ATOM 2465 C CA . ILE B 1 15 ? 28.859 -13.227 -2.551 1 64.94 15 ILE B CA 1
ATOM 2466 C C . ILE B 1 15 ? 28.125 -12.5 -1.421 1 64.94 15 ILE B C 1
ATOM 2468 O O . ILE B 1 15 ? 26.953 -12.148 -1.558 1 64.94 15 ILE B O 1
ATOM 2472 N N . MET B 1 16 ? 28.969 -12.273 -0.456 1 69.94 16 MET B N 1
ATOM 2473 C CA . MET B 1 16 ? 28.391 -11.602 0.704 1 69.94 16 MET B CA 1
ATOM 2474 C C . MET B 1 16 ? 28.094 -10.141 0.388 1 69.94 16 MET B C 1
ATOM 2476 O O . MET B 1 16 ? 27.078 -9.594 0.844 1 69.94 16 MET B O 1
ATOM 2480 N N . GLU B 1 17 ? 28.984 -9.68 -0.382 1 78.19 17 GLU B N 1
ATOM 2481 C CA . GLU B 1 17 ? 28.766 -8.297 -0.788 1 78.19 17 GLU B CA 1
ATOM 2482 C C . GLU B 1 17 ? 27.531 -8.164 -1.675 1 78.19 17 GLU B C 1
ATOM 2484 O O . GLU B 1 17 ? 26.781 -7.191 -1.562 1 78.19 17 GLU B O 1
ATOM 2489 N N . ARG B 1 18 ? 27.453 -9.25 -2.395 1 84.12 18 ARG B N 1
ATOM 2490 C CA . ARG B 1 18 ? 26.312 -9.234 -3.297 1 84.12 18 ARG B CA 1
ATOM 2491 C C . ARG B 1 18 ? 25 -9.43 -2.529 1 84.12 18 ARG B C 1
ATOM 2493 O O . ARG B 1 18 ? 23.984 -8.812 -2.859 1 84.12 18 ARG B O 1
ATOM 2500 N N . PHE B 1 19 ? 25.125 -10.203 -1.491 1 87.75 19 PHE B N 1
ATOM 2501 C CA . PHE B 1 19 ? 23.938 -10.43 -0.661 1 87.75 19 PHE B CA 1
ATOM 2502 C C . PHE B 1 19 ? 23.578 -9.172 0.119 1 87.75 19 PHE B C 1
ATOM 2504 O O . PHE B 1 19 ? 22.406 -8.883 0.328 1 87.75 19 PHE B O 1
ATOM 2511 N N . GLN B 1 20 ? 24.609 -8.531 0.489 1 85.25 20 GLN B N 1
ATOM 2512 C CA . GLN B 1 20 ? 24.391 -7.266 1.177 1 85.25 20 GLN B CA 1
ATOM 2513 C C . GLN B 1 20 ? 23.656 -6.273 0.274 1 85.25 20 GLN B C 1
ATOM 2515 O O . GLN B 1 20 ? 22.812 -5.504 0.741 1 85.25 20 GLN B O 1
ATOM 2520 N N . ARG B 1 21 ? 24 -6.363 -0.969 1 87.38 21 ARG B N 1
ATOM 2521 C CA . ARG B 1 21 ? 23.344 -5.473 -1.921 1 87.38 21 ARG B CA 1
ATOM 2522 C C . ARG B 1 21 ? 21.875 -5.844 -2.098 1 87.38 21 ARG B C 1
ATOM 2524 O O . ARG B 1 21 ? 21.016 -4.969 -2.291 1 87.38 21 ARG B O 1
ATOM 2531 N N . VAL B 1 22 ? 21.703 -7.129 -1.987 1 90.38 22 VAL B N 1
ATOM 2532 C CA . VAL B 1 22 ? 20.328 -7.613 -2.078 1 90.38 22 VAL B CA 1
ATOM 2533 C C . VAL B 1 22 ? 19.531 -7.098 -0.889 1 90.38 22 VAL B C 1
ATOM 2535 O O . VAL B 1 22 ? 18.422 -6.574 -1.062 1 90.38 22 VAL B O 1
ATOM 2538 N N . VAL B 1 23 ? 20.094 -7.199 0.251 1 89.06 23 VAL B N 1
ATOM 2539 C CA . VAL B 1 23 ? 19.406 -6.797 1.48 1 89.06 23 VAL B CA 1
ATOM 2540 C C . VAL B 1 23 ? 19.219 -5.281 1.494 1 89.06 23 VAL B C 1
ATOM 2542 O O . VAL B 1 23 ? 18.156 -4.789 1.892 1 89.06 23 VAL B O 1
ATOM 2545 N N . MET B 1 24 ? 20.188 -4.539 1.056 1 86.44 24 MET B N 1
ATOM 2546 C CA . MET B 1 24 ? 20.109 -3.082 1.032 1 86.44 24 MET B CA 1
ATOM 2547 C C . MET B 1 24 ? 19.062 -2.605 0.041 1 86.44 24 MET B C 1
ATOM 2549 O O . MET B 1 24 ? 18.359 -1.62 0.294 1 86.44 24 MET B O 1
ATOM 2553 N N . LYS B 1 25 ? 19 -3.287 -1.072 1 88.38 25 LYS B N 1
ATOM 2554 C CA . LYS B 1 25 ? 17.953 -2.953 -2.045 1 88.38 25 LYS B CA 1
ATOM 2555 C C . LYS B 1 25 ? 16.578 -3.281 -1.502 1 88.38 25 LYS B C 1
ATOM 2557 O O . LYS B 1 25 ? 15.625 -2.512 -1.695 1 88.38 25 LYS B O 1
ATOM 2562 N N . PHE B 1 26 ? 16.562 -4.387 -0.799 1 91.25 26 PHE B N 1
ATOM 2563 C CA . PHE B 1 26 ? 15.305 -4.867 -0.237 1 91.25 26 PHE B CA 1
ATOM 2564 C C . PHE B 1 26 ? 14.781 -3.898 0.814 1 91.25 26 PHE B C 1
ATOM 2566 O O . PHE B 1 26 ? 13.578 -3.631 0.873 1 91.25 26 PHE B O 1
ATOM 2573 N N . ILE B 1 27 ? 15.664 -3.285 1.593 1 87.88 27 ILE B N 1
ATOM 2574 C CA . ILE B 1 27 ? 15.242 -2.447 2.709 1 87.88 27 ILE B CA 1
ATOM 2575 C C . ILE B 1 27 ? 15.266 -0.979 2.289 1 87.88 27 ILE B C 1
ATOM 2577 O O . ILE B 1 27 ? 15.07 -0.086 3.119 1 87.88 27 ILE B O 1
ATOM 2581 N N . SER B 1 28 ? 15.492 -0.72 1.004 1 87 28 SER B N 1
ATOM 2582 C CA . SER B 1 28 ? 15.492 0.648 0.495 1 87 28 SER B CA 1
ATOM 2583 C C . SER B 1 28 ? 14.094 1.257 0.544 1 87 28 SER B C 1
ATOM 2585 O O . SER B 1 28 ? 13.102 0.533 0.599 1 87 28 SER B O 1
ATOM 2587 N N . PRO B 1 29 ? 14.016 2.557 0.614 1 85.06 29 PRO B N 1
ATOM 2588 C CA . PRO B 1 29 ? 12.711 3.229 0.607 1 85.06 29 PRO B CA 1
ATOM 2589 C C . PRO B 1 29 ? 11.852 2.846 -0.598 1 85.06 29 PRO B C 1
ATOM 2591 O O . PRO B 1 29 ? 10.648 2.625 -0.459 1 85.06 29 PRO B O 1
ATOM 2594 N N . GLN B 1 30 ? 12.461 2.705 -1.765 1 85.25 30 GLN B N 1
ATOM 2595 C CA . GLN B 1 30 ? 11.734 2.322 -2.969 1 85.25 30 GLN B CA 1
ATOM 2596 C C . GLN B 1 30 ? 11.234 0.884 -2.875 1 85.25 30 GLN B C 1
ATOM 2598 O O . GLN B 1 30 ? 10.125 0.576 -3.32 1 85.25 30 GLN B O 1
ATOM 2603 N N . GLY B 1 31 ? 12.102 0.108 -2.297 1 89.56 31 GLY B N 1
ATOM 2604 C CA . GLY B 1 31 ? 11.711 -1.279 -2.098 1 89.56 31 GLY B CA 1
ATOM 2605 C C . GLY B 1 31 ? 10.539 -1.44 -1.146 1 89.56 31 GLY B C 1
ATOM 2606 O O . GLY B 1 31 ? 9.648 -2.252 -1.386 1 89.56 31 GLY B O 1
ATOM 2607 N N . ASN B 1 32 ? 10.57 -0.731 -0.068 1 88.69 32 ASN B N 1
ATOM 2608 C CA . ASN B 1 32 ? 9.484 -0.773 0.902 1 88.69 32 ASN B CA 1
ATOM 2609 C C . ASN B 1 32 ? 8.172 -0.303 0.288 1 88.69 32 ASN B C 1
ATOM 2611 O O . ASN B 1 32 ? 7.129 -0.93 0.488 1 88.69 32 ASN B O 1
ATOM 2615 N N . LEU B 1 33 ? 8.227 0.84 -0.506 1 88.06 33 LEU B N 1
ATOM 2616 C CA . LEU B 1 33 ? 7.035 1.353 -1.179 1 88.06 33 LEU B CA 1
ATOM 2617 C C . LEU B 1 33 ? 6.465 0.316 -2.143 1 88.06 33 LEU B C 1
ATOM 2619 O O . LEU B 1 33 ? 5.246 0.155 -2.238 1 88.06 33 LEU B O 1
ATOM 2623 N N . PHE B 1 34 ? 7.348 -0.344 -2.785 1 91.25 34 PHE B N 1
ATOM 2624 C CA . PHE B 1 34 ? 6.922 -1.33 -3.771 1 91.25 34 PHE B CA 1
ATOM 2625 C C . PHE B 1 34 ? 6.23 -2.508 -3.092 1 91.25 34 PHE B C 1
ATOM 2627 O O . PHE B 1 34 ? 5.215 -3.006 -3.582 1 91.25 34 PHE B O 1
ATOM 2634 N N . ARG B 1 35 ? 6.797 -2.992 -1.998 1 94 35 ARG B N 1
ATOM 2635 C CA . ARG B 1 35 ? 6.219 -4.133 -1.297 1 94 35 ARG B CA 1
ATOM 2636 C C . ARG B 1 35 ? 4.797 -3.83 -0.838 1 94 35 ARG B C 1
ATOM 2638 O O . ARG B 1 35 ? 3.906 -4.68 -0.953 1 94 35 ARG B O 1
ATOM 2645 N N . TYR B 1 36 ? 4.574 -2.611 -0.336 1 93.44 36 TYR B N 1
ATOM 2646 C CA . TYR B 1 36 ? 3.225 -2.201 0.033 1 93.44 36 TYR B CA 1
ATOM 2647 C C . TYR B 1 36 ? 2.326 -2.115 -1.195 1 93.44 36 TYR B C 1
ATOM 2649 O O . TYR B 1 36 ? 1.169 -2.537 -1.156 1 93.44 36 TYR B O 1
ATOM 2657 N N . SER B 1 37 ? 2.893 -1.564 -2.309 1 92.88 37 SER B N 1
ATOM 2658 C CA . SER B 1 37 ? 2.135 -1.42 -3.547 1 92.88 37 SER B CA 1
ATOM 2659 C C . SER B 1 37 ? 1.71 -2.777 -4.098 1 92.88 37 SER B C 1
ATOM 2661 O O . SER B 1 37 ? 0.539 -2.982 -4.422 1 92.88 37 SER B O 1
ATOM 2663 N N . LEU B 1 38 ? 2.65 -3.641 -4.121 1 93.75 38 LEU B N 1
ATOM 2664 C CA . LEU B 1 38 ? 2.365 -4.977 -4.637 1 93.75 38 LEU B CA 1
ATOM 2665 C C . LEU B 1 38 ? 1.325 -5.68 -3.773 1 93.75 38 LEU B C 1
ATOM 2667 O O . LEU B 1 38 ? 0.478 -6.414 -4.289 1 93.75 38 LEU B O 1
ATOM 2671 N N . SER B 1 39 ? 1.484 -5.496 -2.52 1 93.62 39 SER B N 1
ATOM 2672 C CA . SER B 1 39 ? 0.543 -6.109 -1.588 1 93.62 39 SER B CA 1
ATOM 2673 C C . SER B 1 39 ? -0.889 -5.672 -1.882 1 93.62 39 SER B C 1
ATOM 2675 O O . SER B 1 39 ? -1.808 -6.496 -1.874 1 93.62 39 SER B O 1
ATOM 2677 N N . PHE B 1 40 ? -1.093 -4.43 -2.129 1 93.44 40 PHE B N 1
ATOM 2678 C CA . PHE B 1 40 ? -2.43 -3.93 -2.428 1 93.44 40 PHE B CA 1
ATOM 2679 C C . PHE B 1 40 ? -2.943 -4.508 -3.74 1 93.44 40 PHE B C 1
ATOM 2681 O O . PHE B 1 40 ? -4.105 -4.898 -3.84 1 93.44 40 PHE B O 1
ATOM 2688 N N . CYS B 1 41 ? -2.074 -4.512 -4.715 1 91.56 41 CYS B N 1
ATOM 2689 C CA . CYS B 1 41 ? -2.451 -5.004 -6.035 1 91.56 41 CYS B CA 1
ATOM 2690 C C . CYS B 1 41 ? -2.814 -6.484 -5.98 1 91.56 41 CYS B C 1
ATOM 2692 O O . CYS B 1 41 ? -3.75 -6.922 -6.648 1 91.56 41 CYS B O 1
ATOM 2694 N N . VAL B 1 42 ? -2.092 -7.203 -5.195 1 88.81 42 VAL B N 1
ATOM 2695 C CA . VAL B 1 42 ? -2.391 -8.617 -5.027 1 88.81 42 VAL B CA 1
ATOM 2696 C C . VAL B 1 42 ? -3.748 -8.781 -4.348 1 88.81 42 VAL B C 1
ATOM 2698 O O . VAL B 1 42 ? -4.535 -9.656 -4.727 1 88.81 42 VAL B O 1
ATOM 2701 N N . LEU B 1 43 ? -3.941 -8.023 -3.348 1 87.06 43 LEU B N 1
ATOM 2702 C CA . LEU B 1 43 ? -5.219 -8.062 -2.648 1 87.06 43 LEU B CA 1
ATOM 2703 C C . LEU B 1 43 ? -6.367 -7.727 -3.594 1 87.06 43 LEU B C 1
ATOM 2705 O O . LEU B 1 43 ? -7.414 -8.375 -3.562 1 87.06 43 LEU B O 1
ATOM 2709 N N . LEU B 1 44 ? -6.219 -6.711 -4.395 1 84.06 44 LEU B N 1
ATOM 2710 C CA . LEU B 1 44 ? -7.227 -6.277 -5.363 1 84.06 44 LEU B CA 1
ATOM 2711 C C . LEU B 1 44 ? -7.504 -7.375 -6.383 1 84.06 44 LEU B C 1
ATOM 2713 O O . LEU B 1 44 ? -8.633 -7.512 -6.863 1 84.06 44 LEU B O 1
ATOM 2717 N N . ALA B 1 45 ? -6.488 -8.07 -6.676 1 81.88 45 ALA B N 1
ATOM 2718 C CA . ALA B 1 45 ? -6.598 -9.133 -7.672 1 81.88 45 ALA B CA 1
ATOM 2719 C C . ALA B 1 45 ? -7.32 -10.352 -7.098 1 81.88 45 ALA B C 1
ATOM 2721 O O . ALA B 1 45 ? -7.98 -11.094 -7.828 1 81.88 45 ALA B O 1
ATOM 2722 N N . LEU B 1 46 ? -7.148 -10.602 -5.855 1 77.31 46 LEU B N 1
ATOM 2723 C CA . LEU B 1 46 ? -7.66 -11.797 -5.195 1 77.31 46 LEU B CA 1
ATOM 2724 C C . LEU B 1 46 ? -9.18 -11.852 -5.277 1 77.31 46 LEU B C 1
ATOM 2726 O O . LEU B 1 46 ? -9.758 -12.914 -5.52 1 77.31 46 LEU B O 1
ATOM 2730 N N . LEU B 1 47 ? -9.867 -10.727 -5.188 1 67.62 47 LEU B N 1
ATOM 2731 C CA . LEU B 1 47 ? -11.328 -10.711 -5.109 1 67.62 47 LEU B CA 1
ATOM 2732 C C . LEU B 1 47 ? -11.945 -11.055 -6.457 1 67.62 47 LEU B C 1
ATOM 2734 O O . LEU B 1 47 ? -12.773 -11.969 -6.551 1 67.62 47 LEU B O 1
ATOM 2738 N N . PRO B 1 48 ? -11.602 -10.469 -7.438 1 64.44 48 PRO B N 1
ATOM 2739 C CA . PRO B 1 48 ? -12.117 -10.844 -8.758 1 64.44 48 PRO B CA 1
ATOM 2740 C C . PRO B 1 48 ? -11.703 -12.258 -9.164 1 64.44 48 PRO B C 1
ATOM 2742 O O . PRO B 1 48 ? -12.484 -12.969 -9.805 1 64.44 48 PRO B O 1
ATOM 2745 N N . ALA B 1 49 ? -10.5 -12.641 -8.828 1 69.94 49 ALA B N 1
ATOM 2746 C CA . ALA B 1 49 ? -10.047 -13.992 -9.133 1 69.94 49 ALA B CA 1
ATOM 2747 C C . ALA B 1 49 ? -10.961 -15.031 -8.477 1 69.94 49 ALA B C 1
ATOM 2749 O O . ALA B 1 49 ? -11.258 -16.062 -9.078 1 69.94 49 ALA B O 1
ATOM 2750 N N . LEU B 1 50 ? -11.312 -14.742 -7.277 1 69.56 50 LEU B N 1
ATOM 2751 C CA . LEU B 1 50 ? -12.195 -15.648 -6.559 1 69.56 50 LEU B CA 1
ATOM 2752 C C . LEU B 1 50 ? -13.555 -15.75 -7.246 1 69.56 50 LEU B C 1
ATOM 2754 O O . LEU B 1 50 ? -14.141 -16.828 -7.324 1 69.56 50 LEU B O 1
ATOM 2758 N N . ILE B 1 51 ? -14.031 -14.547 -7.715 1 65.06 51 ILE B N 1
ATOM 2759 C CA . ILE B 1 51 ? -15.328 -14.508 -8.391 1 65.06 51 ILE B CA 1
ATOM 2760 C C . ILE B 1 51 ? -15.273 -15.344 -9.664 1 65.06 51 ILE B C 1
ATOM 2762 O O . ILE B 1 51 ? -16.172 -16.156 -9.922 1 65.06 51 ILE B O 1
ATOM 2766 N N . ILE B 1 52 ? -14.273 -15.156 -10.406 1 66.56 52 ILE B N 1
ATOM 2767 C CA . ILE B 1 52 ? -14.133 -15.867 -11.68 1 66.56 52 ILE B CA 1
ATOM 2768 C C . ILE B 1 52 ? -13.945 -17.359 -11.414 1 66.56 52 ILE B C 1
ATOM 2770 O O . ILE B 1 52 ? -14.516 -18.188 -12.125 1 66.56 52 ILE B O 1
ATOM 2774 N N . PHE B 1 53 ? -13.148 -17.609 -10.5 1 65.75 53 PHE B N 1
ATOM 2775 C CA . PHE B 1 53 ? -12.891 -19.016 -10.172 1 65.75 53 PHE B CA 1
ATOM 2776 C C . PHE B 1 53 ? -14.172 -19.719 -9.75 1 65.75 53 PHE B C 1
ATOM 2778 O O . PHE B 1 53 ? -14.438 -20.844 -10.164 1 65.75 53 PHE B O 1
ATOM 2785 N N . LEU B 1 54 ? -14.922 -19.047 -8.883 1 64.31 54 LEU B N 1
ATOM 2786 C CA . LEU B 1 54 ? -16.156 -19.641 -8.383 1 64.31 54 LEU B CA 1
ATOM 2787 C C . LEU B 1 54 ? -17.203 -19.719 -9.484 1 64.31 54 LEU B C 1
ATOM 2789 O O . LEU B 1 54 ? -18.016 -20.656 -9.508 1 64.31 54 LEU B O 1
ATOM 2793 N N . LYS B 1 55 ? -17.203 -18.703 -10.312 1 63.34 55 LYS B N 1
ATOM 2794 C CA . LYS B 1 55 ? -18.172 -18.688 -11.398 1 63.34 55 LYS B CA 1
ATOM 2795 C C . LYS B 1 55 ? -17.875 -19.797 -12.406 1 63.34 55 LYS B C 1
ATOM 2797 O O . LYS B 1 55 ? -18.797 -20.422 -12.93 1 63.34 55 LYS B O 1
ATOM 2802 N N . VAL B 1 56 ? -16.719 -19.859 -12.836 1 60.91 56 VAL B N 1
ATOM 2803 C CA . VAL B 1 56 ? -16.328 -20.922 -13.758 1 60.91 56 VAL B CA 1
ATOM 2804 C C . VAL B 1 56 ? -16.688 -22.281 -13.156 1 60.91 56 VAL B C 1
ATOM 2806 O O . VAL B 1 56 ? -17.047 -23.219 -13.875 1 60.91 56 VAL B O 1
ATOM 2809 N N . PHE B 1 57 ? -16.578 -22.281 -11.867 1 57.75 57 PHE B N 1
ATOM 2810 C CA . PHE B 1 57 ? -16.922 -23.5 -11.148 1 57.75 57 PHE B CA 1
ATOM 2811 C C . PHE B 1 57 ? -18.422 -23.781 -11.211 1 57.75 57 PHE B C 1
ATOM 2813 O O . PHE B 1 57 ? -18.844 -24.922 -11.156 1 57.75 57 PHE B O 1
ATOM 2820 N N . GLN B 1 58 ? -19.031 -22.641 -10.992 1 58.5 58 GLN B N 1
ATOM 2821 C CA . GLN B 1 58 ? -20.469 -22.828 -11.031 1 58.5 58 GLN B CA 1
ATOM 2822 C C . GLN B 1 58 ? -20.922 -23.312 -12.398 1 58.5 58 GLN B C 1
ATOM 2824 O O . GLN B 1 58 ? -21.969 -23.969 -12.516 1 58.5 58 GLN B O 1
ATOM 2829 N N . THR B 1 59 ? -20.141 -22.797 -13.297 1 55.12 59 THR B N 1
ATOM 2830 C CA . THR B 1 59 ? -20.578 -23.281 -14.602 1 55.12 59 THR B CA 1
ATOM 2831 C C . THR B 1 59 ? -20.25 -24.75 -14.781 1 55.12 59 THR B C 1
ATOM 2833 O O . THR B 1 59 ? -19.359 -25.281 -14.094 1 55.12 59 THR B O 1
ATOM 2836 N N . ASP B 1 60 ? -21.156 -25.516 -15.336 1 49.78 60 ASP B N 1
ATOM 2837 C CA . ASP B 1 60 ? -21.234 -26.953 -15.586 1 49.78 60 ASP B CA 1
ATOM 2838 C C . ASP B 1 60 ? -19.875 -27.516 -16 1 49.78 60 ASP B C 1
ATOM 2840 O O . ASP B 1 60 ? -19.75 -28.719 -16.25 1 49.78 60 ASP B O 1
ATOM 2844 N N . ILE B 1 61 ? -19 -26.641 -16.141 1 47.84 61 ILE B N 1
ATOM 2845 C CA . ILE B 1 61 ? -17.828 -27.25 -16.75 1 47.84 61 ILE B CA 1
ATOM 2846 C C . ILE B 1 61 ? -17.125 -28.141 -15.727 1 47.84 61 ILE B C 1
ATOM 2848 O O . ILE B 1 61 ? -16.734 -29.266 -16.047 1 47.84 61 ILE B O 1
ATOM 2852 N N . LEU B 1 62 ? -16.812 -27.562 -14.523 1 50.44 62 LEU B N 1
ATOM 2853 C CA . LEU B 1 62 ? -16.125 -28.406 -13.555 1 50.44 62 LEU B CA 1
ATOM 2854 C C . LEU B 1 62 ? -17 -28.672 -12.336 1 50.44 62 LEU B C 1
ATOM 2856 O O . LEU B 1 62 ? -17.781 -27.797 -11.938 1 50.44 62 LEU B O 1
ATOM 2860 N N . SER B 1 63 ? -17.281 -29.844 -11.938 1 55.09 63 SER B N 1
ATOM 2861 C CA . SER B 1 63 ? -18.078 -30.188 -10.766 1 55.09 63 SER B CA 1
ATOM 2862 C C . SER B 1 63 ? -17.719 -29.312 -9.57 1 55.09 63 SER B C 1
ATOM 2864 O O . SER B 1 63 ? -16.562 -29.281 -9.148 1 55.09 63 SER B O 1
ATOM 2866 N N . ALA B 1 64 ? -18.531 -28.344 -9.195 1 58.56 64 ALA B N 1
ATOM 2867 C CA . ALA B 1 64 ? -18.469 -27.297 -8.172 1 58.56 64 ALA B CA 1
ATOM 2868 C C . ALA B 1 64 ? -17.844 -27.828 -6.883 1 58.56 64 ALA B C 1
ATOM 2870 O O . ALA B 1 64 ? -16.938 -27.219 -6.32 1 58.56 64 ALA B O 1
ATOM 2871 N N . PRO B 1 65 ? -18.203 -29.094 -6.52 1 62.06 65 PRO B N 1
ATOM 2872 C CA . PRO B 1 65 ? -17.719 -29.547 -5.211 1 62.06 65 PRO B CA 1
ATOM 2873 C C . PRO B 1 65 ? -16.219 -29.859 -5.215 1 62.06 65 PRO B C 1
ATOM 2875 O O . PRO B 1 65 ? -15.516 -29.547 -4.246 1 62.06 65 PRO B O 1
ATOM 2878 N N . ASN B 1 66 ? -15.812 -30.391 -6.258 1 62.53 66 ASN B N 1
ATOM 2879 C CA . ASN B 1 66 ? -14.414 -30.797 -6.285 1 62.53 66 ASN B CA 1
ATOM 2880 C C . ASN B 1 66 ? -13.484 -29.578 -6.293 1 62.53 66 ASN B C 1
ATOM 2882 O O . ASN B 1 66 ? -12.43 -29.609 -5.656 1 62.53 66 ASN B O 1
ATOM 2886 N N . LEU B 1 67 ? -13.891 -28.672 -6.922 1 63.97 67 LEU B N 1
ATOM 2887 C CA . LEU B 1 67 ? -13.047 -27.484 -7.02 1 63.97 67 LEU B CA 1
ATOM 2888 C C . LEU B 1 67 ? -13.023 -26.719 -5.703 1 63.97 67 LEU B C 1
ATOM 2890 O O . LEU B 1 67 ? -11.992 -26.172 -5.309 1 63.97 67 LEU B O 1
ATOM 2894 N N . ILE B 1 68 ? -14.203 -26.734 -4.977 1 70.31 68 ILE B N 1
ATOM 2895 C CA . ILE B 1 68 ? -14.273 -26.078 -3.676 1 70.31 68 ILE B CA 1
ATOM 2896 C C . ILE B 1 68 ? -13.328 -26.766 -2.695 1 70.31 68 ILE B C 1
ATOM 2898 O O . ILE B 1 68 ? -12.641 -26.109 -1.914 1 70.31 68 ILE B O 1
ATOM 2902 N N . ASN B 1 69 ? -13.336 -28.062 -2.83 1 68.88 69 ASN B N 1
ATOM 2903 C CA . ASN B 1 69 ? -12.445 -28.828 -1.956 1 68.88 69 ASN B CA 1
ATOM 2904 C C . ASN B 1 69 ? -10.977 -28.531 -2.266 1 68.88 69 ASN B C 1
ATOM 2906 O O . ASN B 1 69 ? -10.148 -28.484 -1.358 1 68.88 69 ASN B O 1
ATOM 2910 N N . LEU B 1 70 ? -10.789 -28.391 -3.533 1 64.94 70 LEU B N 1
ATOM 2911 C CA . LEU B 1 70 ? -9.438 -28.031 -3.951 1 64.94 70 LEU B CA 1
ATOM 2912 C C . LEU B 1 70 ? -9.031 -26.672 -3.389 1 64.94 70 LEU B C 1
ATOM 2914 O O . LEU B 1 70 ? -7.891 -26.484 -2.957 1 64.94 70 LEU B O 1
ATOM 2918 N N . LEU B 1 71 ? -9.938 -25.75 -3.395 1 68.56 71 LEU B N 1
ATOM 2919 C CA . LEU B 1 71 ? -9.664 -24.406 -2.889 1 68.56 71 LEU B CA 1
ATOM 2920 C C . LEU B 1 71 ? -9.383 -24.438 -1.391 1 68.56 71 LEU B C 1
ATOM 2922 O O . LEU B 1 71 ? -8.531 -23.703 -0.897 1 68.56 71 LEU B O 1
ATOM 2926 N N . TYR B 1 72 ? -10.109 -25.312 -0.692 1 70.06 72 TYR B N 1
ATOM 2927 C CA . TYR B 1 72 ? -9.961 -25.422 0.755 1 70.06 72 TYR B CA 1
ATOM 2928 C C . TYR B 1 72 ? -8.602 -26 1.123 1 70.06 72 TYR B C 1
ATOM 2930 O O . TYR B 1 72 ? -8.148 -25.875 2.266 1 70.06 72 TYR B O 1
ATOM 2938 N N . ASP B 1 73 ? -7.996 -26.625 0.119 1 64.56 73 ASP B N 1
ATOM 2939 C CA . ASP B 1 73 ? -6.652 -27.156 0.338 1 64.56 73 ASP B CA 1
ATOM 2940 C C . ASP B 1 73 ? -5.621 -26.031 0.365 1 64.56 73 ASP B C 1
ATOM 2942 O O . ASP B 1 73 ? -4.543 -26.172 0.946 1 64.56 73 ASP B O 1
ATOM 2946 N N . TYR B 1 74 ? -6.047 -24.953 -0.179 1 63.81 74 TYR B N 1
ATOM 2947 C CA . TYR B 1 74 ? -5.062 -23.891 -0.341 1 63.81 74 TYR B CA 1
ATOM 2948 C C . TYR B 1 74 ? -5.441 -22.672 0.484 1 63.81 74 TYR B C 1
ATOM 2950 O O . TYR B 1 74 ? -4.582 -21.844 0.814 1 63.81 74 TYR B O 1
ATOM 2958 N N . VAL B 1 75 ? -6.668 -22.469 0.679 1 66.12 75 VAL B N 1
ATOM 2959 C CA . VAL B 1 75 ? -7.152 -21.328 1.445 1 66.12 75 VAL B CA 1
ATOM 2960 C C . VAL B 1 75 ? -8.023 -21.812 2.605 1 66.12 75 VAL B C 1
ATOM 2962 O O . VAL B 1 75 ? -8.938 -22.609 2.408 1 66.12 75 VAL B O 1
ATOM 2965 N N . PRO B 1 76 ? -7.68 -21.359 3.83 1 65.69 76 PRO B N 1
ATOM 2966 C CA . PRO B 1 76 ? -8.5 -21.797 4.965 1 65.69 76 PRO B CA 1
ATOM 2967 C C . PRO B 1 76 ? -9.984 -21.531 4.758 1 65.69 76 PRO B C 1
ATOM 2969 O O . PRO B 1 76 ? -10.359 -20.484 4.207 1 65.69 76 PRO B O 1
ATOM 2972 N N . GLU B 1 77 ? -10.789 -22.5 5.141 1 69.56 77 GLU B N 1
ATOM 2973 C CA . GLU B 1 77 ? -12.242 -22.422 5.02 1 69.56 77 GLU B CA 1
ATOM 2974 C C . GLU B 1 77 ? -12.781 -21.156 5.664 1 69.56 77 GLU B C 1
ATOM 2976 O O . GLU B 1 77 ? -13.719 -20.547 5.148 1 69.56 77 GLU B O 1
ATOM 2981 N N . THR B 1 78 ? -12.148 -20.812 6.723 1 65 78 THR B N 1
ATOM 2982 C CA . THR B 1 78 ? -12.609 -19.641 7.465 1 65 78 THR B CA 1
ATOM 2983 C C . THR B 1 78 ? -12.555 -18.391 6.594 1 65 78 THR B C 1
ATOM 2985 O O . THR B 1 78 ? -13.375 -17.484 6.742 1 65 78 THR B O 1
ATOM 2988 N N . ILE B 1 79 ? -11.656 -18.375 5.707 1 63.12 79 ILE B N 1
ATOM 2989 C CA . ILE B 1 79 ? -11.492 -17.219 4.844 1 63.12 79 ILE B CA 1
ATOM 2990 C C . ILE B 1 79 ? -12.391 -17.359 3.613 1 63.12 79 ILE B C 1
ATOM 2992 O O . ILE B 1 79 ? -13.031 -16.391 3.189 1 63.12 79 ILE B O 1
ATOM 2996 N N . LEU B 1 80 ? -12.492 -18.562 3.143 1 70.12 80 LEU B N 1
ATOM 2997 C CA . LEU B 1 80 ? -13.102 -18.766 1.834 1 70.12 80 LEU B CA 1
ATOM 2998 C C . LEU B 1 80 ? -14.602 -18.984 1.962 1 70.12 80 LEU B C 1
ATOM 3000 O O . LEU B 1 80 ? -15.359 -18.703 1.026 1 70.12 80 LEU B O 1
ATOM 3004 N N . ALA B 1 81 ? -15.047 -19.453 3.137 1 70.88 81 ALA B N 1
ATOM 3005 C CA . ALA B 1 81 ? -16.422 -19.906 3.295 1 70.88 81 ALA B CA 1
ATOM 3006 C C . ALA B 1 81 ? -17.422 -18.797 2.963 1 70.88 81 ALA B C 1
ATOM 3008 O O . ALA B 1 81 ? -18.375 -19 2.219 1 70.88 81 ALA B O 1
ATOM 3009 N N . PRO B 1 82 ? -17.172 -17.641 3.475 1 64.5 82 PRO B N 1
ATOM 3010 C CA . PRO B 1 82 ? -18.141 -16.594 3.178 1 64.5 82 PRO B CA 1
ATOM 3011 C C . PRO B 1 82 ? -18.234 -16.266 1.687 1 64.5 82 PRO B C 1
ATOM 3013 O O . PRO B 1 82 ? -19.297 -15.922 1.191 1 64.5 82 PRO B O 1
ATOM 3016 N N . PHE B 1 83 ? -17.219 -16.469 0.949 1 67.69 83 PHE B N 1
ATOM 3017 C CA . PHE B 1 83 ? -17.203 -16.172 -0.477 1 67.69 83 PHE B CA 1
ATOM 3018 C C . PHE B 1 83 ? -17.844 -17.297 -1.278 1 67.69 83 PHE B C 1
ATOM 3020 O O . PHE B 1 83 ? -18.562 -17.031 -2.246 1 67.69 83 PHE B O 1
ATOM 3027 N N . VAL B 1 84 ? -17.5 -18.438 -0.862 1 70.81 84 VAL B N 1
ATOM 3028 C CA . VAL B 1 84 ? -18.078 -19.594 -1.527 1 70.81 84 VAL B CA 1
ATOM 3029 C C . VAL B 1 84 ? -19.594 -19.578 -1.373 1 70.81 84 VAL B C 1
ATOM 3031 O O . VAL B 1 84 ? -20.328 -19.797 -2.342 1 70.81 84 VAL B O 1
ATOM 3034 N N . GLU B 1 85 ? -20 -19.344 -0.103 1 68.75 85 GLU B N 1
ATOM 3035 C CA . GLU B 1 85 ? -21.438 -19.297 0.166 1 68.75 85 GLU B CA 1
ATOM 3036 C C . GLU B 1 85 ? -22.125 -18.219 -0.662 1 68.75 85 GLU B C 1
ATOM 3038 O O . GLU B 1 85 ? -23.219 -18.422 -1.174 1 68.75 85 GLU B O 1
ATOM 3043 N N . TYR B 1 86 ? -21.5 -17.141 -0.806 1 66.12 86 TYR B N 1
ATOM 3044 C CA . TYR B 1 86 ? -22.078 -16.031 -1.566 1 66.12 86 TYR B CA 1
ATOM 3045 C C . TYR B 1 86 ? -22.172 -16.375 -3.047 1 66.12 86 TYR B C 1
ATOM 3047 O O . TYR B 1 86 ? -23.203 -16.156 -3.68 1 66.12 86 TYR B O 1
ATOM 3055 N N . VAL B 1 87 ? -21.141 -16.859 -3.648 1 67.38 87 VAL B N 1
ATOM 3056 C CA . VAL B 1 87 ? -21.094 -17.141 -5.078 1 67.38 87 VAL B CA 1
ATOM 3057 C C . VAL B 1 87 ? -22.094 -18.266 -5.414 1 67.38 87 VAL B C 1
ATOM 3059 O O . VAL B 1 87 ? -22.734 -18.234 -6.465 1 67.38 87 VAL B O 1
ATOM 3062 N N . MET B 1 88 ? -22.094 -19.203 -4.523 1 69.75 88 MET B N 1
ATOM 3063 C CA . MET B 1 88 ? -23 -20.328 -4.766 1 69.75 88 MET B CA 1
ATOM 3064 C C . MET B 1 88 ? -24.453 -19.891 -4.676 1 69.75 88 MET B C 1
ATOM 3066 O O . MET B 1 88 ? -25.328 -20.5 -5.273 1 69.75 88 MET B O 1
ATOM 3070 N N . SER B 1 89 ? -24.578 -18.844 -3.91 1 66.12 89 SER B N 1
ATOM 3071 C CA . SER B 1 89 ? -25.953 -18.391 -3.725 1 66.12 89 SER B CA 1
ATOM 3072 C C . SER B 1 89 ? -26.391 -17.484 -4.863 1 66.12 89 SER B C 1
ATOM 3074 O O . SER B 1 89 ? -27.578 -17.188 -5.004 1 66.12 89 SER B O 1
ATOM 3076 N N . GLN B 1 90 ? -25.359 -16.969 -5.578 1 61 90 GLN B N 1
ATOM 3077 C CA . GLN B 1 90 ? -25.703 -16.016 -6.625 1 61 90 GLN B CA 1
ATOM 3078 C C . GLN B 1 90 ? -26.016 -16.719 -7.941 1 61 90 GLN B C 1
ATOM 3080 O O . GLN B 1 90 ? -25.312 -17.672 -8.32 1 61 90 GLN B O 1
ATOM 3085 N N . GLU B 1 91 ? -27.156 -16.578 -8.383 1 54.44 91 GLU B N 1
ATOM 3086 C CA . GLU B 1 91 ? -27.484 -17.016 -9.734 1 54.44 91 GLU B CA 1
ATOM 3087 C C . GLU B 1 91 ? -26.844 -16.094 -10.773 1 54.44 91 GLU B C 1
ATOM 3089 O O . GLU B 1 91 ? -27.125 -14.898 -10.812 1 54.44 91 GLU B O 1
ATOM 3094 N N . TYR B 1 92 ? -25.594 -16.156 -10.844 1 53.91 92 TYR B N 1
ATOM 3095 C CA . TYR B 1 92 ? -25 -15.281 -11.852 1 53.91 92 TYR B CA 1
ATOM 3096 C C . TYR B 1 92 ? -25.609 -15.539 -13.227 1 53.91 92 TYR B C 1
ATOM 3098 O O . TYR B 1 92 ? -25.391 -16.594 -13.82 1 53.91 92 TYR B O 1
ATOM 3106 N N . THR B 1 93 ? -26.797 -14.922 -13.531 1 55.72 93 THR B N 1
ATOM 3107 C CA . THR B 1 93 ? -27.734 -15.242 -14.586 1 55.72 93 THR B CA 1
ATOM 3108 C C . THR B 1 93 ? -27.219 -14.758 -15.938 1 55.72 93 THR B C 1
ATOM 3110 O O . THR B 1 93 ? -27.562 -15.32 -16.984 1 55.72 93 THR B O 1
ATOM 3113 N N . THR B 1 94 ? -26.516 -13.602 -16.031 1 60.16 94 THR B N 1
ATOM 3114 C CA . THR B 1 94 ? -26.406 -13.141 -17.422 1 60.16 94 THR B CA 1
ATOM 3115 C C . THR B 1 94 ? -24.953 -13.219 -17.906 1 60.16 94 THR B C 1
ATOM 3117 O O . THR B 1 94 ? -24.031 -13.039 -17.109 1 60.16 94 THR B O 1
ATOM 3120 N N . PHE B 1 95 ? -24.859 -13.602 -19.109 1 64.88 95 PHE B N 1
ATOM 3121 C CA . PHE B 1 95 ? -23.594 -13.68 -19.844 1 64.88 95 PHE B CA 1
ATOM 3122 C C . PHE B 1 95 ? -22.859 -12.336 -19.812 1 64.88 95 PHE B C 1
ATOM 3124 O O . PHE B 1 95 ? -21.641 -12.297 -19.672 1 64.88 95 PHE B O 1
ATOM 3131 N N . VAL B 1 96 ? -23.688 -11.32 -19.797 1 67.31 96 VAL B N 1
ATOM 3132 C CA . VAL B 1 96 ? -23.125 -9.977 -19.844 1 67.31 96 VAL B CA 1
ATOM 3133 C C . VAL B 1 96 ? -22.438 -9.656 -18.516 1 67.31 96 VAL B C 1
ATOM 3135 O O . VAL B 1 96 ? -21.359 -9.086 -18.484 1 67.31 96 VAL B O 1
ATOM 3138 N N . SER B 1 97 ? -23.141 -10.156 -17.547 1 66.75 97 SER B N 1
ATOM 3139 C CA . SER B 1 97 ? -22.594 -9.898 -16.219 1 66.75 97 SER B CA 1
ATOM 3140 C C . SER B 1 97 ? -21.281 -10.648 -16 1 66.75 97 SER B C 1
ATOM 3142 O O . SER B 1 97 ? -20.375 -10.141 -15.352 1 66.75 97 SER B O 1
ATOM 3144 N N . LEU B 1 98 ? -21.25 -11.648 -16.703 1 68.75 98 LEU B N 1
ATOM 3145 C CA . LEU B 1 98 ? -20.047 -12.453 -16.578 1 68.75 98 LEU B CA 1
ATOM 3146 C C . LEU B 1 98 ? -18.875 -11.797 -17.312 1 68.75 98 LEU B C 1
ATOM 3148 O O . LEU B 1 98 ? -17.75 -11.766 -16.812 1 68.75 98 LEU B O 1
ATOM 3152 N N . ILE B 1 99 ? -19.125 -11.281 -18.406 1 73.69 99 ILE B N 1
ATOM 3153 C CA . ILE B 1 99 ? -18.094 -10.656 -19.219 1 73.69 99 ILE B CA 1
ATOM 3154 C C . ILE B 1 99 ? -17.547 -9.406 -18.516 1 73.69 99 ILE B C 1
ATOM 3156 O O . ILE B 1 99 ? -16.344 -9.195 -18.453 1 73.69 99 ILE B O 1
ATOM 3160 N N . ILE B 1 100 ? -18.438 -8.703 -17.969 1 72.88 100 ILE B N 1
ATOM 3161 C CA . ILE B 1 100 ? -18.062 -7.465 -17.297 1 72.88 100 ILE B CA 1
ATOM 3162 C C . ILE B 1 100 ? -17.234 -7.789 -16.047 1 72.88 100 ILE B C 1
ATOM 3164 O O . ILE B 1 100 ? -16.203 -7.152 -15.789 1 72.88 100 ILE B O 1
ATOM 3168 N N . SER B 1 101 ? -17.766 -8.812 -15.5 1 69 101 SER B N 1
ATOM 3169 C CA . SER B 1 101 ? -17.062 -9.211 -14.289 1 69 101 SER B CA 1
ATOM 3170 C C . SER B 1 101 ? -15.672 -9.766 -14.602 1 69 101 SER B C 1
ATOM 3172 O O . SER B 1 101 ? -14.719 -9.516 -13.867 1 69 101 SER B O 1
ATOM 3174 N N . MET B 1 102 ? -15.625 -10.391 -15.633 1 76.56 102 MET B N 1
ATOM 3175 C CA . MET B 1 102 ? -14.344 -10.961 -16.062 1 76.56 102 MET B CA 1
ATOM 3176 C C . MET B 1 102 ? -13.375 -9.859 -16.484 1 76.56 102 MET B C 1
ATOM 3178 O O . MET B 1 102 ? -12.195 -9.906 -16.125 1 76.56 102 MET B O 1
ATOM 3182 N N . GLY B 1 103 ? -13.859 -8.992 -17.281 1 80.56 103 GLY B N 1
ATOM 3183 C CA . GLY B 1 103 ? -13.039 -7.867 -17.703 1 80.56 103 GLY B CA 1
ATOM 3184 C C . GLY B 1 103 ? -12.516 -7.051 -16.531 1 80.56 103 GLY B C 1
ATOM 3185 O O . GLY B 1 103 ? -11.328 -6.711 -16.484 1 80.56 103 GLY B O 1
ATOM 3186 N N . PHE B 1 104 ? -13.375 -6.859 -15.633 1 77.44 104 PHE B N 1
ATOM 3187 C CA . PHE B 1 104 ? -13.008 -6.098 -14.445 1 77.44 104 PHE B CA 1
ATOM 3188 C C . PHE B 1 104 ? -12.008 -6.867 -13.594 1 77.44 104 PHE B C 1
ATOM 3190 O O . PHE B 1 104 ? -11.07 -6.277 -13.047 1 77.44 104 PHE B O 1
ATOM 3197 N N . SER B 1 105 ? -12.227 -8.07 -13.57 1 76.06 105 SER B N 1
ATOM 3198 C CA . SER B 1 105 ? -11.328 -8.93 -12.797 1 76.06 105 SER B CA 1
ATOM 3199 C C . SER B 1 105 ? -9.922 -8.93 -13.391 1 76.06 105 SER B C 1
ATOM 3201 O O . SER B 1 105 ? -8.93 -8.883 -12.664 1 76.06 105 SER B O 1
ATOM 3203 N N . ILE B 1 106 ? -9.906 -9.023 -14.633 1 82.69 106 ILE B N 1
ATOM 3204 C CA . ILE B 1 106 ? -8.625 -9.031 -15.336 1 82.69 106 ILE B CA 1
ATOM 3205 C C . ILE B 1 106 ? -7.902 -7.703 -15.117 1 82.69 106 ILE B C 1
ATOM 3207 O O . ILE B 1 106 ? -6.699 -7.684 -14.844 1 82.69 106 ILE B O 1
ATOM 3211 N N . TYR B 1 107 ? -8.656 -6.688 -15.227 1 84.12 107 TYR B N 1
ATOM 3212 C CA . TYR B 1 107 ? -8.094 -5.355 -15.039 1 84.12 107 TYR B CA 1
ATOM 3213 C C . TYR B 1 107 ? -7.512 -5.211 -13.633 1 84.12 107 TYR B C 1
ATOM 3215 O O . TYR B 1 107 ? -6.375 -4.754 -13.477 1 84.12 107 TYR B O 1
ATOM 3223 N N . LEU B 1 108 ? -8.188 -5.703 -12.695 1 81.44 108 LEU B N 1
ATOM 3224 C CA . LEU B 1 108 ? -7.754 -5.57 -11.305 1 81.44 108 LEU B CA 1
ATOM 3225 C C . LEU B 1 108 ? -6.566 -6.48 -11.023 1 81.44 108 LEU B C 1
ATOM 3227 O O . LEU B 1 108 ? -5.625 -6.078 -10.336 1 81.44 108 LEU B O 1
ATOM 3231 N N . ALA B 1 109 ? -6.684 -7.609 -11.57 1 82.38 109 ALA B N 1
ATOM 3232 C CA . ALA B 1 109 ? -5.633 -8.594 -11.312 1 82.38 109 ALA B CA 1
ATOM 3233 C C . ALA B 1 109 ? -4.324 -8.18 -11.977 1 82.38 109 ALA B C 1
ATOM 3235 O O . ALA B 1 109 ? -3.24 -8.469 -11.461 1 82.38 109 ALA B O 1
ATOM 3236 N N . SER B 1 110 ? -4.41 -7.527 -13.078 1 88.75 110 SER B N 1
ATOM 3237 C CA . SER B 1 110 ? -3.221 -7.148 -13.828 1 88.75 110 SER B CA 1
ATOM 3238 C C . SER B 1 110 ? -2.469 -6.012 -13.141 1 88.75 110 SER B C 1
ATOM 3240 O O . SER B 1 110 ? -1.347 -5.68 -13.531 1 88.75 110 SER B O 1
ATOM 3242 N N . ASN B 1 111 ? -3.047 -5.457 -12.078 1 88.19 111 ASN B N 1
ATOM 3243 C CA . ASN B 1 111 ? -2.4 -4.367 -11.352 1 88.19 111 ASN B CA 1
ATOM 3244 C C . ASN B 1 111 ? -1.104 -4.824 -10.688 1 88.19 111 ASN B C 1
ATOM 3246 O O . ASN B 1 111 ? -0.158 -4.043 -10.562 1 88.19 111 ASN B O 1
ATOM 3250 N N . ALA B 1 112 ? -1.103 -6.043 -10.297 1 86.88 112 ALA B N 1
ATOM 3251 C CA . ALA B 1 112 ? 0.11 -6.574 -9.688 1 86.88 112 ALA B CA 1
ATOM 3252 C C . ALA B 1 112 ? 1.268 -6.594 -10.68 1 86.88 112 ALA B C 1
ATOM 3254 O O . ALA B 1 112 ? 2.406 -6.281 -10.32 1 86.88 112 ALA B O 1
ATOM 3255 N N . PHE B 1 113 ? 0.911 -7 -11.859 1 90.19 113 PHE B N 1
ATOM 3256 C CA . PHE B 1 113 ? 1.907 -6.984 -12.922 1 90.19 113 PHE B CA 1
ATOM 3257 C C . PHE B 1 113 ? 2.355 -5.559 -13.227 1 90.19 113 PHE B C 1
ATOM 3259 O O . PHE B 1 113 ? 3.545 -5.305 -13.43 1 90.19 113 PHE B O 1
ATOM 3266 N N . TYR B 1 114 ? 1.32 -4.734 -13.258 1 91.12 114 TYR B N 1
ATOM 3267 C CA . TYR B 1 114 ? 1.583 -3.324 -13.523 1 91.12 114 TYR B CA 1
ATOM 3268 C C . TYR B 1 114 ? 2.518 -2.738 -12.469 1 91.12 114 TYR B C 1
ATOM 3270 O O . TYR B 1 114 ? 3.512 -2.092 -12.805 1 91.12 114 TYR B O 1
ATOM 3278 N N . SER B 1 115 ? 2.225 -2.98 -11.211 1 89.44 115 SER B N 1
ATOM 3279 C CA . SER B 1 115 ? 3.055 -2.477 -10.117 1 89.44 115 SER B CA 1
ATOM 3280 C C . SER B 1 115 ? 4.48 -3.008 -10.219 1 89.44 115 SER B C 1
ATOM 3282 O O . SER B 1 115 ? 5.441 -2.266 -10.008 1 89.44 115 SER B O 1
ATOM 3284 N N . PHE B 1 116 ? 4.637 -4.203 -10.555 1 90.94 116 PHE B N 1
ATOM 3285 C CA . PHE B 1 116 ? 5.957 -4.809 -10.68 1 90.94 116 PHE B CA 1
ATOM 3286 C C . PHE B 1 116 ? 6.719 -4.203 -11.852 1 90.94 116 PHE B C 1
ATOM 3288 O O . PHE B 1 116 ? 7.926 -3.973 -11.766 1 90.94 116 PHE B O 1
ATOM 3295 N N . MET B 1 117 ? 6.023 -3.979 -12.922 1 91.69 117 MET B N 1
ATOM 3296 C CA . MET B 1 117 ? 6.66 -3.416 -14.109 1 91.69 117 MET B CA 1
ATOM 3297 C C . MET B 1 117 ? 7.137 -1.992 -13.852 1 91.69 117 MET B C 1
ATOM 3299 O O . MET B 1 117 ? 8.141 -1.558 -14.414 1 91.69 117 MET B O 1
ATOM 3303 N N . LEU B 1 118 ? 6.438 -1.372 -13.008 1 89.5 118 LEU B N 1
ATOM 3304 C CA . LEU B 1 118 ? 6.84 -0.01 -12.672 1 89.5 118 LEU B CA 1
ATOM 3305 C C . LEU B 1 118 ? 8.164 -0.004 -11.922 1 89.5 118 LEU B C 1
ATOM 3307 O O . LEU B 1 118 ? 9.031 0.836 -12.188 1 89.5 118 LEU B O 1
ATOM 3311 N N . ILE B 1 119 ? 8.289 -0.823 -10.961 1 86.31 119 ILE B N 1
ATOM 3312 C CA . ILE B 1 119 ? 9.547 -0.86 -10.227 1 86.31 119 ILE B CA 1
ATOM 3313 C C . ILE B 1 119 ? 10.664 -1.375 -11.125 1 86.31 119 ILE B C 1
ATOM 3315 O O . ILE B 1 119 ? 11.805 -0.922 -11.031 1 86.31 119 ILE B O 1
ATOM 3319 N N . SER B 1 120 ? 10.406 -2.395 -12.008 1 87.38 120 SER B N 1
ATOM 3320 C CA . SER B 1 120 ? 11.391 -2.91 -12.953 1 87.38 120 SER B CA 1
ATOM 3321 C C . SER B 1 120 ? 11.859 -1.82 -13.914 1 87.38 120 SER B C 1
ATOM 3323 O O . SER B 1 120 ? 13.047 -1.736 -14.242 1 87.38 120 SER B O 1
ATOM 3325 N N . MET B 1 121 ? 10.867 -1.02 -14.352 1 88.81 121 MET B N 1
ATOM 3326 C CA . MET B 1 121 ? 11.164 0.067 -15.281 1 88.81 121 MET B CA 1
ATOM 3327 C C . MET B 1 121 ? 12.117 1.075 -14.648 1 88.81 121 MET B C 1
ATOM 3329 O O . MET B 1 121 ? 13.055 1.54 -15.297 1 88.81 121 MET B O 1
ATOM 3333 N N . THR B 1 122 ? 11.867 1.371 -13.414 1 83.06 122 THR B N 1
ATOM 3334 C CA . THR B 1 122 ? 12.695 2.334 -12.695 1 83.06 122 THR B CA 1
ATOM 3335 C C . THR B 1 122 ? 14.086 1.766 -12.43 1 83.06 122 THR B C 1
ATOM 3337 O O . THR B 1 122 ? 15.086 2.457 -12.609 1 83.06 122 THR B O 1
ATOM 3340 N N . ASP B 1 123 ? 14.156 0.551 -12.055 1 83.88 123 ASP B N 1
ATOM 3341 C CA . ASP B 1 123 ? 15.43 -0.09 -11.742 1 83.88 123 ASP B CA 1
ATOM 3342 C C . ASP B 1 123 ? 16.297 -0.245 -13 1 83.88 123 ASP B C 1
ATOM 3344 O O . ASP B 1 123 ? 17.516 -0.161 -12.93 1 83.88 123 ASP B O 1
ATOM 3348 N N . GLU B 1 124 ? 15.664 -0.562 -14.078 1 86.19 124 GLU B N 1
ATOM 3349 C CA . GLU B 1 124 ? 16.375 -0.815 -15.328 1 86.19 124 GLU B CA 1
ATOM 3350 C C . GLU B 1 124 ? 16.625 0.479 -16.094 1 86.19 124 GLU B C 1
ATOM 3352 O O . GLU B 1 124 ? 17.25 0.469 -17.156 1 86.19 124 GLU B O 1
ATOM 3357 N N . GLY B 1 125 ? 16.062 1.583 -15.578 1 84.5 125 GLY B N 1
ATOM 3358 C CA . GLY B 1 125 ? 16.266 2.877 -16.203 1 84.5 125 GLY B CA 1
ATOM 3359 C C . GLY B 1 125 ? 15.492 3.045 -17.5 1 84.5 125 GLY B C 1
ATOM 3360 O O . GLY B 1 125 ? 15.977 3.66 -18.453 1 84.5 125 GLY B O 1
ATOM 3361 N N . PHE B 1 126 ? 14.43 2.326 -17.641 1 86.12 126 PHE B N 1
ATOM 3362 C CA . PHE B 1 126 ? 13.562 2.445 -18.812 1 86.12 126 PHE B CA 1
ATOM 3363 C C . PHE B 1 126 ? 12.531 3.555 -18.609 1 86.12 126 PHE B C 1
ATOM 3365 O O . PHE B 1 126 ? 11.898 3.637 -17.547 1 86.12 126 PHE B O 1
ATOM 3372 N N . ASP B 1 127 ? 12.508 4.422 -19.5 1 84.25 127 ASP B N 1
ATOM 3373 C CA . ASP B 1 127 ? 11.625 5.574 -19.344 1 84.25 127 ASP B CA 1
ATOM 3374 C C . ASP B 1 127 ? 10.477 5.535 -20.344 1 84.25 127 ASP B C 1
ATOM 3376 O O . ASP B 1 127 ? 10.703 5.523 -21.547 1 84.25 127 ASP B O 1
ATOM 3380 N N . THR B 1 128 ? 9.281 5.426 -19.984 1 86.75 128 THR B N 1
ATOM 3381 C CA . THR B 1 128 ? 8.078 5.457 -20.797 1 86.75 128 THR B CA 1
ATOM 3382 C C . THR B 1 128 ? 6.875 5.93 -19.984 1 86.75 128 THR B C 1
ATOM 3384 O O . THR B 1 128 ? 7 6.211 -18.797 1 86.75 128 THR B O 1
ATOM 3387 N N . TYR B 1 129 ? 5.855 6.121 -20.734 1 85.5 129 TYR B N 1
ATOM 3388 C CA . TYR B 1 129 ? 4.637 6.551 -20.062 1 85.5 129 TYR B CA 1
ATOM 3389 C C . TYR B 1 129 ? 3.967 5.379 -19.344 1 85.5 129 TYR B C 1
ATOM 3391 O O . TYR B 1 129 ? 3.953 4.258 -19.859 1 85.5 129 TYR B O 1
ATOM 3399 N N . ALA B 1 130 ? 3.426 5.617 -18.203 1 86.62 130 ALA B N 1
ATOM 3400 C CA . ALA B 1 130 ? 2.816 4.617 -17.328 1 86.62 130 ALA B CA 1
ATOM 3401 C C . ALA B 1 130 ? 1.674 3.895 -18.047 1 86.62 130 ALA B C 1
ATOM 3403 O O . ALA B 1 130 ? 1.442 2.705 -17.812 1 86.62 130 ALA B O 1
ATOM 3404 N N . ILE B 1 131 ? 1.012 4.648 -19 1 87.62 131 ILE B N 1
ATOM 3405 C CA . ILE B 1 131 ? -0.155 4.078 -19.656 1 87.62 131 ILE B CA 1
ATOM 3406 C C . ILE B 1 131 ? 0.279 2.934 -20.578 1 87.62 131 ILE B C 1
ATOM 3408 O O . ILE B 1 131 ? -0.447 1.948 -20.734 1 87.62 131 ILE B O 1
ATOM 3412 N N . LEU B 1 132 ? 1.406 3.029 -21.172 1 90.5 132 LEU B N 1
ATOM 3413 C CA . LEU B 1 132 ? 1.913 1.97 -22.047 1 90.5 132 LEU B CA 1
ATOM 3414 C C . LEU B 1 132 ? 2.301 0.74 -21.234 1 90.5 132 LEU B C 1
ATOM 3416 O O . LEU B 1 132 ? 2.119 -0.392 -21.688 1 90.5 132 LEU B O 1
ATOM 3420 N N . VAL B 1 133 ? 2.873 0.993 -20.062 1 90.12 133 VAL B N 1
ATOM 3421 C CA . VAL B 1 133 ? 3.238 -0.091 -19.156 1 90.12 133 VAL B CA 1
ATOM 3422 C C . VAL B 1 133 ? 1.981 -0.823 -18.688 1 90.12 133 VAL B C 1
ATOM 3424 O O . VAL B 1 133 ? 1.984 -2.049 -18.547 1 90.12 133 VAL B O 1
ATOM 3427 N N . ARG B 1 134 ? 0.924 -0.046 -18.547 1 89.75 134 ARG B N 1
ATOM 3428 C CA . ARG B 1 134 ? -0.357 -0.603 -18.125 1 89.75 134 ARG B CA 1
ATOM 3429 C C . ARG B 1 134 ? -0.906 -1.568 -19.156 1 89.75 134 ARG B C 1
ATOM 3431 O O . ARG B 1 134 ? -1.359 -2.664 -18.828 1 89.75 134 ARG B O 1
ATOM 3438 N N . ILE B 1 135 ? -0.871 -1.146 -20.406 1 91.19 135 ILE B N 1
ATOM 3439 C CA . ILE B 1 135 ? -1.363 -1.968 -21.5 1 91.19 135 ILE B CA 1
ATOM 3440 C C . ILE B 1 135 ? -0.559 -3.264 -21.578 1 91.19 135 ILE B C 1
ATOM 3442 O O . ILE B 1 135 ? -1.13 -4.352 -21.703 1 91.19 135 ILE B O 1
ATOM 3446 N N . LYS B 1 136 ? 0.689 -3.107 -21.484 1 90.5 136 LYS B N 1
ATOM 3447 C CA . LYS B 1 136 ? 1.554 -4.285 -21.531 1 90.5 136 LYS B CA 1
ATOM 3448 C C . LYS B 1 136 ? 1.282 -5.215 -20.359 1 90.5 136 LYS B C 1
ATOM 3450 O O . LYS B 1 136 ? 1.316 -6.438 -20.516 1 90.5 136 LYS B O 1
ATOM 3455 N N . ALA B 1 137 ? 1.137 -4.695 -19.203 1 91.38 137 ALA B N 1
ATOM 3456 C CA . ALA B 1 137 ? 0.876 -5.48 -18 1 91.38 137 ALA B CA 1
ATOM 3457 C C . ALA B 1 137 ? -0.369 -6.348 -18.172 1 91.38 137 ALA B C 1
ATOM 3459 O O . ALA B 1 137 ? -0.385 -7.512 -17.766 1 91.38 137 ALA B O 1
ATOM 3460 N N . ILE B 1 138 ? -1.443 -5.77 -18.797 1 90.56 138 ILE B N 1
ATOM 3461 C CA . ILE B 1 138 ? -2.688 -6.496 -19.016 1 90.56 138 ILE B CA 1
ATOM 3462 C C . ILE B 1 138 ? -2.443 -7.652 -19.984 1 90.56 138 ILE B C 1
ATOM 3464 O O . ILE B 1 138 ? -2.887 -8.773 -19.75 1 90.56 138 ILE B O 1
ATOM 3468 N N . VAL B 1 139 ? -1.681 -7.395 -21.031 1 89.88 139 VAL B N 1
ATOM 3469 C CA . VAL B 1 139 ? -1.418 -8.391 -22.062 1 89.88 139 VAL B CA 1
ATOM 3470 C C . VAL B 1 139 ? -0.605 -9.539 -21.484 1 89.88 139 VAL B C 1
ATOM 3472 O O . VAL B 1 139 ? -0.941 -10.711 -21.688 1 89.88 139 VAL B O 1
ATOM 3475 N N . VAL B 1 140 ? 0.419 -9.211 -20.781 1 88.38 140 VAL B N 1
ATOM 3476 C CA . VAL B 1 140 ? 1.294 -10.234 -20.219 1 88.38 140 VAL B CA 1
ATOM 3477 C C . VAL B 1 140 ? 0.526 -11.062 -19.188 1 88.38 140 VAL B C 1
ATOM 3479 O O . VAL B 1 140 ? 0.701 -12.281 -19.109 1 88.38 140 VAL B O 1
ATOM 3482 N N . PHE B 1 141 ? -0.284 -10.406 -18.375 1 88.88 141 PHE B N 1
ATOM 3483 C CA . PHE B 1 141 ? -1.094 -11.102 -17.391 1 88.88 141 PHE B CA 1
ATOM 3484 C C . PHE B 1 141 ? -2.023 -12.109 -18.047 1 88.88 141 PHE B C 1
ATOM 3486 O O . PHE B 1 141 ? -2.094 -13.266 -17.625 1 88.88 141 PHE B O 1
ATOM 3493 N N . VAL B 1 142 ? -2.732 -11.664 -19.062 1 86.31 142 VAL B N 1
ATOM 3494 C CA . VAL B 1 142 ? -3.686 -12.516 -19.766 1 86.31 142 VAL B CA 1
ATOM 3495 C C . VAL B 1 142 ? -2.957 -13.703 -20.406 1 86.31 142 VAL B C 1
ATOM 3497 O O . VAL B 1 142 ? -3.438 -14.836 -20.328 1 86.31 142 VAL B O 1
ATOM 3500 N N . LEU B 1 143 ? -1.787 -13.461 -20.938 1 85.81 143 LEU B N 1
ATOM 3501 C CA . LEU B 1 143 ? -1.002 -14.516 -21.562 1 85.81 143 LEU B CA 1
ATOM 3502 C C . LEU B 1 143 ? -0.549 -15.547 -20.531 1 85.81 143 LEU B C 1
ATOM 3504 O O . LEU B 1 143 ? -0.564 -16.75 -20.797 1 85.81 143 LEU B O 1
ATOM 3508 N N . LEU B 1 144 ? -0.12 -15.086 -19.406 1 83.75 144 LEU B N 1
ATOM 3509 C CA . LEU B 1 144 ? 0.335 -15.984 -18.344 1 83.75 144 LEU B CA 1
ATOM 3510 C C . LEU B 1 144 ? -0.821 -16.828 -17.812 1 83.75 144 LEU B C 1
ATOM 3512 O O . LEU B 1 144 ? -0.654 -18.016 -17.531 1 83.75 144 LEU B O 1
ATOM 3516 N N . VAL B 1 145 ? -1.981 -16.203 -17.641 1 79.06 145 VAL B N 1
ATOM 3517 C CA . VAL B 1 145 ? -3.164 -16.906 -17.156 1 79.06 145 VAL B CA 1
ATOM 3518 C C . VAL B 1 145 ? -3.574 -17.984 -18.156 1 79.06 145 VAL B C 1
ATOM 3520 O O . VAL B 1 145 ? -3.902 -19.109 -17.766 1 79.06 145 VAL B O 1
ATOM 3523 N N . ILE B 1 146 ? -3.586 -17.578 -19.406 1 78.69 146 ILE B N 1
ATOM 3524 C CA . ILE B 1 146 ? -3.924 -18.531 -20.453 1 78.69 146 ILE B CA 1
ATOM 3525 C C . ILE B 1 146 ? -2.939 -19.703 -20.438 1 78.69 146 ILE B C 1
ATOM 3527 O O . ILE B 1 146 ? -3.338 -20.859 -20.562 1 78.69 146 ILE B O 1
ATOM 3531 N N . GLY B 1 147 ? -1.687 -19.359 -20.266 1 74.25 147 GLY B N 1
ATOM 3532 C CA . GLY B 1 147 ? -0.677 -20.391 -20.172 1 74.25 147 GLY B CA 1
ATOM 3533 C C . GLY B 1 147 ? -0.886 -21.328 -19 1 74.25 147 GLY B C 1
ATOM 3534 O O . GLY B 1 147 ? -0.756 -22.547 -19.125 1 74.25 147 GLY B O 1
ATOM 3535 N N . LEU B 1 148 ? -1.225 -20.812 -17.828 1 73.31 148 LEU B N 1
ATOM 3536 C CA . LEU B 1 148 ? -1.436 -21.594 -16.609 1 73.31 148 LEU B CA 1
ATOM 3537 C C . LEU B 1 148 ? -2.666 -22.484 -16.75 1 73.31 148 LEU B C 1
ATOM 3539 O O . LEU B 1 148 ? -2.65 -23.641 -16.312 1 73.31 148 LEU B O 1
ATOM 3543 N N . VAL B 1 149 ? -3.768 -21.875 -17.219 1 69.19 149 VAL B N 1
ATOM 3544 C CA . VAL B 1 149 ? -4.988 -22.641 -17.453 1 69.19 149 VAL B CA 1
ATOM 3545 C C . VAL B 1 149 ? -4.715 -23.781 -18.438 1 69.19 149 VAL B C 1
ATOM 3547 O O . VAL B 1 149 ? -5.195 -24.891 -18.25 1 69.19 149 VAL B O 1
ATOM 3550 N N . GLY B 1 150 ? -3.916 -23.391 -19.438 1 66.56 150 GLY B N 1
ATOM 3551 C CA . GLY B 1 150 ? -3.535 -24.406 -20.406 1 66.56 150 GLY B CA 1
ATOM 3552 C C . GLY B 1 150 ? -2.754 -25.547 -19.781 1 66.56 150 GLY B C 1
ATOM 3553 O O . GLY B 1 150 ? -3.012 -26.719 -20.094 1 66.56 150 GLY B O 1
ATOM 3554 N N . LEU B 1 151 ? -1.881 -25.219 -18.812 1 66.25 151 LEU B N 1
ATOM 3555 C CA . LEU B 1 151 ? -1.062 -26.234 -18.141 1 66.25 151 LEU B CA 1
ATOM 3556 C C . LEU B 1 151 ? -1.913 -27.094 -17.234 1 66.25 151 LEU B C 1
ATOM 3558 O O . LEU B 1 151 ? -1.705 -28.312 -17.141 1 66.25 151 LEU B O 1
ATOM 3562 N N . THR B 1 152 ? -2.846 -26.516 -16.5 1 63.94 152 THR B N 1
ATOM 3563 C CA . THR B 1 152 ? -3.715 -27.234 -15.57 1 63.94 152 THR B CA 1
ATOM 3564 C C . THR B 1 152 ? -4.641 -28.188 -16.328 1 63.94 152 THR B C 1
ATOM 3566 O O . THR B 1 152 ? -4.895 -29.297 -15.883 1 63.94 152 THR B O 1
ATOM 3569 N N . LEU B 1 153 ? -5.137 -27.625 -17.344 1 61.59 153 LEU B N 1
ATOM 3570 C CA . LEU B 1 153 ? -5.988 -28.453 -18.172 1 61.59 153 LEU B CA 1
ATOM 3571 C C . LEU B 1 153 ? -5.207 -29.641 -18.734 1 61.59 153 LEU B C 1
ATOM 3573 O O . LEU B 1 153 ? -5.742 -30.75 -18.844 1 61.59 153 LEU B O 1
ATOM 3577 N N . PHE B 1 154 ? -3.965 -29.359 -18.984 1 59.88 154 PHE B N 1
ATOM 3578 C CA . PHE B 1 154 ? -3.098 -30.422 -19.484 1 59.88 154 PHE B CA 1
ATOM 3579 C C . PHE B 1 154 ? -2.832 -31.469 -18.406 1 59.88 154 PHE B C 1
ATOM 3581 O O . PHE B 1 154 ? -2.793 -32.656 -18.688 1 59.88 154 PHE B O 1
ATOM 3588 N N . ASN B 1 155 ? -2.697 -30.953 -17.109 1 59.12 155 ASN B N 1
ATOM 3589 C CA . ASN B 1 155 ? -2.443 -31.859 -15.992 1 59.12 155 ASN B CA 1
ATOM 3590 C C . ASN B 1 155 ? -3.684 -32.656 -15.625 1 59.12 155 ASN B C 1
ATOM 3592 O O . ASN B 1 155 ? -3.576 -33.781 -15.125 1 59.12 155 ASN B O 1
ATOM 3596 N N . TYR B 1 156 ? -4.746 -31.906 -15.578 1 56.28 156 TYR B N 1
ATOM 3597 C CA . TYR B 1 156 ? -5.977 -32.656 -15.375 1 56.28 156 TYR B CA 1
ATOM 3598 C C . TYR B 1 156 ? -6.016 -33.875 -16.281 1 56.28 156 TYR B C 1
ATOM 3600 O O . TYR B 1 156 ? -6.539 -34.938 -15.883 1 56.28 156 TYR B O 1
ATOM 3608 N N . LEU B 1 157 ? -5.289 -33.75 -17.312 1 53.69 157 LEU B N 1
ATOM 3609 C CA . LEU B 1 157 ? -5.273 -34.875 -18.25 1 53.69 157 LEU B CA 1
ATOM 3610 C C . LEU B 1 157 ? -4.176 -35.844 -17.891 1 53.69 157 LEU B C 1
ATOM 3612 O O . LEU B 1 157 ? -4.234 -37.031 -18.281 1 53.69 157 LEU B O 1
ATOM 3616 N N . VAL B 1 158 ? -3.125 -35.375 -17.172 1 57 158 VAL B N 1
ATOM 3617 C CA . VAL B 1 158 ? -2.045 -36.281 -16.812 1 57 158 VAL B CA 1
ATOM 3618 C C . VAL B 1 158 ? -2.059 -36.531 -15.305 1 57 158 VAL B C 1
ATOM 3620 O O . VAL B 1 158 ? -2.023 -35.562 -14.516 1 57 158 VAL B O 1
ATOM 3623 N N . PRO B 1 159 ? -2.387 -37.688 -14.766 1 59.94 159 PRO B N 1
ATOM 3624 C CA . PRO B 1 159 ? -2.494 -38.062 -13.352 1 59.94 159 PRO B CA 1
ATOM 3625 C C . PRO B 1 159 ? -1.216 -37.75 -12.562 1 59.94 159 PRO B C 1
ATOM 3627 O O . PRO B 1 159 ? -0.508 -38.688 -12.164 1 59.94 159 PRO B O 1
ATOM 3630 N N . ILE B 1 160 ? -0.547 -36.625 -12.656 1 59.28 160 ILE B N 1
ATOM 3631 C CA . ILE B 1 160 ? 0.676 -36.375 -11.906 1 59.28 160 ILE B CA 1
ATOM 3632 C C . ILE B 1 160 ? 0.325 -35.844 -10.516 1 59.28 160 ILE B C 1
ATOM 3634 O O . ILE B 1 160 ? -0.746 -35.281 -10.305 1 59.28 160 ILE B O 1
ATOM 3638 N N . ASN B 1 161 ? 1.179 -36.219 -9.469 1 64.19 161 ASN B N 1
ATOM 3639 C CA . ASN B 1 161 ? 1.011 -35.781 -8.086 1 64.19 161 ASN B CA 1
ATOM 3640 C C . ASN B 1 161 ? 0.761 -34.281 -8.008 1 64.19 161 ASN B C 1
ATOM 3642 O O . ASN B 1 161 ? 1.509 -33.469 -8.586 1 64.19 161 ASN B O 1
ATOM 3646 N N . SER B 1 162 ? -0.327 -33.969 -7.34 1 64.69 162 SER B N 1
ATOM 3647 C CA . SER B 1 162 ? -0.859 -32.625 -7.27 1 64.69 162 SER B CA 1
ATOM 3648 C C . SER B 1 162 ? 0.137 -31.672 -6.617 1 64.69 162 SER B C 1
ATOM 3650 O O . SER B 1 162 ? 0.264 -30.516 -7.031 1 64.69 162 SER B O 1
ATOM 3652 N N . THR B 1 163 ? 1.009 -32.281 -5.699 1 69.62 163 THR B N 1
ATOM 3653 C CA . THR B 1 163 ? 1.914 -31.391 -4.961 1 69.62 163 THR B CA 1
ATOM 3654 C C . THR B 1 163 ? 3.07 -30.938 -5.848 1 69.62 163 THR B C 1
ATOM 3656 O O . THR B 1 163 ? 3.449 -29.766 -5.828 1 69.62 163 THR B O 1
ATOM 3659 N N . ILE B 1 164 ? 3.629 -31.922 -6.527 1 73.25 164 ILE B N 1
ATOM 3660 C CA . ILE B 1 164 ? 4.762 -31.625 -7.395 1 73.25 164 ILE B CA 1
ATOM 3661 C C . ILE B 1 164 ? 4.32 -30.688 -8.523 1 73.25 164 ILE B C 1
ATOM 3663 O O . ILE B 1 164 ? 5.051 -29.781 -8.898 1 73.25 164 ILE B O 1
ATOM 3667 N N . VAL B 1 165 ? 3.182 -31 -9.016 1 72.31 165 VAL B N 1
ATOM 3668 C CA . VAL B 1 165 ? 2.646 -30.188 -10.102 1 72.31 165 VAL B CA 1
ATOM 3669 C C . VAL B 1 165 ? 2.439 -28.75 -9.625 1 72.31 165 VAL B C 1
ATOM 3671 O O . VAL B 1 165 ? 2.719 -27.797 -10.359 1 72.31 165 VAL B O 1
ATOM 3674 N N . MET B 1 166 ? 2.055 -28.656 -8.414 1 72.62 166 MET B N 1
ATOM 3675 C CA . MET B 1 166 ? 1.816 -27.328 -7.859 1 72.62 166 MET B CA 1
ATOM 3676 C C . MET B 1 166 ? 3.125 -26.562 -7.699 1 72.62 166 MET B C 1
ATOM 3678 O O . MET B 1 166 ? 3.201 -25.375 -8.023 1 72.62 166 MET B O 1
ATOM 3682 N N . LEU B 1 167 ? 4.07 -27.312 -7.211 1 80.25 167 LEU B N 1
ATOM 3683 C CA . LEU B 1 167 ? 5.367 -26.688 -7.004 1 80.25 167 LEU B CA 1
ATOM 3684 C C . LEU B 1 167 ? 5.996 -26.297 -8.336 1 80.25 167 LEU B C 1
ATOM 3686 O O . LEU B 1 167 ? 6.555 -25.203 -8.469 1 80.25 167 LEU B O 1
ATOM 3690 N N . ALA B 1 168 ? 5.957 -27.266 -9.219 1 83.06 168 ALA B N 1
ATOM 3691 C CA . ALA B 1 168 ? 6.5 -27 -10.547 1 83.06 168 ALA B CA 1
ATOM 3692 C C . ALA B 1 168 ? 5.734 -25.875 -11.242 1 83.06 168 ALA B C 1
ATOM 3694 O O . ALA B 1 168 ? 6.332 -25.031 -11.914 1 83.06 168 ALA B O 1
ATOM 3695 N N . GLY B 1 169 ? 4.41 -25.922 -11.062 1 82.19 169 GLY B N 1
ATOM 3696 C CA . GLY B 1 169 ? 3.584 -24.875 -11.625 1 82.19 169 GLY B CA 1
ATOM 3697 C C . GLY B 1 169 ? 3.916 -23.5 -11.078 1 82.19 169 GLY B C 1
ATOM 3698 O O . GLY B 1 169 ? 4.02 -22.531 -11.828 1 82.19 169 GLY B O 1
ATOM 3699 N N . LEU B 1 170 ? 4.133 -23.469 -9.789 1 84.88 170 LEU B N 1
ATOM 3700 C CA . LEU B 1 170 ? 4.484 -22.219 -9.141 1 84.88 170 LEU B CA 1
ATOM 3701 C C . LEU B 1 170 ? 5.832 -21.703 -9.633 1 84.88 170 LEU B C 1
ATOM 3703 O O . LEU B 1 170 ? 6 -20.5 -9.875 1 84.88 170 LEU B O 1
ATOM 3707 N N . PHE B 1 171 ? 6.766 -22.641 -9.75 1 90.75 171 PHE B N 1
ATOM 3708 C CA . PHE B 1 171 ? 8.102 -22.297 -10.219 1 90.75 171 PHE B CA 1
ATOM 3709 C C . PHE B 1 171 ? 8.039 -21.719 -11.633 1 90.75 171 PHE B C 1
ATOM 3711 O O . PHE B 1 171 ? 8.672 -20.703 -11.922 1 90.75 171 PHE B O 1
ATOM 3718 N N . ILE B 1 172 ? 7.289 -22.312 -12.484 1 88.75 172 ILE B N 1
ATOM 3719 C CA . ILE B 1 172 ? 7.164 -21.891 -13.875 1 88.75 172 ILE B CA 1
ATOM 3720 C C . ILE B 1 172 ? 6.492 -20.516 -13.93 1 88.75 172 ILE B C 1
ATOM 3722 O O . ILE B 1 172 ? 6.902 -19.641 -14.703 1 88.75 172 ILE B O 1
ATOM 3726 N N . VAL B 1 173 ? 5.527 -20.312 -13.125 1 86.81 173 VAL B N 1
ATOM 3727 C CA . VAL B 1 173 ? 4.781 -19.062 -13.102 1 86.81 173 VAL B CA 1
ATOM 3728 C C . VAL B 1 173 ? 5.703 -17.922 -12.68 1 86.81 173 VAL B C 1
ATOM 3730 O O . VAL B 1 173 ? 5.73 -16.859 -13.32 1 86.81 173 VAL B O 1
ATOM 3733 N N . PHE B 1 174 ? 6.461 -18.109 -11.656 1 91.75 174 PHE B N 1
ATOM 3734 C CA . PHE B 1 174 ? 7.328 -17.047 -11.156 1 91.75 174 PHE B CA 1
ATOM 3735 C C . PHE B 1 174 ? 8.523 -16.844 -12.078 1 91.75 174 PHE B C 1
ATOM 3737 O O . PHE B 1 174 ? 9.039 -15.734 -12.203 1 91.75 174 PHE B O 1
ATOM 3744 N N . TYR B 1 175 ? 8.977 -17.969 -12.656 1 92.88 175 TYR B N 1
ATOM 3745 C CA . TYR B 1 175 ? 10.031 -17.828 -13.648 1 92.88 175 TYR B CA 1
ATOM 3746 C C . TYR B 1 175 ? 9.586 -16.938 -14.805 1 92.88 175 TYR B C 1
ATOM 3748 O O . TYR B 1 175 ? 10.289 -15.992 -15.18 1 92.88 175 TYR B O 1
ATOM 3756 N N . CYS B 1 176 ? 8.398 -17.219 -15.367 1 90 176 CYS B N 1
ATOM 3757 C CA . CYS B 1 176 ? 7.84 -16.406 -16.453 1 90 176 CYS B CA 1
ATOM 3758 C C . CYS B 1 176 ? 7.555 -14.984 -15.977 1 90 176 CYS B C 1
ATOM 3760 O O . CYS B 1 176 ? 7.77 -14.023 -16.719 1 90 176 CYS B O 1
ATOM 3762 N N . PHE B 1 177 ? 7.117 -14.875 -14.75 1 89.62 177 PHE B N 1
ATOM 3763 C CA . PHE B 1 177 ? 6.805 -13.586 -14.141 1 89.62 177 PHE B CA 1
ATOM 3764 C C . PHE B 1 177 ? 8.031 -12.688 -14.109 1 89.62 177 PHE B C 1
ATOM 3766 O O . PHE B 1 177 ? 7.992 -11.555 -14.594 1 89.62 177 PHE B O 1
ATOM 3773 N N . TYR B 1 178 ? 9.125 -13.156 -13.672 1 91.19 178 TYR B N 1
ATOM 3774 C CA . TYR B 1 178 ? 10.344 -12.352 -13.531 1 91.19 178 TYR B CA 1
ATOM 3775 C C . TYR B 1 178 ? 10.945 -12.047 -14.898 1 91.19 178 TYR B C 1
ATOM 3777 O O . TYR B 1 178 ? 11.531 -10.984 -15.102 1 91.19 178 TYR B O 1
ATOM 3785 N N . ARG B 1 179 ? 10.836 -12.969 -15.727 1 86.94 179 ARG B N 1
ATOM 3786 C CA . ARG B 1 179 ? 11.461 -12.82 -17.031 1 86.94 179 ARG B CA 1
ATOM 3787 C C . ARG B 1 179 ? 10.68 -11.852 -17.906 1 86.94 179 ARG B C 1
ATOM 3789 O O . ARG B 1 179 ? 11.258 -10.969 -18.547 1 86.94 179 ARG B O 1
ATOM 3796 N N . TYR B 1 180 ? 9.352 -11.945 -17.891 1 85.81 180 TYR B N 1
ATOM 3797 C CA . TYR B 1 180 ? 8.531 -11.188 -18.828 1 85.81 180 TYR B CA 1
ATOM 3798 C C . TYR B 1 180 ? 8.234 -9.789 -18.281 1 85.81 180 TYR B C 1
ATOM 3800 O O . TYR B 1 180 ? 7.859 -8.891 -19.047 1 85.81 180 TYR B O 1
ATOM 3808 N N . LEU B 1 181 ? 8.422 -9.656 -17.016 1 86.5 181 LEU B N 1
ATOM 3809 C CA . LEU B 1 181 ? 8.086 -8.352 -16.453 1 86.5 181 LEU B CA 1
ATOM 3810 C C . LEU B 1 181 ? 9.305 -7.438 -16.438 1 86.5 181 LEU B C 1
ATOM 3812 O O . LEU B 1 181 ? 9.188 -6.25 -16.125 1 86.5 181 LEU B O 1
ATOM 3816 N N . SER B 1 182 ? 10.383 -7.996 -16.891 1 86.06 182 SER B N 1
ATOM 3817 C CA . SER B 1 182 ? 11.562 -7.164 -17.109 1 86.06 182 SER B CA 1
ATOM 3818 C C . SER B 1 182 ? 11.492 -6.457 -18.469 1 86.06 182 SER B C 1
ATOM 3820 O O . SER B 1 182 ? 10.93 -6.996 -19.422 1 86.06 182 SER B O 1
ATOM 3822 N N . PHE B 1 183 ? 11.969 -5.312 -18.531 1 88.12 183 PHE B N 1
ATOM 3823 C CA . PHE B 1 183 ? 11.984 -4.559 -19.781 1 88.12 183 PHE B CA 1
ATOM 3824 C C . PHE B 1 183 ? 13.219 -4.906 -20.609 1 88.12 183 PHE B C 1
ATOM 3826 O O . PHE B 1 183 ? 13.172 -4.91 -21.844 1 88.12 183 PHE B O 1
ATOM 3833 N N . GLU B 1 184 ? 14.281 -5.188 -19.891 1 87.75 184 GLU B N 1
ATOM 3834 C CA . GLU B 1 184 ? 15.531 -5.535 -20.562 1 87.75 184 GLU B CA 1
ATOM 3835 C C . GLU B 1 184 ? 15.523 -6.988 -21.031 1 87.75 184 GLU B C 1
ATOM 3837 O O . GLU B 1 184 ? 14.961 -7.855 -20.359 1 87.75 184 GLU B O 1
ATOM 3842 N N . LYS B 1 185 ? 16.141 -7.195 -22.156 1 87.31 185 LYS B N 1
ATOM 3843 C CA . LYS B 1 185 ? 16.344 -8.57 -22.594 1 87.31 185 LYS B CA 1
ATOM 3844 C C . LYS B 1 185 ? 17.328 -9.297 -21.703 1 87.31 185 LYS B C 1
ATOM 3846 O O . LYS B 1 185 ? 18.422 -8.789 -21.438 1 87.31 185 LYS B O 1
ATOM 3851 N N . LYS B 1 186 ? 16.875 -10.367 -21.141 1 86.75 186 LYS B N 1
ATOM 3852 C CA . LYS B 1 186 ? 17.703 -11.156 -20.234 1 86.75 186 LYS B CA 1
ATOM 3853 C C . LYS B 1 186 ? 17.875 -12.586 -20.75 1 86.75 186 LYS B C 1
ATOM 3855 O O . LYS B 1 186 ? 17.031 -13.086 -21.5 1 86.75 186 LYS B O 1
ATOM 3860 N N . PRO B 1 187 ? 19.016 -13.133 -20.375 1 87.88 187 PRO B N 1
ATOM 3861 C CA . PRO B 1 187 ? 19.188 -14.539 -20.75 1 87.88 187 PRO B CA 1
ATOM 3862 C C . PRO B 1 187 ? 18.188 -15.461 -20.062 1 87.88 187 PRO B C 1
ATOM 3864 O O . PRO B 1 187 ? 17.516 -15.055 -19.109 1 87.88 187 PRO B O 1
ATOM 3867 N N . LEU B 1 188 ? 18.016 -16.625 -20.562 1 87.69 188 LEU B N 1
ATOM 3868 C CA . LEU B 1 188 ? 17.031 -17.594 -20.094 1 87.69 188 LEU B CA 1
ATOM 3869 C C . LEU B 1 188 ? 17.312 -17.984 -18.641 1 87.69 188 LEU B C 1
ATOM 3871 O O . LEU B 1 188 ? 16.406 -18.453 -17.938 1 87.69 188 LEU B O 1
ATOM 3875 N N . SER B 1 189 ? 18.516 -17.75 -18.203 1 89.44 189 SER B N 1
ATOM 3876 C CA . SER B 1 189 ? 18.875 -18.125 -16.844 1 89.44 189 SER B CA 1
ATOM 3877 C C . SER B 1 189 ? 18.375 -17.094 -15.844 1 89.44 189 SER B C 1
ATOM 3879 O O . SER B 1 189 ? 18.312 -17.359 -14.641 1 89.44 189 SER B O 1
ATOM 3881 N N . TYR B 1 190 ? 18.094 -15.898 -16.422 1 89.69 190 TYR B N 1
ATOM 3882 C CA . TYR B 1 190 ? 17.594 -14.836 -15.555 1 89.69 190 TYR B CA 1
ATOM 3883 C C . TYR B 1 190 ? 16.219 -15.172 -15.016 1 89.69 190 TYR B C 1
ATOM 3885 O O . TYR B 1 190 ? 15.32 -15.562 -15.773 1 89.69 190 TYR B O 1
ATOM 3893 N N . GLY B 1 191 ? 16.047 -15.117 -13.719 1 92.19 191 GLY B N 1
ATOM 3894 C CA . GLY B 1 191 ? 14.75 -15.344 -13.102 1 92.19 191 GLY B CA 1
ATOM 3895 C C . GLY B 1 191 ? 14.656 -16.672 -12.375 1 92.19 191 GLY B C 1
ATOM 3896 O O . GLY B 1 191 ? 13.75 -16.875 -11.562 1 92.19 191 GLY B O 1
ATOM 3897 N N . LEU B 1 192 ? 15.656 -17.547 -12.625 1 92.5 192 LEU B N 1
ATOM 3898 C CA . LEU B 1 192 ? 15.609 -18.891 -12.062 1 92.5 192 LEU B CA 1
ATOM 3899 C C . LEU B 1 192 ? 15.836 -18.859 -10.555 1 92.5 192 LEU B C 1
ATOM 3901 O O . LEU B 1 192 ? 15.117 -19.516 -9.797 1 92.5 192 LEU B O 1
ATOM 3905 N N . ILE B 1 193 ? 16.812 -18.109 -10.117 1 93.5 193 ILE B N 1
ATOM 3906 C CA . ILE B 1 193 ? 17.156 -18.047 -8.703 1 93.5 193 ILE B CA 1
ATOM 3907 C C . ILE B 1 193 ? 15.992 -17.438 -7.918 1 93.5 193 ILE B C 1
ATOM 3909 O O . ILE B 1 193 ? 15.617 -17.953 -6.859 1 93.5 193 ILE B O 1
ATOM 3913 N N . GLY B 1 194 ? 15.484 -16.375 -8.453 1 94.38 194 GLY B N 1
ATOM 3914 C CA . GLY B 1 194 ? 14.344 -15.742 -7.801 1 94.38 194 GLY B CA 1
ATOM 3915 C C . GLY B 1 194 ? 13.102 -16.609 -7.789 1 94.38 194 GLY B C 1
ATOM 3916 O O . GLY B 1 194 ? 12.383 -16.672 -6.789 1 94.38 194 GLY B O 1
ATOM 3917 N N . ALA B 1 195 ? 12.883 -17.266 -8.891 1 95.06 195 ALA B N 1
ATOM 3918 C CA . ALA B 1 195 ? 11.719 -18.141 -9.008 1 95.06 195 ALA B CA 1
ATOM 3919 C C . ALA B 1 195 ? 11.797 -19.297 -8.016 1 95.06 195 ALA B C 1
ATOM 3921 O O . ALA B 1 195 ? 10.789 -19.672 -7.41 1 95.06 195 ALA B O 1
ATOM 3922 N N . ALA B 1 196 ? 12.969 -19.875 -7.871 1 94.62 196 ALA B N 1
ATOM 3923 C CA . ALA B 1 196 ? 13.164 -20.969 -6.918 1 94.62 196 ALA B CA 1
ATOM 3924 C C . ALA B 1 196 ? 12.938 -20.5 -5.484 1 94.62 196 ALA B C 1
ATOM 3926 O O . ALA B 1 196 ? 12.258 -21.172 -4.703 1 94.62 196 ALA B O 1
ATOM 3927 N N . PHE B 1 197 ? 13.523 -19.406 -5.168 1 95.12 197 PHE B N 1
ATOM 3928 C CA . PHE B 1 197 ? 13.383 -18.844 -3.832 1 95.12 197 PHE B CA 1
ATOM 3929 C C . PHE B 1 197 ? 11.922 -18.531 -3.531 1 95.12 197 PHE B C 1
ATOM 3931 O O . PHE B 1 197 ? 11.398 -18.922 -2.486 1 95.12 197 PHE B O 1
ATOM 3938 N N . THR B 1 198 ? 11.297 -17.797 -4.434 1 94.69 198 THR B N 1
ATOM 3939 C CA . THR B 1 198 ? 9.93 -17.328 -4.23 1 94.69 198 THR B CA 1
ATOM 3940 C C . THR B 1 198 ? 8.969 -18.516 -4.121 1 94.69 198 THR B C 1
ATOM 3942 O O . THR B 1 198 ? 8.117 -18.547 -3.236 1 94.69 198 THR B O 1
ATOM 3945 N N . SER B 1 199 ? 9.141 -19.5 -5.047 1 92.19 199 SER B N 1
ATOM 3946 C CA . SER B 1 199 ? 8.281 -20.672 -5.012 1 92.19 199 SER B CA 1
ATOM 3947 C C . SER B 1 199 ? 8.445 -21.453 -3.709 1 92.19 199 SER B C 1
ATOM 3949 O O . SER B 1 199 ? 7.461 -21.844 -3.086 1 92.19 199 SER B O 1
ATOM 3951 N N . ALA B 1 200 ? 9.648 -21.641 -3.223 1 91.88 200 ALA B N 1
ATOM 3952 C CA . ALA B 1 200 ? 9.922 -22.359 -1.976 1 91.88 200 ALA B CA 1
ATOM 3953 C C . ALA B 1 200 ? 9.336 -21.609 -0.78 1 91.88 200 ALA B C 1
ATOM 3955 O O . ALA B 1 200 ? 8.727 -22.219 0.103 1 91.88 200 ALA B O 1
ATOM 3956 N N . CYS B 1 201 ? 9.57 -20.297 -0.732 1 92.69 201 CYS B N 1
ATOM 3957 C CA . CYS B 1 201 ? 9.117 -19.484 0.387 1 92.69 201 CYS B CA 1
ATOM 3958 C C . CYS B 1 201 ? 7.598 -19.422 0.438 1 92.69 201 CYS B C 1
ATOM 3960 O O . CYS B 1 201 ? 7.008 -19.391 1.52 1 92.69 201 CYS B O 1
ATOM 3962 N N . ILE B 1 202 ? 6.961 -19.359 -0.708 1 87.62 202 ILE B N 1
ATOM 3963 C CA . ILE B 1 202 ? 5.504 -19.266 -0.744 1 87.62 202 ILE B CA 1
ATOM 3964 C C . ILE B 1 202 ? 4.895 -20.547 -0.181 1 87.62 202 ILE B C 1
ATOM 3966 O O . ILE B 1 202 ? 3.902 -20.5 0.553 1 87.62 202 ILE B O 1
ATOM 3970 N N . VAL B 1 203 ? 5.465 -21.656 -0.538 1 83.56 203 VAL B N 1
ATOM 3971 C CA . VAL B 1 203 ? 4.992 -22.922 -0.001 1 83.56 203 VAL B CA 1
ATOM 3972 C C . VAL B 1 203 ? 5.191 -22.953 1.512 1 83.56 203 VAL B C 1
ATOM 3974 O O . VAL B 1 203 ? 4.309 -23.391 2.254 1 83.56 203 VAL B O 1
ATOM 3977 N N . LEU B 1 204 ? 6.332 -22.484 1.968 1 84.5 204 LEU B N 1
ATOM 3978 C CA . LEU B 1 204 ? 6.621 -22.438 3.396 1 84.5 204 LEU B CA 1
ATOM 3979 C C . LEU B 1 204 ? 5.641 -21.516 4.117 1 84.5 204 LEU B C 1
ATOM 3981 O O . LEU B 1 204 ? 5.191 -21.828 5.227 1 84.5 204 LEU B O 1
ATOM 3985 N N . ILE B 1 205 ? 5.359 -20.375 3.5 1 83.5 205 ILE B N 1
ATOM 3986 C CA . ILE B 1 205 ? 4.402 -19.438 4.074 1 83.5 205 ILE B CA 1
ATOM 3987 C C . ILE B 1 205 ? 3.021 -20.078 4.145 1 83.5 205 ILE B C 1
ATOM 3989 O O . ILE B 1 205 ? 2.295 -19.891 5.125 1 83.5 205 ILE B O 1
ATOM 3993 N N . GLY B 1 206 ? 2.619 -20.781 3.105 1 76.31 206 GLY B N 1
ATOM 3994 C CA . GLY B 1 206 ? 1.351 -21.484 3.109 1 76.31 206 GLY B CA 1
ATOM 3995 C C . GLY B 1 206 ? 1.24 -22.5 4.23 1 76.31 206 GLY B C 1
ATOM 3996 O O . GLY B 1 206 ? 0.221 -22.562 4.922 1 76.31 206 GLY B O 1
ATOM 3997 N N . VAL B 1 207 ? 2.285 -23.234 4.371 1 75.44 207 VAL B N 1
ATOM 3998 C CA . VAL B 1 207 ? 2.312 -24.234 5.434 1 75.44 207 VAL B CA 1
ATOM 3999 C C . VAL B 1 207 ? 2.215 -23.547 6.793 1 75.44 207 VAL B C 1
ATOM 4001 O O . VAL B 1 207 ? 1.496 -24 7.684 1 75.44 207 VAL B O 1
ATOM 4004 N N . PHE B 1 208 ? 2.963 -22.438 6.934 1 74.12 208 PHE B N 1
ATOM 4005 C CA . PHE B 1 208 ? 2.926 -21.656 8.172 1 74.12 208 PHE B CA 1
ATOM 4006 C C . PHE B 1 208 ? 1.533 -21.094 8.414 1 74.12 208 PHE B C 1
ATOM 4008 O O . PHE B 1 208 ? 1.038 -21.109 9.547 1 74.12 208 PHE B O 1
ATOM 4015 N N . PHE B 1 209 ? 0.946 -20.594 7.367 1 70.88 209 PHE B N 1
ATOM 4016 C CA . PHE B 1 209 ? -0.396 -20.031 7.473 1 70.88 209 PHE B CA 1
ATOM 4017 C C . PHE B 1 209 ? -1.4 -21.094 7.883 1 70.88 209 PHE B C 1
ATOM 4019 O O . PHE B 1 209 ? -2.221 -20.875 8.773 1 70.88 209 PHE B O 1
ATOM 4026 N N . PHE B 1 210 ? -1.399 -22.188 7.27 1 67.19 210 PHE B N 1
ATOM 4027 C CA . PHE B 1 210 ? -2.305 -23.281 7.598 1 67.19 210 PHE B CA 1
ATOM 4028 C C . PHE B 1 210 ? -2.074 -23.766 9.023 1 67.19 210 PHE B C 1
ATOM 4030 O O . PHE B 1 210 ? -3.023 -24.109 9.734 1 67.19 210 PHE B O 1
ATOM 4037 N N . TYR B 1 211 ? -0.808 -23.797 9.32 1 70.06 211 TYR B N 1
ATOM 4038 C CA . TYR B 1 211 ? -0.472 -24.219 10.68 1 70.06 211 TYR B CA 1
ATOM 4039 C C . TYR B 1 211 ? -1.04 -23.25 11.711 1 70.06 211 TYR B C 1
ATOM 4041 O O . TYR B 1 211 ? -1.637 -23.672 12.703 1 70.06 211 TYR B O 1
ATOM 4049 N N . ILE B 1 212 ? -0.868 -22.031 11.492 1 66.69 212 ILE B N 1
ATOM 4050 C CA . ILE B 1 212 ? -1.329 -21.016 12.43 1 66.69 212 ILE B CA 1
ATOM 4051 C C . ILE B 1 212 ? -2.855 -21.016 12.484 1 66.69 212 ILE B C 1
ATOM 4053 O O . ILE B 1 212 ? -3.445 -20.969 13.562 1 66.69 212 ILE B O 1
ATOM 4057 N N . VAL B 1 213 ? -3.486 -21.016 11.328 1 63.69 213 VAL B N 1
ATOM 4058 C CA . VAL B 1 213 ? -4.941 -20.953 11.258 1 63.69 213 VAL B CA 1
ATOM 4059 C C . VAL B 1 213 ? -5.547 -22.219 11.875 1 63.69 213 VAL B C 1
ATOM 4061 O O . VAL B 1 213 ? -6.57 -22.141 12.562 1 63.69 213 VAL B O 1
ATOM 4064 N N . ASN B 1 214 ? -4.984 -23.375 11.578 1 62.84 214 ASN B N 1
ATOM 4065 C CA . ASN B 1 214 ? -5.535 -24.625 12.078 1 62.84 214 ASN B CA 1
ATOM 4066 C C . ASN B 1 214 ? -5.258 -24.812 13.562 1 62.84 214 ASN B C 1
ATOM 4068 O O . ASN B 1 214 ? -6.039 -25.438 14.273 1 62.84 214 ASN B O 1
ATOM 4072 N N . HIS B 1 215 ? -4.082 -24.344 13.852 1 62.78 215 HIS B N 1
ATOM 4073 C CA . HIS B 1 215 ? -3.734 -24.609 15.242 1 62.78 215 HIS B CA 1
ATOM 4074 C C . HIS B 1 215 ? -4.047 -23.406 16.125 1 62.78 215 HIS B C 1
ATOM 4076 O O . HIS B 1 215 ? -4.348 -23.562 17.312 1 62.78 215 HIS B O 1
ATOM 4082 N N . TYR B 1 216 ? -3.723 -22.328 15.586 1 54.31 216 TYR B N 1
ATOM 4083 C CA . TYR B 1 216 ? -3.926 -21.172 16.453 1 54.31 216 TYR B CA 1
ATOM 4084 C C . TYR B 1 216 ? -5.27 -20.516 16.172 1 54.31 216 TYR B C 1
ATOM 4086 O O . TYR B 1 216 ? -5.699 -19.625 16.922 1 54.31 216 TYR B O 1
ATOM 4094 N N . THR B 1 217 ? -5.719 -20.578 14.828 1 51.94 217 THR B N 1
ATOM 4095 C CA . THR B 1 217 ? -6.977 -19.891 14.586 1 51.94 217 THR B CA 1
ATOM 4096 C C . THR B 1 217 ? -8.148 -20.641 15.211 1 51.94 217 THR B C 1
ATOM 4098 O O . THR B 1 217 ? -9.305 -20.406 14.875 1 51.94 217 THR B O 1
ATOM 4101 N N . ARG B 1 218 ? -8.023 -21.719 15.875 1 44 218 ARG B N 1
ATOM 4102 C CA . ARG B 1 218 ? -9.07 -21.641 16.891 1 44 218 ARG B CA 1
ATOM 4103 C C . ARG B 1 218 ? -9.391 -20.203 17.25 1 44 218 ARG B C 1
ATOM 4105 O O . ARG B 1 218 ? -10.148 -19.938 18.188 1 44 218 ARG B O 1
ATOM 4112 N N . TYR B 1 219 ? -8.727 -19.5 16.531 1 40.91 219 TYR B N 1
ATOM 4113 C CA . TYR B 1 219 ? -8.828 -18.047 16.531 1 40.91 219 TYR B CA 1
ATOM 4114 C C . TYR B 1 219 ? -10.125 -17.578 15.875 1 40.91 219 TYR B C 1
ATOM 4116 O O . TYR B 1 219 ? -10.328 -16.391 15.648 1 40.91 219 TYR B O 1
ATOM 4124 N N . ASN B 1 220 ? -10.672 -18.422 15.07 1 45.81 220 ASN B N 1
ATOM 4125 C CA . ASN B 1 220 ? -12.031 -18.141 14.625 1 45.81 220 ASN B CA 1
ATOM 4126 C C . ASN B 1 220 ? -12.742 -17.156 15.555 1 45.81 220 ASN B C 1
ATOM 4128 O O . ASN B 1 220 ? -13.445 -16.25 15.102 1 45.81 220 ASN B O 1
ATOM 4132 N N . ALA B 1 221 ? -12.648 -17.672 16.906 1 42.59 221 ALA B N 1
ATOM 4133 C CA . ALA B 1 221 ? -13.375 -17.047 18 1 42.59 221 ALA B CA 1
ATOM 4134 C C . ALA B 1 221 ? -12.766 -15.68 18.344 1 42.59 221 ALA B C 1
ATOM 4136 O O . ALA B 1 221 ? -13.484 -14.75 18.719 1 42.59 221 ALA B O 1
ATOM 4137 N N . LEU B 1 222 ? -11.383 -15.688 18.422 1 41.69 222 LEU B N 1
ATOM 4138 C CA . LEU B 1 222 ? -10.891 -14.57 19.234 1 41.69 222 LEU B CA 1
ATOM 4139 C C . LEU B 1 222 ? -10.82 -13.297 18.406 1 41.69 222 LEU B C 1
ATOM 4141 O O . LEU B 1 222 ? -11.094 -12.203 18.906 1 41.69 222 LEU B O 1
ATOM 4145 N N . TYR B 1 223 ? -10.352 -13.5 17.281 1 50.5 223 TYR B N 1
ATOM 4146 C CA . TYR B 1 223 ? -10.141 -12.148 16.781 1 50.5 223 TYR B CA 1
ATOM 4147 C C . TYR B 1 223 ? -11.094 -11.828 15.641 1 50.5 223 TYR B C 1
ATOM 4149 O O . TYR B 1 223 ? -11.141 -10.695 15.164 1 50.5 223 TYR B O 1
ATOM 4157 N N . GLY B 1 224 ? -12.148 -12.828 15.484 1 57.25 224 GLY B N 1
ATOM 4158 C CA . GLY B 1 224 ? -13.281 -12.445 14.648 1 57.25 224 GLY B CA 1
ATOM 4159 C C . GLY B 1 224 ? -12.875 -12.078 13.234 1 57.25 224 GLY B C 1
ATOM 4160 O O . GLY B 1 224 ? -11.742 -12.336 12.82 1 57.25 224 GLY B O 1
ATOM 4161 N N . PRO B 1 225 ? -13.695 -11.875 12.398 1 61.59 225 PRO B N 1
ATOM 4162 C CA . PRO B 1 225 ? -13.508 -11.516 10.992 1 61.59 225 PRO B CA 1
ATOM 4163 C C . PRO B 1 225 ? -12.398 -10.492 10.781 1 61.59 225 PRO B C 1
ATOM 4165 O O . PRO B 1 225 ? -11.719 -10.508 9.75 1 61.59 225 PRO B O 1
ATOM 4168 N N . LEU B 1 226 ? -12.078 -9.727 11.891 1 62.53 226 LEU B N 1
ATOM 4169 C CA . LEU B 1 226 ? -11.039 -8.703 11.789 1 62.53 226 LEU B CA 1
ATOM 4170 C C . LEU B 1 226 ? -9.656 -9.336 11.844 1 62.53 226 LEU B C 1
ATOM 4172 O O . LEU B 1 226 ? -8.758 -8.93 11.102 1 62.53 226 LEU B O 1
ATOM 4176 N N . ALA B 1 227 ? -9.625 -10.32 12.688 1 63.62 227 ALA B N 1
ATOM 4177 C CA . ALA B 1 227 ? -8.336 -10.992 12.82 1 63.62 227 ALA B CA 1
ATOM 4178 C C . ALA B 1 227 ? -7.961 -11.727 11.539 1 63.62 227 ALA B C 1
ATOM 4180 O O . ALA B 1 227 ? -6.797 -11.719 11.125 1 63.62 227 ALA B O 1
ATOM 4181 N N . SER B 1 228 ? -8.945 -12.336 11.062 1 67.62 228 SER B N 1
ATOM 4182 C CA . SER B 1 228 ? -8.695 -13.055 9.82 1 67.62 228 SER B CA 1
ATOM 4183 C C . SER B 1 228 ? -8.25 -12.109 8.711 1 67.62 228 SER B C 1
ATOM 4185 O O . SER B 1 228 ? -7.395 -12.453 7.898 1 67.62 228 SER B O 1
ATOM 4187 N N . LEU B 1 229 ? -8.867 -11.016 8.633 1 71 229 LEU B N 1
ATOM 4188 C CA . LEU B 1 229 ? -8.516 -10.031 7.617 1 71 229 LEU B CA 1
ATOM 4189 C C . LEU B 1 229 ? -7.098 -9.516 7.824 1 71 229 LEU B C 1
ATOM 4191 O O . LEU B 1 229 ? -6.355 -9.328 6.859 1 71 229 LEU B O 1
ATOM 4195 N N . VAL B 1 230 ? -6.66 -9.312 9.117 1 72.5 230 VAL B N 1
ATOM 4196 C CA . VAL B 1 230 ? -5.328 -8.805 9.438 1 72.5 230 VAL B CA 1
ATOM 4197 C C . VAL B 1 230 ? -4.277 -9.852 9.062 1 72.5 230 VAL B C 1
ATOM 4199 O O . VAL B 1 230 ? -3.24 -9.516 8.484 1 72.5 230 VAL B O 1
ATOM 4202 N N . ILE B 1 231 ? -4.648 -11.062 9.414 1 73.44 231 ILE B N 1
ATOM 4203 C CA . ILE B 1 231 ? -3.723 -12.141 9.102 1 73.44 231 ILE B CA 1
ATOM 4204 C C . ILE B 1 231 ? -3.549 -12.25 7.586 1 73.44 231 ILE B C 1
ATOM 4206 O O . ILE B 1 231 ? -2.447 -12.508 7.098 1 73.44 231 ILE B O 1
ATOM 4210 N N . MET B 1 232 ? -4.629 -12.102 6.922 1 76.38 232 MET B N 1
ATOM 4211 C CA . MET B 1 232 ? -4.586 -12.141 5.461 1 76.38 232 MET B CA 1
ATOM 4212 C C . MET B 1 232 ? -3.707 -11.023 4.914 1 76.38 232 MET B C 1
ATOM 4214 O O . MET B 1 232 ? -2.902 -11.242 4.012 1 76.38 232 MET B O 1
ATOM 4218 N N . LEU B 1 233 ? -3.855 -9.852 5.465 1 82.81 233 LEU B N 1
ATOM 4219 C CA . LEU B 1 233 ? -3.09 -8.703 4.992 1 82.81 233 LEU B CA 1
ATOM 4220 C C . LEU B 1 233 ? -1.602 -8.891 5.262 1 82.81 233 LEU B C 1
ATOM 4222 O O . LEU B 1 233 ? -0.767 -8.602 4.406 1 82.81 233 LEU B O 1
ATOM 4226 N N . ILE B 1 234 ? -1.314 -9.445 6.438 1 82.38 234 ILE B N 1
ATOM 4227 C CA . ILE B 1 234 ? 0.078 -9.68 6.809 1 82.38 234 ILE B CA 1
ATOM 4228 C C . ILE B 1 234 ? 0.678 -10.758 5.914 1 82.38 234 ILE B C 1
ATOM 4230 O O . ILE B 1 234 ? 1.829 -10.648 5.48 1 82.38 234 ILE B O 1
ATOM 4234 N N . SER B 1 235 ? -0.135 -11.789 5.715 1 82.31 235 SER B N 1
ATOM 4235 C CA . SER B 1 235 ? 0.324 -12.867 4.84 1 82.31 235 SER B CA 1
ATOM 4236 C C . SER B 1 235 ? 0.606 -12.352 3.434 1 82.31 235 SER B C 1
ATOM 4238 O O . SER B 1 235 ? 1.603 -12.727 2.816 1 82.31 235 SER B O 1
ATOM 4240 N N . ILE B 1 236 ? -0.225 -11.547 2.945 1 87.25 236 ILE B N 1
ATOM 4241 C CA . ILE B 1 236 ? -0.073 -10.984 1.605 1 87.25 236 ILE B CA 1
ATOM 4242 C C . ILE B 1 236 ? 1.172 -10.102 1.552 1 87.25 236 ILE B C 1
ATOM 4244 O O . ILE B 1 236 ? 1.89 -10.094 0.549 1 87.25 236 ILE B O 1
ATOM 4248 N N . TYR B 1 237 ? 1.38 -9.344 2.605 1 90.5 237 TYR B N 1
ATOM 4249 C CA . TYR B 1 237 ? 2.578 -8.516 2.686 1 90.5 237 TYR B CA 1
ATOM 4250 C C . TYR B 1 237 ? 3.836 -9.375 2.654 1 90.5 237 TYR B C 1
ATOM 4252 O O . TYR B 1 237 ? 4.824 -9.023 2.01 1 90.5 237 TYR B O 1
ATOM 4260 N N . LEU B 1 238 ? 3.742 -10.508 3.424 1 90.75 238 LEU B N 1
ATOM 4261 C CA . LEU B 1 238 ? 4.883 -11.422 3.451 1 90.75 238 LEU B CA 1
ATOM 4262 C C . LEU B 1 238 ? 5.133 -12.016 2.07 1 90.75 238 LEU B C 1
ATOM 4264 O O . LEU B 1 238 ? 6.281 -12.133 1.638 1 90.75 238 LEU B O 1
ATOM 4268 N N . ILE B 1 239 ? 4.078 -12.375 1.455 1 91.38 239 ILE B N 1
ATOM 4269 C CA . ILE B 1 239 ? 4.176 -12.938 0.11 1 91.38 239 ILE B CA 1
ATOM 4270 C C . ILE B 1 239 ? 4.793 -11.906 -0.833 1 91.38 239 ILE B C 1
ATOM 4272 O O . ILE B 1 239 ? 5.703 -12.227 -1.603 1 91.38 239 ILE B O 1
ATOM 4276 N N . SER B 1 240 ? 4.254 -10.695 -0.821 1 93.88 240 SER B N 1
ATOM 4277 C CA . SER B 1 240 ? 4.777 -9.625 -1.669 1 93.88 240 SER B CA 1
ATOM 4278 C C . SER B 1 240 ? 6.25 -9.367 -1.384 1 93.88 240 SER B C 1
ATOM 4280 O O . SER B 1 240 ? 7.023 -9.078 -2.301 1 93.88 240 SER B O 1
ATOM 4282 N N . SER B 1 241 ? 6.617 -9.469 -0.081 1 95 241 SER B N 1
ATOM 4283 C CA . SER B 1 241 ? 8.008 -9.281 0.317 1 95 241 SER B CA 1
ATOM 4284 C C . SER B 1 241 ? 8.898 -10.375 -0.258 1 95 241 SER B C 1
ATOM 4286 O O . SER B 1 241 ? 10.016 -10.102 -0.702 1 95 241 SER B O 1
ATOM 4288 N N . VAL B 1 242 ? 8.375 -11.562 -0.23 1 95.5 242 VAL B N 1
ATOM 4289 C CA . VAL B 1 242 ? 9.125 -12.703 -0.755 1 95.5 242 VAL B CA 1
ATOM 4290 C C . VAL B 1 242 ? 9.305 -12.547 -2.264 1 95.5 242 VAL B C 1
ATOM 4292 O O . VAL B 1 242 ? 10.391 -12.805 -2.795 1 95.5 242 VAL B O 1
ATOM 4295 N N . ILE B 1 243 ? 8.258 -12.164 -2.982 1 94.38 243 ILE B N 1
ATOM 4296 C CA . ILE B 1 243 ? 8.305 -11.953 -4.426 1 94.38 243 ILE B CA 1
ATOM 4297 C C . ILE B 1 243 ? 9.352 -10.883 -4.758 1 94.38 243 ILE B C 1
ATOM 4299 O O . ILE B 1 243 ? 10.141 -11.055 -5.688 1 94.38 243 ILE B O 1
ATOM 4303 N N . TYR B 1 244 ? 9.336 -9.766 -3.996 1 94.81 244 TYR B N 1
ATOM 4304 C CA . TYR B 1 244 ? 10.289 -8.688 -4.238 1 94.81 244 TYR B CA 1
ATOM 4305 C C . TYR B 1 244 ? 11.711 -9.141 -3.922 1 94.81 244 TYR B C 1
ATOM 4307 O O . TYR B 1 244 ? 12.664 -8.742 -4.598 1 94.81 244 TYR B O 1
ATOM 4315 N N . PHE B 1 245 ? 11.836 -9.93 -2.822 1 96 245 PHE B N 1
ATOM 4316 C CA . PHE B 1 245 ? 13.156 -10.438 -2.482 1 96 245 PHE B CA 1
ATOM 4317 C C . PHE B 1 245 ? 13.711 -11.305 -3.607 1 96 245 PHE B C 1
ATOM 4319 O O . PHE B 1 245 ? 14.906 -11.25 -3.912 1 96 245 PHE B O 1
ATOM 4326 N N . GLY B 1 246 ? 12.914 -12.141 -4.176 1 95.31 246 GLY B N 1
ATOM 4327 C CA . GLY B 1 246 ? 13.312 -12.914 -5.344 1 95.31 246 GLY B CA 1
ATOM 4328 C C . GLY B 1 246 ? 13.766 -12.047 -6.504 1 95.31 246 GLY B C 1
ATOM 4329 O O . GLY B 1 246 ? 14.719 -12.391 -7.207 1 95.31 246 GLY B O 1
ATOM 4330 N N . TYR B 1 247 ? 13.039 -10.969 -6.734 1 93.25 247 TYR B N 1
ATOM 4331 C CA . TYR B 1 247 ? 13.422 -10.016 -7.77 1 93.25 247 TYR B CA 1
ATOM 4332 C C . TYR B 1 247 ? 14.812 -9.461 -7.508 1 93.25 247 TYR B C 1
ATOM 4334 O O . TYR B 1 247 ? 15.633 -9.352 -8.43 1 93.25 247 TYR B O 1
ATOM 4342 N N . CYS B 1 248 ? 15.102 -9.086 -6.18 1 93.38 248 CYS B N 1
ATOM 4343 C CA . CYS B 1 248 ? 16.406 -8.555 -5.809 1 93.38 248 CYS B CA 1
ATOM 4344 C C . CYS B 1 248 ? 17.5 -9.594 -6.023 1 93.38 248 CYS B C 1
ATOM 4346 O O . CYS B 1 248 ? 18.609 -9.25 -6.43 1 93.38 248 CYS B O 1
ATOM 4348 N N . LEU B 1 249 ? 17.141 -10.836 -5.754 1 93.06 249 LEU B N 1
ATOM 4349 C CA . LEU B 1 249 ? 18.094 -11.914 -5.977 1 93.06 249 LEU B CA 1
ATOM 4350 C C . LEU B 1 249 ? 18.438 -12.039 -7.457 1 93.06 249 LEU B C 1
ATOM 4352 O O . LEU B 1 249 ? 19.609 -12.211 -7.816 1 93.06 249 LEU B O 1
ATOM 4356 N N . ASN B 1 250 ? 17.438 -11.969 -8.336 1 92 250 ASN B N 1
ATOM 4357 C CA . ASN B 1 250 ? 17.656 -12.039 -9.773 1 92 250 ASN B CA 1
ATOM 4358 C C . ASN B 1 250 ? 18.531 -10.883 -10.266 1 92 250 ASN B C 1
ATOM 4360 O O . ASN B 1 250 ? 19.344 -11.062 -11.172 1 92 250 ASN B O 1
ATOM 4364 N N . HIS B 1 251 ? 18.219 -9.688 -9.727 1 86.75 251 HIS B N 1
ATOM 4365 C CA . HIS B 1 251 ? 18.938 -8.5 -10.156 1 86.75 251 HIS B CA 1
ATOM 4366 C C . HIS B 1 251 ? 20.422 -8.602 -9.82 1 86.75 251 HIS B C 1
ATOM 4368 O O . HIS B 1 251 ? 21.266 -8.141 -10.594 1 86.75 251 HIS B O 1
ATOM 4374 N N . GLU B 1 252 ? 20.703 -9.125 -8.609 1 86.44 252 GLU B N 1
ATOM 4375 C CA . GLU B 1 252 ? 22.094 -9.156 -8.164 1 86.44 252 GLU B CA 1
ATOM 4376 C C . GLU B 1 252 ? 22.812 -10.406 -8.664 1 86.44 252 GLU B C 1
ATOM 4378 O O . GLU B 1 252 ? 23.984 -10.352 -9.023 1 86.44 252 GLU B O 1
ATOM 4383 N N . TYR B 1 253 ? 22.156 -11.5 -8.711 1 87.06 253 TYR B N 1
ATOM 4384 C CA . TYR B 1 253 ? 22.812 -12.758 -9.039 1 87.06 253 TYR B CA 1
ATOM 4385 C C . TYR B 1 253 ? 22.469 -13.203 -10.453 1 87.06 253 TYR B C 1
ATOM 4387 O O . TYR B 1 253 ? 23.094 -14.125 -10.992 1 87.06 253 TYR B O 1
ATOM 4395 N N . GLY B 1 254 ? 21.484 -12.562 -10.977 1 82.69 254 GLY B N 1
ATOM 4396 C CA . GLY B 1 254 ? 21.109 -12.93 -12.328 1 82.69 254 GLY B CA 1
ATOM 4397 C C . GLY B 1 254 ? 22.078 -12.422 -13.383 1 82.69 254 GLY B C 1
ATOM 4398 O O . GLY B 1 254 ? 22.719 -11.391 -13.195 1 82.69 254 GLY B O 1
ATOM 4399 N N . LYS B 1 255 ? 22.188 -13.172 -14.422 1 74.06 255 LYS B N 1
ATOM 4400 C CA . LYS B 1 255 ? 23.078 -12.797 -15.523 1 74.06 255 LYS B CA 1
ATOM 4401 C C . LYS B 1 255 ? 22.406 -11.742 -16.422 1 74.06 255 LYS B C 1
ATOM 4403 O O . LYS B 1 255 ? 21.188 -11.711 -16.547 1 74.06 255 LYS B O 1
ATOM 4408 N N . SER B 1 256 ? 23.156 -10.781 -16.688 1 75.44 256 SER B N 1
ATOM 4409 C CA . SER B 1 256 ? 22.688 -9.773 -17.641 1 75.44 256 SER B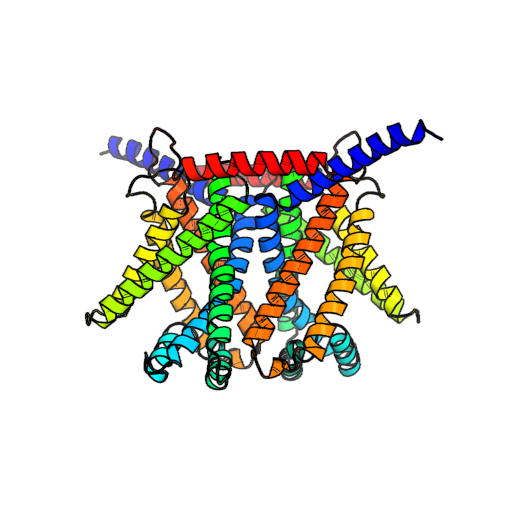 CA 1
ATOM 4410 C C . SER B 1 256 ? 23.562 -9.719 -18.875 1 75.44 256 SER B C 1
ATOM 4412 O O . SER B 1 256 ? 24.719 -10.164 -18.844 1 75.44 256 SER B O 1
ATOM 4414 N N . PHE B 1 257 ? 22.906 -9.43 -19.953 1 76.31 257 PHE B N 1
ATOM 4415 C CA . PHE B 1 257 ? 23.688 -9.25 -21.172 1 76.31 257 PHE B CA 1
ATOM 4416 C C . PHE B 1 257 ? 24.625 -8.055 -21.047 1 76.31 257 PHE B C 1
ATOM 4418 O O . PHE B 1 257 ? 24.375 -7.141 -20.25 1 76.31 257 PHE B O 1
ATOM 4425 N N . SER B 1 258 ? 25.656 -8.195 -21.672 1 71.12 258 SER B N 1
ATOM 4426 C CA . SER B 1 258 ? 26.641 -7.117 -21.688 1 71.12 258 SER B CA 1
ATOM 4427 C C . SER B 1 258 ? 26.031 -5.824 -22.219 1 71.12 258 SER B C 1
ATOM 4429 O O . SER B 1 258 ? 26.297 -4.742 -21.703 1 71.12 258 SER B O 1
ATOM 4431 N N . LYS B 1 259 ? 25.203 -6.059 -23.25 1 75.44 259 LYS B N 1
ATOM 4432 C CA . LYS B 1 259 ? 24.547 -4.891 -23.828 1 75.44 259 LYS B CA 1
ATOM 4433 C C . LYS B 1 259 ? 23.094 -4.797 -23.359 1 75.44 259 LYS B C 1
ATOM 4435 O O . LYS B 1 259 ? 22.328 -5.75 -23.516 1 75.44 259 LYS B O 1
ATOM 4440 N N . ARG B 1 260 ? 22.812 -3.779 -22.922 1 79.75 260 ARG B N 1
ATOM 4441 C CA . ARG B 1 260 ? 21.453 -3.562 -22.438 1 79.75 260 ARG B CA 1
ATOM 4442 C C . ARG B 1 260 ? 20.5 -3.295 -23.594 1 79.75 260 ARG B C 1
ATOM 4444 O O . ARG B 1 260 ? 20.672 -2.33 -24.344 1 79.75 260 ARG B O 1
ATOM 4451 N N . THR B 1 261 ? 19.641 -4.195 -23.906 1 85 261 THR B N 1
ATOM 4452 C CA . THR B 1 261 ? 18.594 -4.043 -24.906 1 85 261 THR B CA 1
ATOM 4453 C C . THR B 1 261 ? 17.203 -4.242 -24.281 1 85 261 THR B C 1
ATOM 4455 O O . THR B 1 261 ? 17.031 -5.078 -23.391 1 85 261 THR B O 1
ATOM 4458 N N . TYR B 1 262 ? 16.266 -3.396 -24.734 1 86.19 262 TYR B N 1
ATOM 4459 C CA . TYR B 1 262 ? 14.922 -3.453 -24.141 1 86.19 262 TYR B CA 1
ATOM 4460 C C . TYR B 1 262 ? 13.961 -4.219 -25.047 1 86.19 262 TYR B C 1
ATOM 4462 O O . TYR B 1 262 ? 14.117 -4.215 -26.281 1 86.19 262 TYR B O 1
ATOM 4470 N N . LYS B 1 263 ? 13.094 -4.926 -24.453 1 85.88 263 LYS B N 1
ATOM 4471 C CA . LYS B 1 263 ? 12.078 -5.707 -25.156 1 85.88 263 LYS B CA 1
ATOM 4472 C C . LYS B 1 263 ? 10.992 -4.805 -25.734 1 85.88 263 LYS B C 1
ATOM 4474 O O . LYS B 1 263 ? 10.617 -3.809 -25.109 1 85.88 263 LYS B O 1
ATOM 4479 N N . HIS B 1 264 ? 10.414 -5.207 -26.906 1 83.94 264 HIS B N 1
ATOM 4480 C CA . HIS B 1 264 ? 9.273 -4.551 -27.531 1 83.94 264 HIS B CA 1
ATOM 4481 C C . HIS B 1 264 ? 9.5 -3.051 -27.672 1 83.94 264 HIS B C 1
ATOM 4483 O O . HIS B 1 264 ? 8.625 -2.252 -27.328 1 83.94 264 HIS B O 1
ATOM 4489 N N . GLN B 1 265 ? 10.625 -2.611 -28.094 1 82.81 265 GLN B N 1
ATOM 4490 C CA . GLN B 1 265 ? 11.031 -1.212 -28.203 1 82.81 265 GLN B CA 1
ATOM 4491 C C . GLN B 1 265 ? 10.117 -0.456 -29.172 1 82.81 265 GLN B C 1
ATOM 4493 O O . GLN B 1 265 ? 9.82 0.719 -28.953 1 82.81 265 GLN B O 1
ATOM 4498 N N . LYS B 1 266 ? 9.734 -1.184 -30.219 1 80.62 266 LYS B N 1
ATOM 4499 C CA . LYS B 1 266 ? 8.891 -0.535 -31.219 1 80.62 266 LYS B CA 1
ATOM 4500 C C . LYS B 1 266 ? 7.566 -0.083 -30.625 1 80.62 266 LYS B C 1
ATOM 4502 O O . LYS B 1 266 ? 7.09 1.015 -30.906 1 80.62 266 LYS B O 1
ATOM 4507 N N . PHE B 1 267 ? 7.004 -0.915 -29.797 1 82.88 267 PHE B N 1
ATOM 4508 C CA . PHE B 1 267 ? 5.746 -0.602 -29.125 1 82.88 267 PHE B CA 1
ATOM 4509 C C . PHE B 1 267 ? 5.879 0.653 -28.281 1 82.88 267 PHE B C 1
ATOM 4511 O O . PHE B 1 267 ? 5.039 1.553 -28.344 1 82.88 267 PHE B O 1
ATOM 4518 N N . TYR B 1 268 ? 6.926 0.775 -27.547 1 87.25 268 TYR B N 1
ATOM 4519 C CA . TYR B 1 268 ? 7.133 1.906 -26.641 1 87.25 268 TYR B CA 1
ATOM 4520 C C . TYR B 1 268 ? 7.48 3.168 -27.422 1 87.25 268 TYR B C 1
ATOM 4522 O O . TYR B 1 268 ? 7.066 4.27 -27.062 1 87.25 268 TYR B O 1
ATOM 4530 N N . ASP B 1 269 ? 8.258 2.963 -28.438 1 82.88 269 ASP B N 1
ATOM 4531 C CA . ASP B 1 269 ? 8.617 4.121 -29.25 1 82.88 269 ASP B CA 1
ATOM 4532 C C . ASP B 1 269 ? 7.387 4.742 -29.906 1 82.88 269 ASP B C 1
ATOM 4534 O O . ASP B 1 269 ? 7.223 5.961 -29.891 1 82.88 269 ASP B O 1
ATOM 4538 N N . TYR B 1 270 ? 6.582 3.869 -30.453 1 82.62 270 TYR B N 1
ATOM 4539 C CA . TYR B 1 270 ? 5.352 4.352 -31.078 1 82.62 270 TYR B CA 1
ATOM 4540 C C . TYR B 1 270 ? 4.422 4.973 -30.047 1 82.62 270 TYR B C 1
ATOM 4542 O O . TYR B 1 270 ? 3.842 6.035 -30.281 1 82.62 270 TYR B O 1
ATOM 4550 N N . GLY B 1 271 ? 4.297 4.305 -29.016 1 80.75 271 GLY B N 1
ATOM 4551 C CA . GLY B 1 271 ? 3.439 4.801 -27.938 1 80.75 271 GLY B CA 1
ATOM 4552 C C . GLY B 1 271 ? 3.91 6.121 -27.359 1 80.75 271 GLY B C 1
ATOM 4553 O O . GLY B 1 271 ? 3.109 7.031 -27.141 1 80.75 271 GLY B O 1
ATOM 4554 N N . ASN B 1 272 ? 5.152 6.242 -27.094 1 82.62 272 ASN B N 1
ATOM 4555 C CA . ASN B 1 272 ? 5.73 7.465 -26.547 1 82.62 272 ASN B CA 1
ATOM 4556 C C . ASN B 1 272 ? 5.559 8.641 -27.5 1 82.62 272 ASN B C 1
ATOM 4558 O O . ASN B 1 272 ? 5.281 9.758 -27.078 1 82.62 272 ASN B O 1
ATOM 4562 N N . ASN B 1 273 ? 5.805 8.297 -28.781 1 79.56 273 ASN B N 1
ATOM 4563 C CA . ASN B 1 273 ? 5.641 9.352 -29.781 1 79.56 273 ASN B CA 1
ATOM 4564 C C . ASN B 1 273 ? 4.199 9.852 -29.828 1 79.56 273 ASN B C 1
ATOM 4566 O O . ASN B 1 273 ? 3.961 11.055 -29.953 1 79.56 273 ASN B O 1
ATOM 4570 N N . PHE B 1 274 ? 3.338 8.969 -29.75 1 82.19 274 PHE B N 1
ATOM 4571 C CA . PHE B 1 274 ? 1.92 9.305 -29.766 1 82.19 274 PHE B CA 1
ATOM 4572 C C . PHE B 1 274 ? 1.533 10.109 -28.531 1 82.19 274 PHE B C 1
ATOM 4574 O O . PHE B 1 274 ? 0.849 11.125 -28.641 1 82.19 274 PHE B O 1
ATOM 4581 N N . LEU B 1 275 ? 1.923 9.742 -27.5 1 79.19 275 LEU B N 1
ATOM 4582 C CA . LEU B 1 275 ? 1.561 10.375 -26.234 1 79.19 275 LEU B CA 1
ATOM 4583 C C . LEU B 1 275 ? 2.254 11.727 -26.078 1 79.19 275 LEU B C 1
ATOM 4585 O O . LEU B 1 275 ? 1.692 12.656 -25.484 1 79.19 275 LEU B O 1
ATOM 4589 N N . ASP B 1 276 ? 3.498 11.805 -26.469 1 80.62 276 ASP B N 1
ATOM 4590 C CA . ASP B 1 276 ? 4.184 13.094 -26.469 1 80.62 276 ASP B CA 1
ATOM 4591 C C . ASP B 1 276 ? 3.385 14.133 -27.25 1 80.62 276 ASP B C 1
ATOM 4593 O O . ASP B 1 276 ? 3.328 15.297 -26.859 1 80.62 276 ASP B O 1
ATOM 4597 N N . LYS B 1 277 ? 2.729 13.672 -28.344 1 78.12 277 LYS B N 1
ATOM 4598 C CA . LYS B 1 277 ? 1.904 14.57 -29.141 1 78.12 277 LYS B CA 1
ATOM 4599 C C . LYS B 1 277 ? 0.661 15.008 -28.375 1 78.12 277 LYS B C 1
ATOM 4601 O O . LYS B 1 277 ? 0.23 16.156 -28.484 1 78.12 277 LYS B O 1
ATOM 4606 N N . ILE B 1 278 ? 0.196 14.141 -27.578 1 77.69 278 ILE B N 1
ATOM 4607 C CA . ILE B 1 278 ? -1 14.453 -26.797 1 77.69 278 ILE B CA 1
ATOM 4608 C C . ILE B 1 278 ? -0.647 15.422 -25.672 1 77.69 278 ILE B C 1
ATOM 4610 O O . ILE B 1 278 ? -1.392 16.359 -25.406 1 77.69 278 ILE B O 1
ATOM 4614 N N . VAL B 1 279 ? 0.403 15.148 -25 1 75.44 279 VAL B N 1
ATOM 4615 C CA . VAL B 1 279 ? 0.852 16 -23.906 1 75.44 279 VAL B CA 1
ATOM 4616 C C . VAL B 1 279 ? 1.162 17.391 -24.422 1 75.44 279 VAL B C 1
ATOM 4618 O O . VAL B 1 279 ? 0.867 18.391 -23.766 1 75.44 279 VAL B O 1
ATOM 4621 N N . GLU B 1 280 ? 1.747 17.375 -25.547 1 73.94 280 GLU B N 1
ATOM 4622 C CA . GLU B 1 280 ? 2.043 18.672 -26.172 1 73.94 280 GLU B CA 1
ATOM 4623 C C . GLU B 1 280 ? 0.761 19.406 -26.547 1 73.94 280 GLU B C 1
ATOM 4625 O O . GLU B 1 280 ? 0.677 20.625 -26.391 1 73.94 280 GLU B O 1
ATOM 4630 N N . LYS B 1 281 ? -0.139 18.594 -26.891 1 70.56 281 LYS B N 1
ATOM 4631 C CA . LYS B 1 281 ? -1.408 19.219 -27.266 1 70.56 281 LYS B CA 1
ATOM 4632 C C . LYS B 1 281 ? -2.168 19.703 -26.031 1 70.56 281 LYS B C 1
ATOM 4634 O O . LYS B 1 281 ? -2.814 20.75 -26.078 1 70.56 281 LYS B O 1
ATOM 4639 N N . PHE B 1 282 ? -2.188 18.844 -25.109 1 66.81 282 PHE B N 1
ATOM 4640 C CA . PHE B 1 282 ? -2.857 19.219 -23.875 1 66.81 282 PHE B CA 1
ATOM 4641 C C . PHE B 1 282 ? -2.184 20.422 -23.234 1 66.81 282 PHE B C 1
ATOM 4643 O O . PHE B 1 282 ? -2.85 21.266 -22.625 1 66.81 282 PHE B O 1
ATOM 4650 N N . GLY B 1 283 ? -0.863 20.297 -23.109 1 54.5 283 GLY B N 1
ATOM 4651 C CA . GLY B 1 283 ? -0.138 21.469 -22.641 1 54.5 283 GLY B CA 1
ATOM 4652 C C . GLY B 1 283 ? -0.476 22.719 -23.422 1 54.5 283 GLY B C 1
ATOM 4653 O O . GLY B 1 283 ? -0.483 23.812 -22.859 1 54.5 283 GLY B O 1
ATOM 4654 N N . LYS B 1 284 ? -0.948 22.484 -24.641 1 56.5 284 LYS B N 1
ATOM 4655 C CA . LYS B 1 284 ? -1.331 23.609 -25.484 1 56.5 284 LYS B CA 1
ATOM 4656 C C . LYS B 1 284 ? -2.777 24.031 -25.219 1 56.5 284 LYS B C 1
ATOM 4658 O O . LYS B 1 284 ? -3.146 25.188 -25.438 1 56.5 284 LYS B O 1
ATOM 4663 N N . LEU B 1 285 ? -3.4 22.953 -24.938 1 43.91 285 LEU B N 1
ATOM 4664 C CA . LEU B 1 285 ? -4.82 23.234 -24.75 1 43.91 285 LEU B CA 1
ATOM 4665 C C . LEU B 1 285 ? -5.07 23.969 -23.438 1 43.91 285 LEU B C 1
ATOM 4667 O O . LEU B 1 285 ? -6.133 24.562 -23.25 1 43.91 285 LEU B O 1
ATOM 4671 N N . ILE B 1 286 ? -4.262 23.609 -22.578 1 42.66 286 ILE B N 1
ATOM 4672 C CA . ILE B 1 286 ? -4.539 24.312 -21.344 1 42.66 286 ILE B CA 1
ATOM 4673 C C . ILE B 1 286 ? -3.77 25.625 -21.312 1 42.66 286 ILE B C 1
ATOM 4675 O O . ILE B 1 286 ? -2.561 25.656 -21.562 1 42.66 286 ILE B O 1
#

Secondary structure (DSSP, 8-state):
--SHHHHHHHHHHHHHHHHHHHHHHHTSHHHHHHHHHHHHHHHHHHHHHHHHHHHHHHSTTS-HHHHHHHHHHHS-HHHHHHHHHHHHH-----HHHHHHHHHHHHHHHTHHHHHHHHHHHHHTT----HHHHHHHHHHHHHHHHHHHHHHHHHHHTTT--HHHHHHHHHHHHHHHHHHHT-SB---TTTTHHHHHHHHHHHHHHHHHHHHIIIII-GGGTTTHHHHHHHHHHHHHHHHHHHHHHHHHHHHHHS---SS--BTTHHHHHHHHHHHHHHHHHHHHH-/--HHHHHHHHHHHHHHHHHHHHHHHHTSHHHHHHHHHHHHHHHHHHHHHHHHHHHHHHSTTS-HHHHHHHHHHHS-HHHHHHHHHHHHH-----HHHHHHHHHHHHHHHTHHHHHHHHHHHHHTT----HHHHHHHHHHHHHHHHHHHHHHHHHHHSS---HHHHHHHHHHHHHHHHHHHT-SB---TTTTHHHHHHHHHHHHHHHHHHHHIIIII-GGGTTTHHHHHHHHHHHHHHHHHHHHHHHHHHHHHHS---SS--BTTHHHHHHHHHHHHHHHHHHHHH-

InterPro domains:
  IPR017039 Virulence factor BrkB [PF03631] (37-254)

Organism: NCBI:txid445974

Sequence (572 aa):
MHFCDIVNNKEGWWIMERFQRVVMKFISPQGNLFRYSLSFCVLLALLPALIIFLKVFQTDILSAPNLINLLYDYVPETILAPFVEYVMSQEYTTFVSLIISMGFSIYLASNAFYSFMLISMTDEGFDTYAILVRIKAIVVFVLLVIGLVGLTLFNYLVPINSTIVMLAGLFIVFYCFYRYLSFEKKPLSYGLIGAAFTSACIVLIGVFFFYIVNHYTRYNALYGPLASLVIMLISIYLISSVIYFGYCLNHEYGKSFSKRTYKHQKFYDYGNNFLDKIVEKFGKLIMHFCDIVNNKEGWWIMERFQRVVMKFISPQGNLFRYSLSFCVLLALLPALIIFLKVFQTDILSAPNLINLLYDYVPETILAPFVEYVMSQEYTTFVSLIISMGFSIYLASNAFYSFMLISMTDEGFDTYAILVRIKAIVVFVLLVIGLVGLTLFNYLVPINSTIVMLAGLFIVFYCFYRYLSFEKKPLSYGLIGAAFTSACIVLIGVFFFYIVNHYTRYNALYGPLASLVIMLISIYLISSVIYFGYCLNHEYGKSFSKRTYKHQKFYDYGNNFLDKIVEKFGKLI

Foldseek 3Di:
DVVCVVVCVVVVVVVVVLVVQLVCVCPDPLNVVLLLQLLVLQVQLVVLVLLLQQVVLVPPPNPNVVVVVVVCVQDPCLVCVVVNVVSNPDPPPDPVSNVVSNVVSLLSNLSSLLSLLVVLCVVLVNDFDSVLSSVLSSVLSVVLVVVLVVLVVVVVVPVDDPVVSLLVSQLVSQQSSLQSSHFWHADSQQRNQLSNQLSVVLVVLSVVLCCCCVPPCCVCPPPPPVVVVVSVSVSSSVSSSSSSSSNSCSVSVNDGDPDTDGPPVVSRVVVRVVVVVVVVVVVVVD/DVVVVVVVVVVVVVVVVLVVQLVCVCPDPLNVVLLLQLLVLQVQLVVLVLLLQQVVLPPPPHPNVVVVVVVCVQDPCLVCVVVNVVSVVDPPPDPVSNVVSNVSSLLSNLSSLLSLLVSLCVVLVNDFDSVLSSVLSSVLSVVLVVVLVVVVVVVVVPVDPPVVSLLVSQLVSQQSSLQSSHFWHFDSQQRNQLSNQLSVVLVVLSVVLCCCCVPVCCVCPPPPPVVVVVSVSVSSSVSSSSSSSSSSCSVSVNDGDPDTDGPPVVSRVVVRVVVVVVVVVVVVVD

Nearest PDB structures (foldseek):
  7mtr-assembly1_A  TM=2.521E-01  e=6.005E+00  Homo sapiens
  8wvv-assembly1_A  TM=1.785E-01  e=1.152E+00  Homo sapiens